Protein AF-0000000077074301 (afdb_homodimer)

InterPro domains:
  IPR039868 Armadillo-like helical domain-containing protein 3-like [PTHR13608] (3-210)

Foldseek 3Di:
DLVVLVVVLLVVLVCLLVLHDPCVPPVCVLVSNLLRAAPLVSNLVSLLVDAPVSLLVNLVSLQVLLLSLLVCLQPPPDPSSVLRSLSVLQSSLLSLLVNVVPDPDPDDSLCSRHRPVCSLVSLLSSLVSLLCQLQDDDDLSSVQSSLSSLVSLLPSDPDSLPRPSLVSVVVDPNLVSLCSLVVDPVSCVSPVVSSVVSVVSSVVNVVPVVVD/DLVVLVVVLLVVLVCLLVLHDPCVPPVCVLVSNLLGAAPLVSNLVSLLVDAPVSLLVSLVSLQVLLLSLLVCLQPPPDPSSVLRSLSVLQSSLLSLLVNVVPDPDPDDSLCSRHRPVCSLVSLLSSLVSLLCQLQDDDDLSSVQSSLSSLVSLLPSDPDNLPRPSLVNVVVDCNLVSLCSLVVDPVSCVSCVVSSVVSVVSSVVNVVPVVVD

Solvent-accessible surface area (backbone atoms only — not comparable to full-atom values): 22866 Å² total; per-residue (Å²): 105,70,65,56,51,47,49,49,51,50,50,51,52,48,38,33,76,69,59,42,66,85,48,82,88,34,94,58,37,65,65,54,54,26,63,39,76,63,58,56,68,57,53,33,50,57,54,64,72,47,51,69,69,56,46,54,74,31,18,69,46,43,17,48,54,45,50,50,29,46,46,34,54,68,72,45,86,49,64,62,31,31,47,23,23,50,51,44,48,40,40,54,53,49,38,51,36,53,53,48,72,77,42,92,64,86,73,54,65,58,43,37,44,50,25,74,89,44,36,67,64,52,49,51,53,43,51,52,40,49,31,47,47,47,60,48,97,60,58,69,68,54,39,49,49,49,49,50,39,53,45,47,64,64,59,54,45,90,56,50,78,74,39,70,71,50,59,62,48,70,77,44,69,47,56,60,19,45,47,51,29,58,77,38,73,70,43,19,66,77,42,24,45,65,38,19,52,45,47,27,54,55,36,57,34,54,66,52,54,75,78,97,104,71,66,55,51,49,51,48,51,50,49,52,50,50,38,34,76,70,60,42,66,83,46,80,90,33,94,57,37,65,66,53,54,26,66,38,76,62,58,58,67,57,54,34,51,58,54,63,70,47,52,70,69,58,46,55,73,32,17,70,44,42,17,48,53,46,51,49,30,46,48,33,54,67,72,47,84,50,62,63,30,32,47,24,25,50,52,44,48,39,40,54,54,50,37,51,36,53,54,50,74,76,41,90,66,87,74,54,65,60,44,38,45,51,25,74,88,47,37,68,64,52,49,50,52,44,48,52,39,50,30,45,47,49,61,47,98,60,58,69,68,53,38,49,50,49,51,47,38,53,44,48,64,65,61,54,46,90,55,49,77,72,39,69,72,51,59,59,49,71,76,44,69,47,57,59,20,46,48,50,30,58,77,38,72,70,43,19,67,78,42,23,45,62,38,19,53,46,47,28,54,56,36,56,36,53,67,52,54,75,78,94

pLDDT: mean 91.2, std 10.06, range [28.11, 98.12]

Radius of gyration: 27.45 Å; Cα contacts (8 Å, |Δi|>4): 513; chains: 2; bounding box: 50×85×54 Å

Sequence (424 aa):
MAKMLREKLITYYELILQGKDPSSRRSDFWDEFFLLKANVEFLEGAIMAMSLSNLMQIKANINNLFIQCCRMLQTDDNMIRNINALQTLCVLVQSIYCKHSSSDSSIEVVDILIGVDAADCQMRNLIECLCKFLSEEYPVSVKNLCLKFILIILTSIDNISQNVMLEYFMLNSIFEALVSTFFHPDAREHHGYDAAVALALLVNYRKHEVFMMAKMLREKLITYYELILQGKDPSSRRSDFWDEFFLLKANVEFLEGAIMAMSLSNLMQIKANINNLFIQCCRMLQTDDNMIRNINALQTLCVLVQSIYCKHSSSDSSIEVVDILIGVDAADCQMRNLIECLCKFLSEEYPVSVKNLCLKFILIILTSIDNISQNVMLEYFMLNSIFEALVSTFFHPDAREHHGYDAAVALALLVNYRKHEVFM

Secondary structure (DSSP, 8-state):
-HHHHHHHHHHHHHHHHTT--TTTT-TTHHHHHTTSPP-HHHHHHHHHTS-HHHHHHTHHHHHHHHHHHHHHHHH---HHHHHHHHHHHHHHHHHHHHHHHT------HHHHHT-TTTHHHHHHHHHHHHHHHHHS---HHHHHHHHHHHHHHHTSSS-GGG-HHHHHHHTTTHHHHHHHTTSSHHHHHHHHHHHHHHHHHHHHHHHHHTT-/-HHHHHHHHHHHHHHHHTT--TTTT-TTHHHHHTTSPP-HHHHHHHHHTS-HHHHHHTHHHHHHHHHHHHHHHHH---HHHHHHHHHHHHHHHHHHHHHHHT------HHHHHT-TTTHHHHHHHHHHHHHHHHHS---HHHHHHHHHHHHHHHTSSS-GGG-HHHHHHHTTTHHHHHHHTTSSHHHHHHHHHHHHHHHHHHHHHHHHHTT-

Organism: Amphimedon queenslandica (NCBI:txid400682)

Nearest PDB structures (foldseek):
  8fbj-assembly1_A  TM=4.070E-01  e=2.189E-01  synthetic construct
  6e9t-assembly1_B  TM=3.382E-01  e=2.092E-01  synthetic construct
  6xr2-assembly1_B  TM=3.585E-01  e=2.875E-01  synthetic construct
  4c0d-assembly1_A  TM=2.833E-01  e=6.512E-01  Homo sapiens
  8fbj-assembly1_A  TM=4.064E-01  e=1.997E-01  synthetic construct

Structure (mmCIF, N/CA/C/O backbone):
data_AF-0000000077074301-model_v1
#
loop_
_entity.id
_entity.type
_entity.pdbx_description
1 polymer 'Armadillo-like helical domain-containing protein'
#
loop_
_atom_site.group_PDB
_atom_site.id
_atom_site.type_symbol
_atom_site.label_atom_id
_atom_site.label_alt_id
_atom_site.label_comp_id
_atom_site.label_asym_id
_atom_site.label_entity_id
_atom_site.label_seq_id
_atom_site.pdbx_PDB_ins_code
_atom_site.Cartn_x
_atom_site.Cartn_y
_atom_site.Cartn_z
_atom_site.occupancy
_atom_site.B_iso_or_equiv
_atom_site.auth_seq_id
_atom_site.auth_comp_id
_atom_site.auth_asym_id
_atom_site.auth_atom_id
_atom_site.pdbx_PDB_model_num
ATOM 1 N N . MET A 1 1 ? 27.125 -30.578 -13.148 1 73.06 1 MET A N 1
ATOM 2 C CA . MET A 1 1 ? 25.969 -31.125 -12.438 1 73.06 1 MET A CA 1
ATOM 3 C C . MET A 1 1 ? 24.781 -30.188 -12.547 1 73.06 1 MET A C 1
ATOM 5 O O . MET A 1 1 ? 23.688 -30.609 -12.938 1 73.06 1 MET A O 1
ATOM 9 N N . ALA A 1 2 ? 25.062 -28.953 -12.336 1 69.25 2 ALA A N 1
ATOM 10 C CA . ALA A 1 2 ? 23.984 -27.984 -12.492 1 69.25 2 ALA A CA 1
ATOM 11 C C . ALA A 1 2 ? 23.438 -28 -13.914 1 69.25 2 ALA A C 1
ATOM 13 O O . ALA A 1 2 ? 22.219 -27.938 -14.117 1 69.25 2 ALA A O 1
ATOM 14 N N . LYS A 1 3 ? 24.297 -28.172 -14.859 1 77.81 3 LYS A N 1
ATOM 15 C CA . LYS A 1 3 ? 23.891 -28.156 -16.266 1 77.81 3 LYS A CA 1
ATOM 16 C C . LYS A 1 3 ? 23.047 -29.359 -16.609 1 77.81 3 LYS A C 1
ATOM 18 O O . LYS A 1 3 ? 22.047 -29.25 -17.328 1 77.81 3 LYS A O 1
ATOM 23 N N . MET A 1 4 ? 23.375 -30.438 -16.125 1 76.19 4 MET A N 1
ATOM 24 C CA . MET A 1 4 ? 22.641 -31.672 -16.391 1 76.19 4 MET A CA 1
ATOM 25 C C . MET A 1 4 ? 21.25 -31.609 -15.766 1 76.19 4 MET A C 1
ATOM 27 O O . MET A 1 4 ? 20.281 -32.062 -16.375 1 76.19 4 MET A O 1
ATOM 31 N N . LEU A 1 5 ? 21.234 -31.141 -14.586 1 80.75 5 LEU A N 1
ATOM 32 C CA . LEU A 1 5 ? 19.953 -31.016 -13.891 1 80.75 5 LEU A CA 1
ATOM 33 C C . LEU A 1 5 ? 19.031 -30.031 -14.609 1 80.75 5 LEU A C 1
ATOM 35 O O . LEU A 1 5 ? 17.828 -30.266 -14.703 1 80.75 5 LEU A O 1
ATOM 39 N N . ARG A 1 6 ? 19.656 -29.047 -15.07 1 81.62 6 ARG A N 1
ATOM 40 C CA . ARG A 1 6 ? 18.906 -28.078 -15.867 1 81.62 6 ARG A CA 1
ATOM 41 C C . ARG A 1 6 ? 18.328 -28.734 -17.109 1 81.62 6 ARG A C 1
ATOM 43 O O . ARG A 1 6 ? 17.172 -28.484 -17.484 1 81.62 6 ARG A O 1
ATOM 50 N N . GLU A 1 7 ? 19.109 -29.516 -17.672 1 85.44 7 GLU A N 1
ATOM 51 C CA . GLU A 1 7 ? 18.672 -30.203 -18.875 1 85.44 7 GLU A CA 1
ATOM 52 C C . GLU A 1 7 ? 17.562 -31.203 -18.578 1 85.44 7 GLU A C 1
ATOM 54 O O . GLU A 1 7 ? 16.641 -31.375 -19.375 1 85.44 7 GLU A O 1
ATOM 59 N N . LYS A 1 8 ? 17.672 -31.766 -17.484 1 92.81 8 LYS A N 1
ATOM 60 C CA . LYS A 1 8 ? 16.656 -32.719 -17.078 1 92.81 8 LYS A CA 1
ATOM 61 C C . LYS A 1 8 ? 15.297 -32.062 -16.922 1 92.81 8 LYS A C 1
ATOM 63 O O . LYS A 1 8 ? 14.281 -32.562 -17.391 1 92.81 8 LYS A O 1
ATOM 68 N N . LEU A 1 9 ? 15.227 -30.953 -16.281 1 96.12 9 LEU A N 1
ATOM 69 C CA . LEU A 1 9 ? 13.977 -30.234 -16.062 1 96.12 9 LEU A CA 1
ATOM 70 C C . LEU A 1 9 ? 13.391 -29.766 -17.391 1 96.12 9 LEU A C 1
ATOM 72 O O . LEU A 1 9 ? 12.172 -29.797 -17.578 1 96.12 9 LEU A O 1
ATOM 76 N N . ILE A 1 10 ? 14.273 -29.328 -18.25 1 96.88 10 ILE A N 1
ATOM 77 C CA . ILE A 1 10 ? 13.828 -28.906 -19.562 1 96.88 10 ILE A CA 1
ATOM 78 C C . ILE A 1 10 ? 13.125 -30.062 -20.281 1 96.88 10 ILE A C 1
ATOM 80 O O . ILE A 1 10 ? 12.07 -29.859 -20.891 1 96.88 10 ILE A O 1
ATOM 84 N N . THR A 1 11 ? 13.695 -31.172 -20.156 1 96.25 11 THR A N 1
ATOM 85 C CA . THR A 1 11 ? 13.086 -32.344 -20.734 1 96.25 11 THR A CA 1
ATOM 86 C C . THR A 1 11 ? 11.703 -32.625 -20.141 1 96.25 11 THR A C 1
ATOM 88 O O . THR A 1 11 ? 10.766 -32.969 -20.859 1 96.25 11 THR A O 1
ATOM 91 N N . TYR A 1 12 ? 11.625 -32.469 -18.859 1 96.75 12 TYR A N 1
ATOM 92 C CA . TYR A 1 12 ? 10.336 -32.625 -18.188 1 96.75 12 TYR A CA 1
ATOM 93 C C . TYR A 1 12 ? 9.32 -31.625 -18.703 1 96.75 12 TYR A C 1
ATOM 95 O O . TYR A 1 12 ? 8.172 -31.969 -18.984 1 96.75 12 TYR A O 1
ATOM 103 N N . TYR A 1 13 ? 9.742 -30.391 -18.828 1 97.62 13 TYR A N 1
ATOM 104 C CA . TYR A 1 13 ? 8.875 -29.359 -19.375 1 97.62 13 TYR A CA 1
ATOM 105 C C . TYR A 1 13 ? 8.375 -29.75 -20.766 1 97.62 13 TYR A C 1
ATOM 107 O O . TYR A 1 13 ? 7.184 -29.641 -21.062 1 97.62 13 TYR A O 1
ATOM 115 N N . GLU A 1 14 ? 9.312 -30.188 -21.562 1 96.75 14 GLU A N 1
ATOM 116 C CA . GLU A 1 14 ? 8.984 -30.562 -22.938 1 96.75 14 GLU A CA 1
ATOM 117 C C . GLU A 1 14 ? 7.957 -31.688 -22.984 1 96.75 14 GLU A C 1
ATOM 119 O O . GLU A 1 14 ? 7.004 -31.625 -23.766 1 96.75 14 GLU A O 1
ATOM 124 N N . LEU A 1 15 ? 8.164 -32.656 -22.234 1 96.56 15 LEU A N 1
ATOM 125 C CA . LEU A 1 15 ? 7.234 -33.781 -22.188 1 96.56 15 LEU A CA 1
ATOM 126 C C . LEU A 1 15 ? 5.84 -33.312 -21.781 1 96.56 15 LEU A C 1
ATOM 128 O O . LEU A 1 15 ? 4.852 -33.688 -22.438 1 96.56 15 LEU A O 1
ATOM 132 N N . ILE A 1 16 ? 5.711 -32.5 -20.781 1 97.06 16 ILE A N 1
ATOM 133 C CA . ILE A 1 16 ? 4.434 -32 -20.297 1 97.06 16 ILE A CA 1
ATOM 134 C C . ILE A 1 16 ? 3.756 -31.172 -21.375 1 97.06 16 ILE A C 1
ATOM 136 O O . ILE A 1 16 ? 2.564 -31.328 -21.641 1 97.06 16 ILE A O 1
ATOM 140 N N . LEU A 1 17 ? 4.539 -30.359 -22.047 1 97.31 17 LEU A N 1
ATOM 141 C CA . LEU A 1 17 ? 3.986 -29.422 -23.031 1 97.31 17 LEU A CA 1
ATOM 142 C C . LEU A 1 17 ? 3.691 -30.125 -24.344 1 97.31 17 LEU A C 1
ATOM 144 O O . LEU A 1 17 ? 2.996 -29.578 -25.203 1 97.31 17 LEU A O 1
ATOM 148 N N . GLN A 1 18 ? 4.176 -31.328 -24.453 1 96.5 18 GLN A N 1
ATOM 149 C CA . GLN A 1 18 ? 3.852 -32.156 -25.609 1 96.5 18 GLN A CA 1
ATOM 150 C C . GLN A 1 18 ? 2.623 -33.031 -25.344 1 96.5 18 GLN A C 1
ATOM 152 O O . GLN A 1 18 ? 2.199 -33.781 -26.203 1 96.5 18 GLN A O 1
ATOM 157 N N . GLY A 1 19 ? 2.109 -32.906 -24.109 1 96.06 19 GLY A N 1
ATOM 158 C CA . GLY A 1 19 ? 0.9 -33.625 -23.75 1 96.06 19 GLY A CA 1
ATOM 159 C C . GLY A 1 19 ? 1.178 -34.969 -23.109 1 96.06 19 GLY A C 1
ATOM 160 O O . GLY A 1 19 ? 0.258 -35.781 -22.875 1 96.06 19 GLY A O 1
ATOM 161 N N . LYS A 1 20 ? 2.438 -35.219 -22.828 1 96.19 20 LYS A N 1
ATOM 162 C CA . LYS A 1 20 ? 2.814 -36.469 -22.172 1 96.19 20 LYS A CA 1
ATOM 163 C C . LYS A 1 20 ? 2.824 -36.312 -20.656 1 96.19 20 LYS A C 1
ATOM 165 O O . LYS A 1 20 ? 2.832 -35.188 -20.141 1 96.19 20 LYS A O 1
ATOM 170 N N . ASP A 1 21 ? 2.771 -37.375 -19.953 1 94.56 21 ASP A N 1
ATOM 171 C CA . ASP A 1 21 ? 2.775 -37.375 -18.5 1 94.56 21 ASP A CA 1
ATOM 172 C C . ASP A 1 21 ? 4.008 -38.094 -17.953 1 94.56 21 ASP A C 1
ATOM 174 O O . ASP A 1 21 ? 3.984 -39.281 -17.734 1 94.56 21 ASP A O 1
ATOM 178 N N . PRO A 1 22 ? 4.98 -37.312 -17.656 1 93.38 22 PRO A N 1
ATOM 179 C CA . PRO A 1 22 ? 6.199 -37.938 -17.141 1 93.38 22 PRO A CA 1
ATOM 180 C C . PRO A 1 22 ? 6.02 -38.531 -15.75 1 93.38 22 PRO A C 1
ATOM 182 O O . PRO A 1 22 ? 6.875 -39.281 -15.289 1 93.38 22 PRO A O 1
ATOM 185 N N . SER A 1 23 ? 4.98 -38.25 -15.031 1 92.75 23 SER A N 1
ATOM 186 C CA . SER A 1 23 ? 4.773 -38.688 -13.664 1 92.75 23 SER A CA 1
ATOM 187 C C . SER A 1 23 ? 4.02 -40.031 -13.625 1 92.75 23 SER A C 1
ATOM 189 O O . SER A 1 23 ? 3.857 -40.625 -12.555 1 92.75 23 SER A O 1
ATOM 191 N N . SER A 1 24 ? 3.395 -40.562 -14.688 1 89.81 24 SER A N 1
ATOM 192 C CA . SER A 1 24 ? 2.49 -41.719 -14.758 1 89.81 24 SER A CA 1
ATOM 193 C C . SER A 1 24 ? 3.096 -42.938 -14.086 1 89.81 24 SER A C 1
ATOM 195 O O . SER A 1 24 ? 2.387 -43.719 -13.43 1 89.81 24 SER A O 1
ATOM 197 N N . ARG A 1 25 ? 4.414 -43.25 -14.094 1 87.25 25 ARG A N 1
ATOM 198 C CA . ARG A 1 25 ? 4.988 -44.469 -13.539 1 87.25 25 ARG A CA 1
ATOM 199 C C . ARG A 1 25 ? 5.992 -44.156 -12.438 1 87.25 25 ARG A C 1
ATOM 201 O O . ARG A 1 25 ? 6.855 -44.969 -12.125 1 87.25 25 ARG A O 1
ATOM 208 N N . ARG A 1 26 ? 5.867 -43 -11.984 1 90.56 26 ARG A N 1
ATOM 209 C CA . ARG A 1 26 ? 6.812 -42.594 -10.953 1 90.56 26 ARG A CA 1
ATOM 210 C C . ARG A 1 26 ? 6.102 -41.812 -9.844 1 90.56 26 ARG A C 1
ATOM 212 O O . ARG A 1 26 ? 5.668 -40.688 -10.031 1 90.56 26 ARG A O 1
ATOM 219 N N . SER A 1 27 ? 5.988 -42.406 -8.695 1 89.19 27 SER A N 1
ATOM 220 C CA . SER A 1 27 ? 5.266 -41.812 -7.57 1 89.19 27 SER A CA 1
ATOM 221 C C . SER A 1 27 ? 6.035 -40.625 -6.969 1 89.19 27 SER A C 1
ATOM 223 O O . SER A 1 27 ? 5.438 -39.75 -6.363 1 89.19 27 SER A O 1
ATOM 225 N N . ASP A 1 28 ? 7.312 -40.625 -7.215 1 93.81 28 ASP A N 1
ATOM 226 C CA . ASP A 1 28 ? 8.141 -39.562 -6.621 1 93.81 28 ASP A CA 1
ATOM 227 C C . ASP A 1 28 ? 8.516 -38.5 -7.656 1 93.81 28 ASP A C 1
ATOM 229 O O . ASP A 1 28 ? 9.422 -37.719 -7.43 1 93.81 28 ASP A O 1
ATOM 233 N N . PHE A 1 29 ? 7.902 -38.531 -8.734 1 96.44 29 PHE A N 1
ATOM 234 C CA . PHE A 1 29 ? 8.273 -37.688 -9.867 1 96.44 29 PHE A CA 1
ATOM 235 C C . PHE A 1 29 ? 8.266 -36.219 -9.453 1 96.44 29 PHE A C 1
ATOM 237 O O . PHE A 1 29 ? 9.25 -35.5 -9.664 1 96.44 29 PHE A O 1
ATOM 244 N N . TRP A 1 30 ? 7.219 -35.781 -8.836 1 96.56 30 TRP A N 1
ATOM 245 C CA . TRP A 1 30 ? 7.051 -34.375 -8.547 1 96.56 30 TRP A CA 1
ATOM 246 C C . TRP A 1 30 ? 7.984 -33.938 -7.422 1 96.56 30 TRP A C 1
ATOM 248 O O . TRP A 1 30 ? 8.453 -32.781 -7.406 1 96.56 30 TRP A O 1
ATOM 258 N N . ASP A 1 31 ? 8.297 -34.844 -6.543 1 95 31 ASP A N 1
ATOM 259 C CA . ASP A 1 31 ? 9.297 -34.531 -5.52 1 95 31 ASP A CA 1
ATOM 260 C C . ASP A 1 31 ? 10.648 -34.219 -6.148 1 95 31 ASP A C 1
ATOM 262 O O . ASP A 1 31 ? 11.352 -33.312 -5.719 1 95 31 ASP A O 1
ATOM 266 N N . GLU A 1 32 ? 10.93 -35.062 -7.105 1 94.81 32 GLU A N 1
ATOM 267 C CA . GLU A 1 32 ? 12.172 -34.812 -7.832 1 94.81 32 GLU A CA 1
ATOM 268 C C . GLU A 1 32 ? 12.086 -33.562 -8.695 1 94.81 32 GLU A C 1
ATOM 270 O O . GLU A 1 32 ? 13.031 -32.781 -8.766 1 94.81 32 GLU A O 1
ATOM 275 N N . PHE A 1 33 ? 11.039 -33.438 -9.336 1 97.06 33 PHE A N 1
ATOM 276 C CA . PHE A 1 33 ? 10.789 -32.312 -10.234 1 97.06 33 PHE A CA 1
ATOM 277 C C . PHE A 1 33 ? 11.031 -30.984 -9.523 1 97.06 33 PHE A C 1
ATOM 279 O O . PHE A 1 33 ? 11.773 -30.141 -10.023 1 97.06 33 PHE A O 1
ATOM 286 N N . PHE A 1 34 ? 10.555 -30.828 -8.336 1 97.19 34 PHE A N 1
ATOM 287 C CA . PHE A 1 34 ? 10.594 -29.547 -7.652 1 97.19 34 PHE A CA 1
ATOM 288 C C . PHE A 1 34 ? 11.883 -29.406 -6.848 1 97.19 34 PHE A C 1
ATOM 290 O O . PHE A 1 34 ? 12.117 -28.359 -6.234 1 97.19 34 PHE A O 1
ATOM 297 N N . LEU A 1 35 ? 12.648 -30.391 -6.859 1 95.44 35 LEU A N 1
ATOM 298 C CA . LEU A 1 35 ? 14 -30.234 -6.332 1 95.44 35 LEU A CA 1
ATOM 299 C C . LEU A 1 35 ? 14.906 -29.531 -7.348 1 95.44 35 LEU A C 1
ATOM 301 O O . LEU A 1 35 ? 15.953 -28.984 -6.984 1 95.44 35 LEU A O 1
ATOM 305 N N . LEU A 1 36 ? 14.484 -29.688 -8.555 1 95.94 36 LEU A N 1
ATOM 306 C CA . LEU A 1 36 ? 15.258 -29.062 -9.625 1 95.94 36 LEU A CA 1
ATOM 307 C C . LEU A 1 36 ? 14.922 -27.578 -9.742 1 95.94 36 LEU A C 1
ATOM 309 O O . LEU A 1 36 ? 13.758 -27.188 -9.625 1 95.94 36 LEU A O 1
ATOM 313 N N . LYS A 1 37 ? 15.953 -26.781 -9.953 1 96.06 37 LYS A N 1
ATOM 314 C CA . LYS A 1 37 ? 15.742 -25.344 -10.102 1 96.06 37 LYS A CA 1
ATOM 315 C C . LYS A 1 37 ? 14.891 -25.031 -11.328 1 96.06 37 LYS A C 1
ATOM 317 O O . LYS A 1 37 ? 15.188 -25.5 -12.43 1 96.06 37 LYS A O 1
ATOM 322 N N . ALA A 1 38 ? 13.883 -24.266 -11.125 1 95.88 38 ALA A N 1
ATOM 323 C CA . ALA A 1 38 ? 12.977 -23.906 -12.219 1 95.88 38 ALA A CA 1
ATOM 324 C C . ALA A 1 38 ? 13.727 -23.188 -13.344 1 95.88 38 ALA A C 1
ATOM 326 O O . ALA A 1 38 ? 14.555 -22.312 -13.086 1 95.88 38 ALA A O 1
ATOM 327 N N . ASN A 1 39 ? 13.555 -23.625 -14.516 1 96.5 39 ASN A N 1
ATOM 328 C CA . ASN A 1 39 ? 14.094 -22.922 -15.68 1 96.5 39 ASN A CA 1
ATOM 329 C C . ASN A 1 39 ? 13.102 -21.922 -16.25 1 96.5 39 ASN A C 1
ATOM 331 O O . ASN A 1 39 ? 12.406 -22.219 -17.234 1 96.5 39 ASN A O 1
ATOM 335 N N . VAL A 1 40 ? 13.094 -20.812 -15.75 1 96.44 40 VAL A N 1
ATOM 336 C CA . VAL A 1 40 ? 12.102 -19.781 -15.992 1 96.44 40 VAL A CA 1
ATOM 337 C C . VAL A 1 40 ? 12.125 -19.375 -17.469 1 96.44 40 VAL A C 1
ATOM 339 O O . VAL A 1 40 ? 11.078 -19.344 -18.125 1 96.44 40 VAL A O 1
ATOM 342 N N . GLU A 1 41 ? 13.258 -19.125 -17.969 1 96.81 41 GLU A N 1
ATOM 343 C CA . GLU A 1 41 ? 13.406 -18.672 -19.344 1 96.81 41 GLU A CA 1
ATOM 344 C C . GLU A 1 41 ? 12.852 -19.703 -20.328 1 96.81 41 GLU A C 1
ATOM 346 O O . GLU A 1 41 ? 12.125 -19.344 -21.266 1 96.81 41 GLU A O 1
ATOM 351 N N . PHE A 1 42 ? 13.234 -20.859 -20.141 1 97.56 42 PHE A N 1
ATOM 352 C CA . PHE A 1 42 ? 12.781 -21.906 -21.047 1 97.56 42 PHE A CA 1
ATOM 353 C C . PHE A 1 42 ? 11.266 -22.078 -20.984 1 97.56 42 PHE A C 1
ATOM 355 O O . PHE A 1 42 ? 10.594 -22.109 -22.016 1 97.56 42 PHE A O 1
ATOM 362 N N . LEU A 1 43 ? 10.766 -22.266 -19.766 1 97.69 43 LEU A N 1
ATOM 363 C CA . LEU A 1 43 ? 9.336 -22.484 -19.594 1 97.69 43 LEU A CA 1
ATOM 364 C C . LEU A 1 43 ? 8.523 -21.328 -20.172 1 97.69 43 LEU A C 1
ATOM 366 O O . LEU A 1 43 ? 7.547 -21.547 -20.891 1 97.69 43 LEU A O 1
ATOM 370 N N . GLU A 1 44 ? 8.906 -20.156 -19.859 1 97.81 44 GLU A N 1
ATOM 371 C CA . GLU A 1 44 ? 8.25 -18.969 -20.406 1 97.81 44 GLU A CA 1
ATOM 372 C C . GLU A 1 44 ? 8.266 -18.984 -21.922 1 97.81 44 GLU A C 1
ATOM 374 O O . GLU A 1 44 ? 7.234 -18.797 -22.562 1 97.81 44 GLU A O 1
ATOM 379 N N . GLY A 1 45 ? 9.445 -19.188 -22.469 1 97.75 45 GLY A N 1
ATOM 380 C CA . GLY A 1 45 ? 9.578 -19.234 -23.906 1 97.75 45 GLY A CA 1
ATOM 381 C C . GLY A 1 45 ? 8.742 -20.328 -24.547 1 97.75 45 GLY A C 1
ATOM 382 O O . GLY A 1 45 ? 8.148 -20.109 -25.609 1 97.75 45 GLY A O 1
ATOM 383 N N . ALA A 1 46 ? 8.781 -21.469 -23.969 1 97.56 46 ALA A N 1
ATOM 384 C CA . ALA A 1 46 ? 8.031 -22.609 -24.484 1 97.56 46 ALA A CA 1
ATOM 385 C C . ALA A 1 46 ? 6.531 -22.312 -24.516 1 97.56 46 ALA A C 1
ATOM 387 O O . ALA A 1 46 ? 5.844 -22.609 -25.484 1 97.56 46 ALA A O 1
ATOM 388 N N . ILE A 1 47 ? 5.992 -21.656 -23.469 1 97.12 47 ILE A N 1
ATOM 389 C CA . ILE A 1 47 ? 4.574 -21.328 -23.391 1 97.12 47 ILE A CA 1
ATOM 390 C C . ILE A 1 47 ? 4.25 -20.219 -24.391 1 97.12 47 ILE A C 1
ATOM 392 O O . ILE A 1 47 ? 3.248 -20.281 -25.109 1 97.12 47 ILE A O 1
ATOM 396 N N . MET A 1 48 ? 5.145 -19.234 -24.469 1 96.06 48 MET A N 1
ATOM 397 C CA . MET A 1 48 ? 4.93 -18.094 -25.359 1 96.06 48 MET A CA 1
ATOM 398 C C . MET A 1 48 ? 4.949 -18.516 -26.812 1 96.06 48 MET A C 1
ATOM 400 O O . MET A 1 48 ? 4.383 -17.844 -27.672 1 96.06 48 MET A O 1
ATOM 404 N N . ALA A 1 49 ? 5.547 -19.625 -27.078 1 96.38 49 ALA A N 1
ATOM 405 C CA . ALA A 1 49 ? 5.637 -20.141 -28.438 1 96.38 49 ALA A CA 1
ATOM 406 C C . ALA A 1 49 ? 4.355 -20.859 -28.844 1 96.38 49 ALA A C 1
ATOM 408 O O . ALA A 1 49 ? 4.125 -21.125 -30.031 1 96.38 49 ALA A O 1
ATOM 409 N N . MET A 1 50 ? 3.496 -21.172 -27.953 1 95.19 50 MET A N 1
ATOM 410 C CA . MET A 1 50 ? 2.256 -21.906 -28.219 1 95.19 50 MET A CA 1
ATOM 411 C C . MET A 1 50 ? 1.077 -20.938 -28.328 1 95.19 50 MET A C 1
ATOM 413 O O . MET A 1 50 ? 1.092 -19.859 -27.75 1 95.19 50 MET A O 1
ATOM 417 N N . SER A 1 51 ? 0.077 -21.312 -29.125 1 93.38 51 SER A N 1
ATOM 418 C CA . SER A 1 51 ? -1.176 -20.562 -29.156 1 93.38 51 SER A CA 1
ATOM 419 C C . SER A 1 51 ? -2.066 -20.938 -27.969 1 93.38 51 SER A C 1
ATOM 421 O O . SER A 1 51 ? -1.856 -21.969 -27.328 1 93.38 51 SER A O 1
ATOM 423 N N . LEU A 1 52 ? -2.988 -20.172 -27.734 1 93.94 52 LEU A N 1
ATOM 424 C CA . LEU A 1 52 ? -3.936 -20.453 -26.656 1 93.94 52 LEU A CA 1
ATOM 425 C C . LEU A 1 52 ? -4.691 -21.75 -26.938 1 93.94 52 LEU A C 1
ATOM 427 O O . LEU A 1 52 ? -4.98 -22.516 -26 1 93.94 52 LEU A O 1
ATOM 431 N N . SER A 1 53 ? -5.004 -21.906 -28.219 1 93.69 53 SER A N 1
ATOM 432 C CA . SER A 1 53 ? -5.691 -23.141 -28.609 1 93.69 53 SER A CA 1
ATOM 433 C C . SER A 1 53 ? -4.836 -24.359 -28.312 1 93.69 53 SER A C 1
ATOM 435 O O . SER A 1 53 ? -5.344 -25.391 -27.859 1 93.69 53 SER A O 1
ATOM 437 N N . ASN A 1 54 ? -3.51 -24.25 -28.547 1 94.88 54 ASN A N 1
ATOM 438 C CA . ASN A 1 54 ? -2.588 -25.344 -28.25 1 94.88 54 ASN A CA 1
ATOM 439 C C . ASN A 1 54 ? -2.51 -25.609 -26.75 1 94.88 54 ASN A C 1
ATOM 441 O O . ASN A 1 54 ? -2.498 -26.766 -26.312 1 94.88 54 ASN A O 1
ATOM 445 N N . LEU A 1 55 ? -2.496 -24.578 -26.016 1 96.31 55 LEU A N 1
ATOM 446 C CA . LEU A 1 55 ? -2.469 -24.703 -24.562 1 96.31 55 LEU A CA 1
ATOM 447 C C . LEU A 1 55 ? -3.74 -25.375 -24.062 1 96.31 55 LEU A C 1
ATOM 449 O O . LEU A 1 55 ? -3.688 -26.203 -23.141 1 96.31 55 LEU A O 1
ATOM 453 N N . MET A 1 56 ? -4.84 -25.031 -24.656 1 95.38 56 MET A N 1
ATOM 454 C CA . MET A 1 56 ? -6.117 -25.641 -24.281 1 95.38 56 MET A CA 1
ATOM 455 C C . MET A 1 56 ? -6.129 -27.125 -24.578 1 95.38 56 MET A C 1
ATOM 457 O O . MET A 1 56 ? -6.762 -27.906 -23.859 1 95.38 56 MET A O 1
ATOM 461 N N . GLN A 1 57 ? -5.438 -27.5 -25.594 1 96.25 57 GLN A N 1
ATOM 462 C CA . GLN A 1 57 ? -5.383 -28.906 -25.984 1 96.25 57 GLN A CA 1
ATOM 463 C C . GLN A 1 57 ? -4.633 -29.734 -24.938 1 96.25 57 GLN A C 1
ATOM 465 O O . GLN A 1 57 ? -4.898 -30.922 -24.766 1 96.25 57 GLN A O 1
ATOM 470 N N . ILE A 1 58 ? -3.711 -29.109 -24.297 1 97.12 58 ILE A N 1
ATOM 471 C CA . ILE A 1 58 ? -2.934 -29.844 -23.297 1 97.12 58 ILE A CA 1
ATOM 472 C C . ILE A 1 58 ? -3.312 -29.344 -21.891 1 97.12 58 ILE A C 1
ATOM 474 O O . ILE A 1 58 ? -2.496 -29.406 -20.969 1 97.12 58 ILE A O 1
ATOM 478 N N . LYS A 1 59 ? -4.414 -28.781 -21.641 1 96.44 59 LYS A N 1
ATOM 479 C CA . LYS A 1 59 ? -4.816 -28.141 -20.391 1 96.44 59 LYS A CA 1
ATOM 480 C C . LYS A 1 59 ? -4.723 -29.125 -19.219 1 96.44 59 LYS A C 1
ATOM 482 O O . LYS A 1 59 ? -4.402 -28.719 -18.094 1 96.44 59 LYS A O 1
ATOM 487 N N . ALA A 1 60 ? -5.051 -30.406 -19.469 1 96.56 60 ALA A N 1
ATOM 488 C CA . ALA A 1 60 ? -4.969 -31.391 -18.406 1 96.56 60 ALA A CA 1
ATOM 489 C C . ALA A 1 60 ? -3.568 -31.422 -17.797 1 96.56 60 ALA A C 1
ATOM 491 O O . ALA A 1 60 ? -3.42 -31.531 -16.578 1 96.56 60 ALA A O 1
ATOM 492 N N . ASN A 1 61 ? -2.59 -31.328 -18.656 1 97.62 61 ASN A N 1
ATOM 493 C CA . ASN A 1 61 ? -1.206 -31.312 -18.203 1 97.62 61 ASN A CA 1
ATOM 494 C C . ASN A 1 61 ? -0.885 -30.031 -17.438 1 97.62 61 ASN A C 1
ATOM 496 O O . ASN A 1 61 ? -0.198 -30.062 -16.422 1 97.62 61 ASN A O 1
ATOM 500 N N . ILE A 1 62 ? -1.354 -28.953 -17.938 1 97.88 62 ILE A N 1
ATOM 501 C CA . ILE A 1 62 ? -1.126 -27.656 -17.312 1 97.88 62 ILE A CA 1
ATOM 502 C C . ILE A 1 62 ? -1.831 -27.625 -15.953 1 97.88 62 ILE A C 1
ATOM 504 O O . ILE A 1 62 ? -1.249 -27.188 -14.953 1 97.88 62 ILE A O 1
ATOM 508 N N . ASN A 1 63 ? -3.09 -28.078 -15.938 1 97.31 63 ASN A N 1
ATOM 509 C CA . ASN A 1 63 ? -3.828 -28.172 -14.688 1 97.31 63 ASN A CA 1
ATOM 510 C C . ASN A 1 63 ? -3.062 -29 -13.648 1 97.31 63 ASN A C 1
ATOM 512 O O . ASN A 1 63 ? -2.961 -28.594 -12.484 1 97.31 63 ASN A O 1
ATOM 516 N N . ASN A 1 64 ? -2.588 -30.094 -14.164 1 96.69 64 ASN A N 1
ATOM 517 C CA . ASN A 1 64 ? -1.861 -30.984 -13.258 1 96.69 64 ASN A CA 1
ATOM 518 C C . ASN A 1 64 ? -0.6 -30.312 -12.719 1 96.69 64 ASN A C 1
ATOM 520 O O . ASN A 1 64 ? -0.292 -30.422 -11.531 1 96.69 64 ASN A O 1
ATOM 524 N N . LEU A 1 65 ? 0.178 -29.688 -13.562 1 97.62 65 LEU A N 1
ATOM 525 C CA . LEU A 1 65 ? 1.358 -28.953 -13.125 1 97.62 65 LEU A CA 1
ATOM 526 C C . LEU A 1 65 ? 0.993 -27.906 -12.078 1 97.62 65 LEU A C 1
ATOM 528 O O . LEU A 1 65 ? 1.666 -27.797 -11.047 1 97.62 65 LEU A O 1
ATOM 532 N N . PHE A 1 66 ? -0.064 -27.203 -12.312 1 97.81 66 PHE A N 1
ATOM 533 C CA . PHE A 1 66 ? -0.542 -26.188 -11.375 1 97.81 66 PHE A CA 1
ATOM 534 C C . PHE A 1 66 ? -0.896 -26.812 -10.031 1 97.81 66 PHE A C 1
ATOM 536 O O . PHE A 1 66 ? -0.457 -26.344 -8.984 1 97.81 66 PHE A O 1
ATOM 543 N N . ILE A 1 67 ? -1.622 -27.859 -10.094 1 96.5 67 ILE A N 1
ATOM 544 C CA . ILE A 1 67 ? -2.084 -28.547 -8.898 1 96.5 67 ILE A CA 1
ATOM 545 C C . ILE A 1 67 ? -0.885 -29.047 -8.094 1 96.5 67 ILE A C 1
ATOM 547 O O . ILE A 1 67 ? -0.869 -28.953 -6.867 1 96.5 67 ILE A O 1
ATOM 551 N N . GLN A 1 68 ? 0.055 -29.547 -8.773 1 96.19 68 GLN A N 1
ATOM 552 C CA . GLN A 1 68 ? 1.23 -30.078 -8.086 1 96.19 68 GLN A CA 1
ATOM 553 C C . GLN A 1 68 ? 2.047 -28.953 -7.449 1 96.19 68 GLN A C 1
ATOM 555 O O . GLN A 1 68 ? 2.633 -29.125 -6.379 1 96.19 68 GLN A O 1
ATOM 560 N N . CYS A 1 69 ? 2.16 -27.828 -8.125 1 97.38 69 CYS A N 1
ATOM 561 C CA . CYS A 1 69 ? 2.789 -26.688 -7.488 1 97.38 69 CYS A CA 1
ATOM 562 C C . CYS A 1 69 ? 2.096 -26.344 -6.176 1 97.38 69 CYS A C 1
ATOM 564 O O . CYS A 1 69 ? 2.752 -26.172 -5.145 1 97.38 69 CYS A O 1
ATOM 566 N N . CYS A 1 70 ? 0.783 -26.297 -6.203 1 96.31 70 CYS A N 1
ATOM 567 C CA . CYS A 1 70 ? 0.001 -25.969 -5.02 1 96.31 70 CYS A CA 1
ATOM 568 C C . CYS A 1 70 ? 0.213 -27 -3.92 1 96.31 70 CYS A C 1
ATOM 570 O O . CYS A 1 70 ? 0.33 -26.641 -2.744 1 96.31 70 CYS A O 1
ATOM 572 N N . ARG A 1 71 ? 0.236 -28.203 -4.336 1 94.75 71 ARG A N 1
ATOM 573 C CA . ARG A 1 71 ? 0.444 -29.281 -3.371 1 94.75 71 ARG A CA 1
ATOM 574 C C . ARG A 1 71 ? 1.79 -29.141 -2.67 1 94.75 71 ARG A C 1
ATOM 576 O O . ARG A 1 71 ? 1.89 -29.328 -1.458 1 94.75 71 ARG A O 1
ATOM 583 N N . MET A 1 72 ? 2.822 -28.797 -3.412 1 95.38 72 MET A N 1
ATOM 584 C CA . MET A 1 72 ? 4.148 -28.609 -2.832 1 95.38 72 MET A CA 1
ATOM 585 C C . MET A 1 72 ? 4.129 -27.5 -1.788 1 95.38 72 MET A C 1
ATOM 587 O O . MET A 1 72 ? 4.812 -27.578 -0.767 1 95.38 72 MET A O 1
ATOM 591 N N . LEU A 1 73 ? 3.4 -26.484 -2.014 1 95.12 73 LEU A N 1
ATOM 592 C CA . LEU A 1 73 ? 3.336 -25.328 -1.11 1 95.12 73 LEU A CA 1
ATOM 593 C C . LEU A 1 73 ? 2.559 -25.688 0.154 1 95.12 73 LEU A C 1
ATOM 595 O O . LEU A 1 73 ? 2.828 -25.141 1.226 1 95.12 73 LEU A O 1
ATOM 599 N N . GLN A 1 74 ? 1.634 -26.516 0.027 1 91.81 74 GLN A N 1
ATOM 600 C CA . GLN A 1 74 ? 0.725 -26.844 1.118 1 91.81 74 GLN A CA 1
ATOM 601 C C . GLN A 1 74 ? 1.347 -27.859 2.061 1 91.81 74 GLN A C 1
ATOM 603 O O . GLN A 1 74 ? 1.234 -27.75 3.281 1 91.81 74 GLN A O 1
ATOM 608 N N . THR A 1 75 ? 1.969 -28.859 1.476 1 87.19 75 THR A N 1
ATOM 609 C CA . THR A 1 75 ? 2.264 -30.047 2.27 1 87.19 75 THR A CA 1
ATOM 610 C C . THR A 1 75 ? 3.77 -30.219 2.447 1 87.19 75 THR A C 1
ATOM 612 O O . THR A 1 75 ? 4.215 -30.938 3.346 1 87.19 75 THR A O 1
ATOM 615 N N . ASP A 1 76 ? 4.523 -29.656 1.623 1 82.06 76 ASP A N 1
ATOM 616 C CA . ASP A 1 76 ? 5.965 -29.891 1.633 1 82.06 76 ASP A CA 1
ATOM 617 C C . ASP A 1 76 ? 6.684 -28.906 2.539 1 82.06 76 ASP A C 1
ATOM 619 O O . ASP A 1 76 ? 6.441 -27.703 2.465 1 82.06 76 ASP A O 1
ATOM 623 N N . ASP A 1 77 ? 7.52 -29.453 3.342 1 85 77 ASP A N 1
ATOM 624 C CA . ASP A 1 77 ? 8.258 -28.609 4.273 1 85 77 ASP A CA 1
ATOM 625 C C . ASP A 1 77 ? 9.625 -28.219 3.701 1 85 77 ASP A C 1
ATOM 627 O O . ASP A 1 77 ? 10.352 -27.422 4.297 1 85 77 ASP A O 1
ATOM 631 N N . ASN A 1 78 ? 9.93 -28.766 2.551 1 90.75 78 ASN A N 1
ATOM 632 C CA . ASN A 1 78 ? 11.203 -28.469 1.922 1 90.75 78 ASN A CA 1
ATOM 633 C C . ASN A 1 78 ? 11.172 -27.109 1.229 1 90.75 78 ASN A C 1
ATOM 635 O O . ASN A 1 78 ? 10.422 -26.906 0.274 1 90.75 78 ASN A O 1
ATOM 639 N N . MET A 1 79 ? 12.047 -26.281 1.607 1 91.31 79 MET A N 1
ATOM 640 C CA . MET A 1 79 ? 12.047 -24.906 1.145 1 91.31 79 MET A CA 1
ATOM 641 C C . MET A 1 79 ? 12.438 -24.828 -0.328 1 91.31 79 MET A C 1
ATOM 643 O O . MET A 1 79 ? 11.938 -23.969 -1.063 1 91.31 79 MET A O 1
ATOM 647 N N . ILE A 1 80 ? 13.336 -25.672 -0.705 1 94.56 80 ILE A N 1
ATOM 648 C CA . ILE A 1 80 ? 13.781 -25.672 -2.092 1 94.56 80 ILE A CA 1
ATOM 649 C C . ILE A 1 80 ? 12.609 -26 -3.012 1 94.56 80 ILE A C 1
ATOM 651 O O . ILE A 1 80 ? 12.391 -25.312 -4.016 1 94.56 80 ILE A O 1
ATOM 655 N N . ARG A 1 81 ? 11.875 -27 -2.625 1 95.19 81 ARG A N 1
ATOM 656 C CA . ARG A 1 81 ? 10.719 -27.391 -3.426 1 95.19 81 ARG A CA 1
ATOM 657 C C . ARG A 1 81 ? 9.648 -26.312 -3.42 1 95.19 81 ARG A C 1
ATOM 659 O O . ARG A 1 81 ? 9.016 -26.062 -4.445 1 95.19 81 ARG A O 1
ATOM 666 N N . ASN A 1 82 ? 9.477 -25.656 -2.287 1 95.25 82 ASN A N 1
ATOM 667 C CA . ASN A 1 82 ? 8.516 -24.562 -2.203 1 95.25 82 ASN A CA 1
ATOM 668 C C . ASN A 1 82 ? 8.898 -23.406 -3.133 1 95.25 82 ASN A C 1
ATOM 670 O O . ASN A 1 82 ? 8.055 -22.891 -3.869 1 95.25 82 ASN A O 1
ATOM 674 N N . ILE A 1 83 ? 10.125 -23.094 -3.129 1 96.25 83 ILE A N 1
ATOM 675 C CA . ILE A 1 83 ? 10.625 -21.984 -3.934 1 96.25 83 ILE A CA 1
ATOM 676 C C . ILE A 1 83 ? 10.461 -22.312 -5.418 1 96.25 83 ILE A C 1
ATOM 678 O O . ILE A 1 83 ? 9.961 -21.484 -6.188 1 96.25 83 ILE A O 1
ATOM 682 N N . ASN A 1 84 ? 10.828 -23.5 -5.777 1 96.75 84 ASN A N 1
ATOM 683 C CA . ASN A 1 84 ? 10.734 -23.891 -7.18 1 96.75 84 ASN A CA 1
ATOM 684 C C . ASN A 1 84 ? 9.281 -23.984 -7.637 1 96.75 84 ASN A C 1
ATOM 686 O O . ASN A 1 84 ? 8.961 -23.672 -8.781 1 96.75 84 ASN A O 1
ATOM 690 N N . ALA A 1 85 ? 8.445 -24.484 -6.754 1 97.56 85 ALA A N 1
ATOM 691 C CA . ALA A 1 85 ? 7.02 -24.547 -7.062 1 97.56 85 ALA A CA 1
ATOM 692 C C . ALA A 1 85 ? 6.449 -23.156 -7.281 1 97.56 85 ALA A C 1
ATOM 694 O O . ALA A 1 85 ? 5.723 -22.906 -8.25 1 97.56 85 ALA A O 1
ATOM 695 N N . LEU A 1 86 ? 6.801 -22.234 -6.406 1 97.44 86 LEU A N 1
ATOM 696 C CA . LEU A 1 86 ? 6.324 -20.859 -6.5 1 97.44 86 LEU A CA 1
ATOM 697 C C . LEU A 1 86 ? 6.859 -20.188 -7.758 1 97.44 86 LEU A C 1
ATOM 699 O O . LEU A 1 86 ? 6.125 -19.469 -8.445 1 97.44 86 LEU A O 1
ATOM 703 N N . GLN A 1 87 ? 8.07 -20.438 -8.031 1 97.75 87 GLN A N 1
ATOM 704 C CA . GLN A 1 87 ? 8.672 -19.875 -9.242 1 97.75 87 GLN A CA 1
ATOM 705 C C . GLN A 1 87 ? 7.977 -20.406 -10.492 1 97.75 87 GLN A C 1
ATOM 707 O O . GLN A 1 87 ? 7.734 -19.656 -11.438 1 97.75 87 GLN A O 1
ATOM 712 N N . THR A 1 88 ? 7.738 -21.625 -10.5 1 98.12 88 THR A N 1
ATOM 713 C CA . THR A 1 88 ? 7.035 -22.25 -11.617 1 98.12 88 THR A CA 1
ATOM 714 C C . THR A 1 88 ? 5.645 -21.641 -11.781 1 98.12 88 THR A C 1
ATOM 716 O O . THR A 1 88 ? 5.23 -21.328 -12.898 1 98.12 88 THR A O 1
ATOM 719 N N . LEU A 1 89 ? 4.934 -21.453 -10.672 1 98 89 LEU A N 1
ATOM 720 C CA . LEU A 1 89 ? 3.619 -20.812 -10.695 1 98 89 LEU A CA 1
ATOM 721 C C . LEU A 1 89 ? 3.699 -19.422 -11.305 1 98 89 LEU A C 1
ATOM 723 O O . LEU A 1 89 ? 2.867 -19.047 -12.133 1 98 89 LEU A O 1
ATOM 727 N N . CYS A 1 90 ? 4.66 -18.703 -10.852 1 98.12 90 CYS A N 1
ATOM 728 C CA . CYS A 1 90 ? 4.832 -17.344 -11.359 1 98.12 90 CYS A CA 1
ATOM 729 C C . CYS A 1 90 ? 4.957 -17.344 -12.883 1 98.12 90 CYS A C 1
ATOM 731 O O . CYS A 1 90 ? 4.258 -16.578 -13.562 1 98.12 90 CYS A O 1
ATOM 733 N N . VAL A 1 91 ? 5.812 -18.203 -13.398 1 98.06 91 VAL A N 1
ATOM 734 C CA . VAL A 1 91 ? 6.078 -18.234 -14.836 1 98.06 91 VAL A CA 1
ATOM 735 C C . VAL A 1 91 ? 4.84 -18.719 -15.578 1 98.06 91 VAL A C 1
ATOM 737 O O . VAL A 1 91 ? 4.461 -18.156 -16.609 1 98.06 91 VAL A O 1
ATOM 740 N N . LEU A 1 92 ? 4.27 -19.766 -15.062 1 97.88 92 LEU A N 1
ATOM 741 C CA . LEU A 1 92 ? 3.086 -20.375 -15.68 1 97.88 92 LEU A CA 1
ATOM 742 C C . LEU A 1 92 ? 1.959 -19.344 -15.789 1 97.88 92 LEU A C 1
ATOM 744 O O . LEU A 1 92 ? 1.432 -19.109 -16.875 1 97.88 92 LEU A O 1
ATOM 748 N N . VAL A 1 93 ? 1.615 -18.688 -14.734 1 97.62 93 VAL A N 1
ATOM 749 C CA . VAL A 1 93 ? 0.506 -17.734 -14.68 1 97.62 93 VAL A CA 1
ATOM 750 C C . VAL A 1 93 ? 0.833 -16.5 -15.523 1 97.62 93 VAL A C 1
ATOM 752 O O . VAL A 1 93 ? 0.023 -16.078 -16.344 1 97.62 93 VAL A O 1
ATOM 755 N N . GLN A 1 94 ? 1.979 -15.984 -15.336 1 97.38 94 GLN A N 1
ATOM 756 C CA . GLN A 1 94 ? 2.381 -14.789 -16.062 1 97.38 94 GLN A CA 1
ATOM 757 C C . GLN A 1 94 ? 2.377 -15.023 -17.562 1 97.38 94 GLN A C 1
ATOM 759 O O . GLN A 1 94 ? 1.862 -14.203 -18.328 1 97.38 94 GLN A O 1
ATOM 764 N N . SER A 1 95 ? 2.945 -16.125 -17.984 1 97.44 95 SER A N 1
ATOM 765 C CA . SER A 1 95 ? 3.07 -16.422 -19.406 1 97.44 95 SER A CA 1
ATOM 766 C C . SER A 1 95 ? 1.705 -16.641 -20.047 1 97.44 95 SER A C 1
ATOM 768 O O . SER A 1 95 ? 1.441 -16.156 -21.141 1 97.44 95 SER A O 1
ATOM 770 N N . ILE A 1 96 ? 0.857 -17.312 -19.391 1 96.44 96 ILE A N 1
ATOM 771 C CA . ILE A 1 96 ? -0.451 -17.625 -19.953 1 96.44 96 ILE A CA 1
ATOM 772 C C . ILE A 1 96 ? -1.3 -16.359 -20.031 1 96.44 96 ILE A C 1
ATOM 774 O O . ILE A 1 96 ? -2.014 -16.141 -21 1 96.44 96 ILE A O 1
ATOM 778 N N . TYR A 1 97 ? -1.196 -15.531 -19.047 1 94.94 97 TYR A N 1
ATOM 779 C CA . TYR A 1 97 ? -1.912 -14.258 -19.094 1 94.94 97 TYR A CA 1
ATOM 780 C C . TYR A 1 97 ? -1.37 -13.375 -20.219 1 94.94 97 TYR A C 1
ATOM 782 O O . TYR A 1 97 ? -2.129 -12.664 -20.875 1 94.94 97 TYR A O 1
ATOM 790 N N . CYS A 1 98 ? -0.132 -13.414 -20.312 1 94.19 98 CYS A N 1
ATOM 791 C CA . CYS A 1 98 ? 0.468 -12.656 -21.406 1 94.19 98 CYS A CA 1
ATOM 792 C C . CYS A 1 98 ? -0.077 -13.117 -22.75 1 94.19 98 CYS A C 1
ATOM 794 O O . CYS A 1 98 ? -0.437 -12.297 -23.594 1 94.19 98 CYS A O 1
ATOM 796 N N . LYS A 1 99 ? -0.134 -14.398 -22.906 1 92.31 99 LYS A N 1
ATOM 797 C CA . LYS A 1 99 ? -0.69 -14.969 -24.141 1 92.31 99 LYS A CA 1
ATOM 798 C C . LYS A 1 99 ? -2.156 -14.578 -24.312 1 92.31 99 LYS A C 1
ATOM 800 O O . LYS A 1 99 ? -2.598 -14.273 -25.422 1 92.31 99 LYS A O 1
ATOM 805 N N . HIS A 1 100 ? -2.832 -14.617 -23.234 1 91.44 100 HIS A N 1
ATOM 806 C CA . HIS A 1 100 ? -4.254 -14.281 -23.25 1 91.44 100 HIS A CA 1
ATOM 807 C C . HIS A 1 100 ? -4.477 -12.828 -23.656 1 91.44 100 HIS A C 1
ATOM 809 O O . HIS A 1 100 ? -5.406 -12.523 -24.391 1 91.44 100 HIS A O 1
ATOM 815 N N . SER A 1 101 ? -3.752 -11.953 -23.172 1 88.94 101 SER A N 1
ATOM 816 C CA . SER A 1 101 ? -3.9 -10.523 -23.438 1 88.94 101 SER A CA 1
ATOM 817 C C . SER A 1 101 ? -3.643 -10.203 -24.906 1 88.94 101 SER A C 1
ATOM 819 O O . SER A 1 101 ? -4.137 -9.195 -25.422 1 88.94 101 SER A O 1
ATOM 821 N N . SER A 1 102 ? -2.863 -11 -25.594 1 84.62 102 SER A N 1
ATOM 822 C CA . SER A 1 102 ? -2.52 -10.766 -26.984 1 84.62 102 SER A CA 1
ATOM 823 C C . SER A 1 102 ? -3.514 -11.453 -27.922 1 84.62 102 SER A C 1
ATOM 825 O O . SER A 1 102 ? -3.441 -11.289 -29.141 1 84.62 102 SER A O 1
ATOM 827 N N . SER A 1 103 ? -4.395 -12.133 -27.281 1 81.69 103 SER A N 1
ATOM 828 C CA . SER A 1 103 ? -5.32 -12.906 -28.094 1 81.69 103 SER A CA 1
ATOM 829 C C . SER A 1 103 ? -6.754 -12.414 -27.922 1 81.69 103 SER A C 1
ATOM 831 O O . SER A 1 103 ? -7.102 -11.852 -26.875 1 81.69 103 SER A O 1
ATOM 833 N N . ASP A 1 104 ? -7.59 -12.539 -28.891 1 79.5 104 ASP A N 1
ATOM 834 C CA . ASP A 1 104 ? -9.016 -12.227 -28.828 1 79.5 104 ASP A CA 1
ATOM 835 C C . ASP A 1 104 ? -9.828 -13.453 -28.438 1 79.5 104 ASP A C 1
ATOM 837 O O . ASP A 1 104 ? -11.039 -13.492 -28.656 1 79.5 104 ASP A O 1
ATOM 841 N N . SER A 1 105 ? -9.211 -14.266 -27.844 1 78.31 105 SER A N 1
ATOM 842 C CA . SER A 1 105 ? -9.859 -15.539 -27.531 1 78.31 105 SER A CA 1
ATOM 843 C C . SER A 1 105 ? -10.812 -15.398 -26.359 1 78.31 105 SER A C 1
ATOM 845 O O . SER A 1 105 ? -10.609 -14.547 -25.484 1 78.31 105 SER A O 1
ATOM 847 N N . SER A 1 106 ? -11.867 -16.156 -26.312 1 83.31 106 SER A N 1
ATOM 848 C CA . SER A 1 106 ? -12.852 -16.203 -25.234 1 83.31 106 SER A CA 1
ATOM 849 C C . SER A 1 106 ? -12.445 -17.203 -24.156 1 83.31 106 SER A C 1
ATOM 851 O O . SER A 1 106 ? -13.148 -17.375 -23.172 1 83.31 106 SER A O 1
ATOM 853 N N . ILE A 1 107 ? -11.312 -17.797 -24.453 1 86 107 ILE A N 1
ATOM 854 C CA . ILE A 1 107 ? -10.852 -18.812 -23.5 1 86 107 ILE A CA 1
ATOM 855 C C . ILE A 1 107 ? -10.5 -18.156 -22.172 1 86 107 ILE A C 1
ATOM 857 O O . ILE A 1 107 ? -9.797 -17.141 -22.141 1 86 107 ILE A O 1
ATOM 861 N N . GLU A 1 108 ? -10.977 -18.766 -21.094 1 88.12 108 GLU A N 1
ATOM 862 C CA . GLU A 1 108 ? -10.695 -18.25 -19.75 1 88.12 108 GLU A CA 1
ATOM 863 C C . GLU A 1 108 ? -9.367 -18.781 -19.219 1 88.12 108 GLU A C 1
ATOM 865 O O . GLU A 1 108 ? -9.133 -19.984 -19.219 1 88.12 108 GLU A O 1
ATOM 870 N N . VAL A 1 109 ? -8.594 -17.953 -18.812 1 92.31 109 VAL A N 1
ATOM 871 C CA . VAL A 1 109 ? -7.258 -18.297 -18.328 1 92.31 109 VAL A CA 1
ATOM 872 C C . VAL A 1 109 ? -7.359 -19.297 -17.172 1 92.31 109 VAL A C 1
ATOM 874 O O . VAL A 1 109 ? -6.566 -20.234 -17.094 1 92.31 109 VAL A O 1
ATOM 877 N N . VAL A 1 110 ? -8.383 -19.141 -16.344 1 93.81 110 VAL A N 1
ATOM 878 C CA . VAL A 1 110 ? -8.562 -20 -15.18 1 93.81 110 VAL A CA 1
ATOM 879 C C . VAL A 1 110 ? -8.797 -21.438 -15.641 1 93.81 110 VAL A C 1
ATOM 881 O O . VAL A 1 110 ? -8.367 -22.391 -14.984 1 93.81 110 VAL A O 1
ATOM 884 N N . ASP A 1 111 ? -9.492 -21.562 -16.719 1 94.81 111 ASP A N 1
ATOM 885 C CA . ASP A 1 111 ? -9.75 -22.891 -17.266 1 94.81 111 ASP A CA 1
ATOM 886 C C . ASP A 1 111 ? -8.453 -23.562 -17.719 1 94.81 111 ASP A C 1
ATOM 888 O O . ASP A 1 111 ? -8.25 -24.766 -17.5 1 94.81 111 ASP A O 1
ATOM 892 N N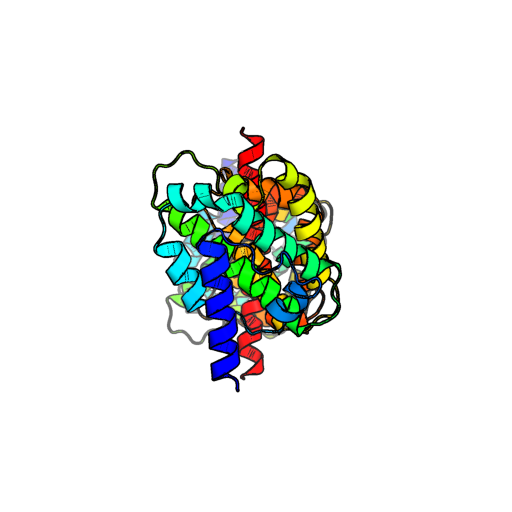 . ILE A 1 112 ? -7.559 -22.828 -18.328 1 95.69 112 ILE A N 1
ATOM 893 C CA . ILE A 1 112 ? -6.285 -23.344 -18.812 1 95.69 112 ILE A CA 1
ATOM 894 C C . ILE A 1 112 ? -5.387 -23.703 -17.641 1 95.69 112 ILE A C 1
ATOM 896 O O . ILE A 1 112 ? -4.773 -24.766 -17.609 1 95.69 112 ILE A O 1
ATOM 900 N N . LEU A 1 113 ? -5.383 -22.891 -16.625 1 96.62 113 LEU A N 1
ATOM 901 C CA . LEU A 1 113 ? -4.441 -23.031 -15.523 1 96.62 113 LEU A CA 1
ATOM 902 C C . LEU A 1 113 ? -4.91 -24.109 -14.539 1 96.62 113 LEU A C 1
ATOM 904 O O . LEU A 1 113 ? -4.109 -24.922 -14.078 1 96.62 113 LEU A O 1
ATOM 908 N N . ILE A 1 114 ? -6.164 -24.141 -14.219 1 96.44 114 ILE A N 1
ATOM 909 C CA . ILE A 1 114 ? -6.641 -24.906 -13.07 1 96.44 114 ILE A CA 1
ATOM 910 C C . ILE A 1 114 ? -7.762 -25.844 -13.5 1 96.44 114 ILE A C 1
ATOM 912 O O . ILE A 1 114 ? -7.84 -26.984 -13.039 1 96.44 114 ILE A O 1
ATOM 916 N N . GLY A 1 115 ? -8.594 -25.406 -14.438 1 94.62 115 GLY A N 1
ATOM 917 C CA . GLY A 1 115 ? -9.836 -26.094 -14.75 1 94.62 115 GLY A CA 1
ATOM 918 C C . GLY A 1 115 ? -11.031 -25.531 -14 1 94.62 115 GLY A C 1
ATOM 919 O O . GLY A 1 115 ? -10.945 -25.266 -12.805 1 94.62 115 GLY A O 1
ATOM 920 N N . VAL A 1 116 ? -12.133 -25.375 -14.625 1 89.19 116 VAL A N 1
ATOM 921 C CA . VAL A 1 116 ? -13.305 -24.672 -14.117 1 89.19 116 VAL A CA 1
ATOM 922 C C . VAL A 1 116 ? -13.875 -25.422 -12.9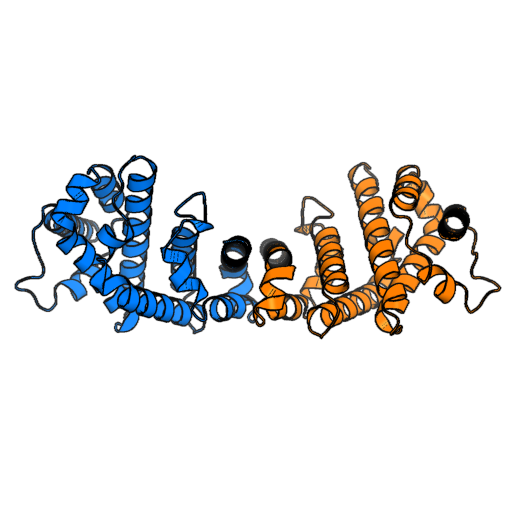14 1 89.19 116 VAL A C 1
ATOM 924 O O . VAL A 1 116 ? -14.266 -24.812 -11.922 1 89.19 116 VAL A O 1
ATOM 927 N N . ASP A 1 117 ? -13.773 -26.672 -12.922 1 91.94 117 ASP A N 1
ATOM 928 C CA . ASP A 1 117 ? -14.398 -27.469 -11.883 1 91.94 117 ASP A CA 1
ATOM 929 C C . ASP A 1 117 ? -13.586 -27.438 -10.586 1 91.94 117 ASP A C 1
ATOM 931 O O . ASP A 1 117 ? -14.141 -27.562 -9.492 1 91.94 117 ASP A O 1
ATOM 935 N N . ALA A 1 118 ? -12.312 -27.234 -10.695 1 92.94 118 ALA A N 1
ATOM 936 C CA . ALA A 1 118 ? -11.43 -27.312 -9.531 1 92.94 118 ALA A CA 1
ATOM 937 C C . ALA A 1 118 ? -11 -25.922 -9.078 1 92.94 118 ALA A C 1
ATOM 939 O O . ALA A 1 118 ? -10.344 -25.781 -8.047 1 92.94 118 ALA A O 1
ATOM 940 N N . ALA A 1 119 ? -11.469 -24.938 -9.711 1 93.25 119 ALA A N 1
ATOM 941 C CA . ALA A 1 119 ? -10.914 -23.594 -9.547 1 93.25 119 ALA A CA 1
ATOM 942 C C . ALA A 1 119 ? -11.172 -23.062 -8.141 1 93.25 119 ALA A C 1
ATOM 944 O O . ALA A 1 119 ? -10.266 -22.531 -7.492 1 93.25 119 ALA A O 1
ATOM 945 N N . ASP A 1 120 ? -12.352 -23.219 -7.598 1 92 120 ASP A N 1
ATOM 946 C CA . ASP A 1 120 ? -12.719 -22.672 -6.289 1 92 120 ASP A CA 1
ATOM 947 C C . ASP A 1 120 ? -11.852 -23.281 -5.188 1 92 120 ASP A C 1
ATOM 949 O O . ASP A 1 120 ? -11.242 -22.547 -4.402 1 92 120 ASP A O 1
ATOM 953 N N . CYS A 1 121 ? -11.812 -24.547 -5.191 1 93.44 121 CYS A N 1
ATOM 954 C CA . CYS A 1 121 ? -11.078 -25.266 -4.152 1 93.44 121 CYS A CA 1
ATOM 955 C C . CYS A 1 121 ? -9.578 -25.016 -4.277 1 93.44 121 CYS A C 1
ATOM 957 O O . CYS A 1 121 ? -8.914 -24.703 -3.287 1 93.44 121 CYS A O 1
ATOM 959 N N . GLN A 1 122 ? -9.078 -25.094 -5.48 1 93.62 122 GLN A N 1
ATOM 960 C CA . GLN A 1 122 ? -7.648 -24.938 -5.699 1 93.62 122 GLN A CA 1
ATOM 961 C C . GLN A 1 122 ? -7.191 -23.531 -5.367 1 93.62 122 GLN A C 1
ATOM 963 O O . GLN A 1 122 ? -6.133 -23.344 -4.758 1 93.62 122 GLN A O 1
ATOM 968 N N . MET A 1 123 ? -8.016 -22.516 -5.695 1 93.25 123 MET A N 1
ATOM 969 C CA . MET A 1 123 ? -7.664 -21.125 -5.422 1 93.25 123 MET A CA 1
ATOM 970 C C . MET A 1 123 ? -7.715 -20.844 -3.926 1 93.25 123 MET A C 1
ATOM 972 O O . MET A 1 123 ? -6.859 -20.125 -3.4 1 93.25 123 MET A O 1
ATOM 976 N N . ARG A 1 124 ? -8.656 -21.375 -3.299 1 92.06 124 ARG A N 1
ATOM 977 C CA . ARG A 1 124 ? -8.742 -21.203 -1.852 1 92.06 124 ARG A CA 1
ATOM 978 C C . ARG A 1 124 ? -7.508 -21.766 -1.159 1 92.06 124 ARG A C 1
ATOM 980 O O . ARG A 1 124 ? -6.914 -21.109 -0.305 1 92.06 124 ARG A O 1
ATOM 987 N N . ASN A 1 125 ? -7.191 -22.953 -1.581 1 93.31 125 ASN A N 1
ATOM 988 C CA . ASN A 1 125 ? -6.012 -23.594 -1.009 1 93.31 125 ASN A CA 1
ATOM 989 C C . ASN A 1 125 ? -4.742 -22.797 -1.3 1 93.31 125 ASN A C 1
ATOM 991 O O . ASN A 1 125 ? -3.889 -22.641 -0.424 1 93.31 125 ASN A O 1
ATOM 995 N N . LEU A 1 126 ? -4.617 -22.375 -2.48 1 95.38 126 LEU A N 1
ATOM 996 C CA . LEU A 1 126 ? -3.459 -21.594 -2.885 1 95.38 126 LEU A CA 1
ATOM 997 C C . LEU A 1 126 ? -3.348 -20.312 -2.049 1 95.38 126 LEU A C 1
ATOM 999 O O . LEU A 1 126 ? -2.283 -20.016 -1.506 1 95.38 126 LEU A O 1
ATOM 1003 N N . ILE A 1 127 ? -4.43 -19.609 -1.891 1 95.38 127 ILE A N 1
ATOM 10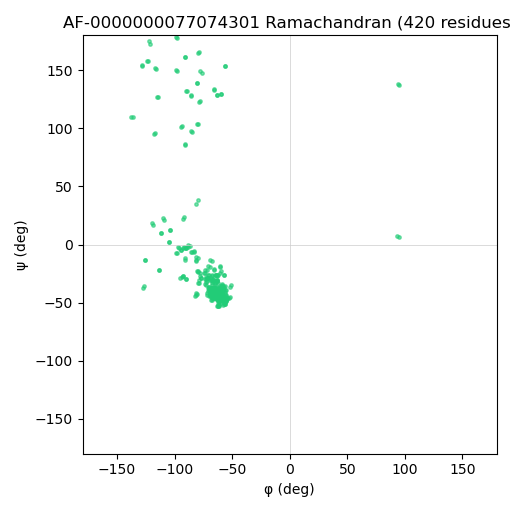04 C CA . ILE A 1 127 ? -4.449 -18.344 -1.155 1 95.38 127 ILE A CA 1
ATOM 1005 C C . ILE A 1 127 ? -4.113 -18.609 0.312 1 95.38 127 ILE A C 1
ATOM 1007 O O . ILE A 1 127 ? -3.373 -17.828 0.928 1 95.38 127 ILE A O 1
ATOM 1011 N N . GLU A 1 128 ? -4.633 -19.641 0.835 1 93.94 128 GLU A N 1
ATOM 1012 C CA . GLU A 1 128 ? -4.305 -20.016 2.209 1 93.94 128 GLU A CA 1
ATOM 1013 C C . GLU A 1 128 ? -2.805 -20.234 2.379 1 93.94 128 GLU A C 1
ATOM 1015 O O . GLU A 1 128 ? -2.221 -19.812 3.379 1 93.94 128 GLU A O 1
ATOM 1020 N N . CYS A 1 129 ? -2.211 -20.906 1.438 1 94.31 129 CYS A N 1
ATOM 1021 C CA . CYS A 1 129 ? -0.771 -21.125 1.476 1 94.31 129 CYS A CA 1
ATOM 1022 C C . CYS A 1 129 ? -0.008 -19.812 1.395 1 94.31 129 CYS A C 1
ATOM 1024 O O . CYS A 1 129 ? 0.967 -19.609 2.121 1 94.31 129 CYS A O 1
ATOM 1026 N N . LEU A 1 130 ? -0.442 -18.984 0.536 1 95.69 130 LEU A N 1
ATOM 1027 C CA . LEU A 1 130 ? 0.205 -17.688 0.393 1 95.69 130 LEU A CA 1
ATOM 1028 C C . LEU A 1 130 ? 0.109 -16.891 1.688 1 95.69 130 LEU A C 1
ATOM 1030 O O . LEU A 1 130 ? 1.091 -16.281 2.121 1 95.69 130 LEU A O 1
ATOM 1034 N N . CYS A 1 131 ? -1.071 -16.891 2.287 1 94.81 131 CYS A N 1
ATOM 1035 C CA . CYS A 1 131 ? -1.265 -16.203 3.559 1 94.81 131 CYS A CA 1
ATOM 1036 C C . CYS A 1 131 ? -0.335 -16.766 4.629 1 94.81 131 CYS A C 1
ATOM 1038 O O . CYS A 1 131 ? 0.247 -16 5.406 1 94.81 131 CYS A O 1
ATOM 1040 N N . LYS A 1 132 ? -0.247 -18.016 4.594 1 93.69 132 LYS A N 1
ATOM 1041 C CA . LYS A 1 132 ? 0.644 -18.656 5.551 1 93.69 132 LYS A CA 1
ATOM 1042 C C . LYS A 1 132 ? 2.088 -18.203 5.352 1 93.69 132 LYS A C 1
ATOM 1044 O O . LYS A 1 132 ? 2.777 -17.875 6.316 1 93.69 132 LYS A O 1
ATOM 1049 N N . PHE A 1 133 ? 2.574 -18.156 4.152 1 94.38 133 PHE A N 1
ATOM 1050 C CA . PHE A 1 133 ? 3.938 -17.75 3.838 1 94.38 133 PHE A CA 1
ATOM 1051 C C . PHE A 1 133 ? 4.191 -16.312 4.293 1 94.38 133 PHE A C 1
ATOM 1053 O O . PHE A 1 133 ? 5.277 -15.992 4.773 1 94.38 133 PHE A O 1
ATOM 1060 N N . LEU A 1 134 ? 3.217 -15.469 4.191 1 93.81 134 LEU A N 1
ATOM 1061 C CA . LEU A 1 134 ? 3.369 -14.055 4.516 1 93.81 134 LEU A CA 1
ATOM 1062 C C . LE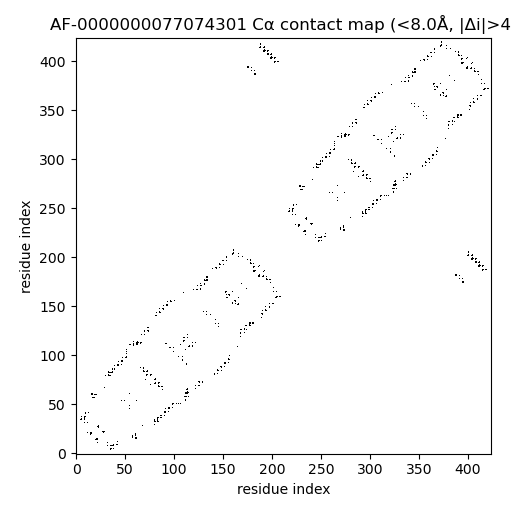U A 1 134 ? 3.301 -13.836 6.023 1 93.81 134 LEU A C 1
ATOM 1064 O O . LEU A 1 134 ? 3.982 -12.953 6.559 1 93.81 134 LEU A O 1
ATOM 1068 N N . SER A 1 135 ? 2.521 -14.633 6.742 1 92.81 135 SER A N 1
ATOM 1069 C CA . SER A 1 135 ? 2.232 -14.375 8.148 1 92.81 135 SER A CA 1
ATOM 1070 C C . SER A 1 135 ? 3.217 -15.102 9.055 1 92.81 135 SER A C 1
ATOM 1072 O O . SER A 1 135 ? 3.438 -14.688 10.195 1 92.81 135 SER A O 1
ATOM 1074 N N . GLU A 1 136 ? 3.734 -16.156 8.594 1 92 136 GLU A N 1
ATOM 1075 C CA . GLU A 1 136 ? 4.621 -16.953 9.43 1 92 136 GLU A CA 1
ATOM 1076 C C . GLU A 1 136 ? 6.086 -16.656 9.141 1 92 136 GLU A C 1
ATOM 1078 O O . GLU A 1 136 ? 6.391 -15.75 8.352 1 92 136 GLU A O 1
ATOM 1083 N N . GLU A 1 137 ? 6.992 -17.312 9.914 1 91.12 137 GLU A N 1
ATOM 1084 C CA . GLU A 1 137 ? 8.422 -17.062 9.781 1 91.12 137 GLU A CA 1
ATOM 1085 C C . GLU A 1 137 ? 9.031 -17.906 8.664 1 91.12 137 GLU A C 1
ATOM 1087 O O . GLU A 1 137 ? 9.297 -19.094 8.844 1 91.12 137 GLU A O 1
ATOM 1092 N N . TYR A 1 138 ? 9.188 -17.359 7.504 1 91.94 138 TYR A N 1
ATOM 1093 C CA . TYR A 1 138 ? 9.859 -17.953 6.352 1 91.94 138 TYR A CA 1
ATOM 1094 C C . TYR A 1 138 ? 11 -17.062 5.875 1 91.94 138 TYR A C 1
ATOM 1096 O O . TYR A 1 138 ? 11.062 -15.875 6.223 1 91.94 138 TYR A O 1
ATOM 1104 N N . PRO A 1 139 ? 11.922 -17.656 5.191 1 92 139 PRO A N 1
ATOM 1105 C CA . PRO A 1 139 ? 13.023 -16.828 4.672 1 92 139 PRO A CA 1
ATOM 1106 C C . PRO A 1 139 ? 12.531 -15.68 3.805 1 92 139 PRO A C 1
ATOM 1108 O O . PRO A 1 139 ? 11.453 -15.75 3.217 1 92 139 PRO A O 1
ATOM 1111 N N . VAL A 1 140 ? 13.352 -14.633 3.766 1 94 140 VAL A N 1
ATOM 1112 C CA . VAL A 1 140 ? 13.039 -13.422 3.014 1 94 140 VAL A CA 1
ATOM 1113 C C . VAL A 1 140 ? 12.773 -13.773 1.553 1 94 140 VAL A C 1
ATOM 1115 O O . VAL A 1 140 ? 11.852 -13.242 0.938 1 94 140 VAL A O 1
ATOM 1118 N N . SER A 1 141 ? 13.531 -14.688 1.015 1 92.75 141 SER A N 1
ATOM 1119 C CA . SER A 1 141 ? 13.43 -15.055 -0.394 1 92.75 141 SER A CA 1
ATOM 1120 C C . SER A 1 141 ? 12.062 -15.656 -0.708 1 92.75 141 SER A C 1
ATOM 1122 O O . SER A 1 141 ? 11.477 -15.367 -1.75 1 92.75 141 SER A O 1
ATOM 1124 N N . VAL A 1 142 ? 11.586 -16.484 0.16 1 93.69 142 VAL A N 1
ATOM 1125 C CA . VAL A 1 142 ? 10.297 -17.141 -0.038 1 93.69 142 VAL A CA 1
ATOM 1126 C C . VAL A 1 142 ? 9.172 -16.125 0.016 1 93.69 142 VAL A C 1
ATOM 1128 O O . VAL A 1 142 ? 8.273 -16.125 -0.831 1 93.69 142 VAL A O 1
ATOM 1131 N N . LYS A 1 143 ? 9.211 -15.219 0.983 1 95.25 143 LYS A N 1
ATOM 1132 C CA . LYS A 1 143 ? 8.18 -14.195 1.132 1 95.25 143 LYS A CA 1
ATOM 1133 C C . LYS A 1 143 ? 8.172 -13.242 -0.061 1 95.25 143 LYS A C 1
ATOM 1135 O O . LYS A 1 143 ? 7.109 -12.859 -0.547 1 95.25 143 LYS A O 1
ATOM 1140 N N . ASN A 1 144 ? 9.344 -12.898 -0.523 1 96.25 144 ASN A N 1
ATOM 1141 C CA . ASN A 1 144 ? 9.438 -12.062 -1.71 1 96.25 144 ASN A CA 1
ATOM 1142 C C . ASN A 1 144 ? 8.812 -12.734 -2.928 1 96.25 144 ASN A C 1
ATOM 1144 O O . ASN A 1 144 ? 8.109 -12.086 -3.707 1 96.25 144 ASN A O 1
ATOM 1148 N N . LEU A 1 145 ? 9.117 -13.977 -3.041 1 96.5 145 LEU A N 1
ATOM 1149 C CA . LEU A 1 145 ? 8.562 -14.719 -4.168 1 96.5 145 LEU A CA 1
ATOM 1150 C C . LEU A 1 145 ? 7.047 -14.844 -4.043 1 96.5 145 LEU A C 1
ATOM 1152 O O . LEU A 1 145 ? 6.328 -14.758 -5.043 1 96.5 145 LEU A O 1
ATOM 1156 N N . CYS A 1 146 ? 6.59 -15.086 -2.875 1 96.94 146 CYS A N 1
ATOM 1157 C CA . CYS A 1 146 ? 5.156 -15.125 -2.602 1 96.94 146 CYS A CA 1
ATOM 1158 C C . CYS A 1 146 ? 4.484 -13.82 -3.012 1 96.94 146 CYS A C 1
ATOM 1160 O O . CYS A 1 146 ? 3.469 -13.836 -3.711 1 96.94 146 CYS A O 1
ATOM 1162 N N . LEU A 1 147 ? 5.043 -12.703 -2.631 1 97.69 147 LEU A N 1
ATOM 1163 C CA . LEU A 1 147 ? 4.508 -11.391 -2.973 1 97.69 147 LEU A CA 1
ATOM 1164 C C . LEU A 1 147 ? 4.562 -11.156 -4.48 1 97.69 147 LEU A C 1
ATOM 1166 O O . LEU A 1 147 ? 3.625 -10.602 -5.059 1 97.69 147 LEU A O 1
ATOM 1170 N N . LYS A 1 148 ? 5.676 -11.562 -5.047 1 97.81 148 LYS A N 1
ATOM 1171 C CA . LYS A 1 148 ? 5.785 -11.461 -6.5 1 97.81 148 LYS A CA 1
ATOM 1172 C C . LYS A 1 148 ? 4.641 -12.195 -7.188 1 97.81 148 LYS A C 1
ATOM 1174 O O . LYS A 1 148 ? 4.023 -11.664 -8.117 1 97.81 148 LYS A O 1
ATOM 1179 N N . PHE A 1 149 ? 4.406 -13.391 -6.758 1 98.06 149 PHE A N 1
ATOM 1180 C CA . PHE A 1 149 ? 3.33 -14.188 -7.336 1 98.06 149 PHE A CA 1
ATOM 1181 C C . PHE A 1 149 ? 1.988 -13.484 -7.176 1 98.06 149 PHE A C 1
ATOM 1183 O O . PHE A 1 149 ? 1.21 -13.398 -8.125 1 98.06 149 PHE A O 1
ATOM 1190 N N . ILE A 1 150 ? 1.689 -12.961 -5.973 1 97.5 150 ILE A N 1
ATOM 1191 C CA . ILE A 1 150 ? 0.456 -12.227 -5.707 1 97.5 150 ILE A CA 1
ATOM 1192 C C . ILE A 1 150 ? 0.344 -11.039 -6.656 1 97.5 150 ILE A C 1
ATOM 1194 O O . ILE A 1 150 ? -0.704 -10.82 -7.27 1 97.5 150 ILE A O 1
ATOM 1198 N N . LEU A 1 151 ? 1.366 -10.289 -6.836 1 97.56 151 LEU A N 1
ATOM 1199 C CA . LEU A 1 151 ? 1.367 -9.109 -7.691 1 97.56 151 LEU A CA 1
ATOM 1200 C C . LEU A 1 151 ? 1.169 -9.492 -9.156 1 97.56 151 LEU A C 1
ATOM 1202 O O . LEU A 1 151 ? 0.511 -8.766 -9.906 1 97.56 151 LEU A O 1
ATOM 1206 N N . ILE A 1 152 ? 1.78 -10.609 -9.547 1 97.56 152 ILE A N 1
ATOM 1207 C CA . ILE A 1 152 ? 1.567 -11.109 -10.898 1 97.56 152 ILE A CA 1
ATOM 1208 C C . ILE A 1 152 ? 0.075 -11.328 -11.141 1 97.56 152 ILE A C 1
ATOM 1210 O O . ILE A 1 152 ? -0.463 -10.914 -12.172 1 97.56 152 ILE A O 1
ATOM 1214 N N . ILE A 1 153 ? -0.58 -11.977 -10.234 1 95.81 153 ILE A N 1
ATOM 1215 C CA . ILE A 1 153 ? -2.008 -12.25 -10.375 1 95.81 153 ILE A CA 1
ATOM 1216 C C . ILE A 1 153 ? -2.781 -10.938 -10.398 1 95.81 153 ILE A C 1
ATOM 1218 O O . ILE A 1 153 ? -3.652 -10.734 -11.25 1 95.81 153 ILE A O 1
ATOM 1222 N N . LEU A 1 154 ? -2.465 -10 -9.531 1 94.88 154 LEU A N 1
ATOM 1223 C CA . LEU A 1 154 ? -3.203 -8.75 -9.367 1 94.88 154 LEU A CA 1
ATOM 1224 C C . LEU A 1 154 ? -3.043 -7.863 -10.602 1 94.88 154 LEU A C 1
ATOM 1226 O O . LEU A 1 154 ? -3.938 -7.082 -10.93 1 94.88 154 LEU A O 1
ATOM 1230 N N . THR A 1 155 ? -2.012 -7.984 -11.305 1 94.69 155 THR A N 1
ATOM 1231 C CA . THR A 1 155 ? -1.726 -7.082 -12.414 1 94.69 155 THR A CA 1
ATOM 1232 C C . THR A 1 155 ? -1.834 -7.82 -13.75 1 94.69 155 THR A C 1
ATOM 1234 O O . THR A 1 155 ? -1.367 -7.324 -14.773 1 94.69 155 THR A O 1
ATOM 1237 N N . SER A 1 156 ? -2.322 -8.969 -13.734 1 92.06 156 SER A N 1
ATOM 1238 C CA . SER A 1 156 ? -2.34 -9.836 -14.906 1 92.06 156 SER A CA 1
ATOM 1239 C C . SER A 1 156 ? -3.184 -9.234 -16.031 1 92.06 156 SER A C 1
ATOM 1241 O O . SER A 1 156 ? -2.959 -9.523 -17.203 1 92.06 156 SER A O 1
ATOM 1243 N N . ILE A 1 157 ? -4.168 -8.508 -15.641 1 89.62 157 ILE A N 1
ATOM 1244 C CA . ILE A 1 157 ? -5.016 -7.859 -16.641 1 89.62 157 ILE A CA 1
ATOM 1245 C C . ILE A 1 157 ? -5.141 -6.371 -16.328 1 89.62 157 ILE A C 1
ATOM 1247 O O . ILE A 1 157 ? -5.047 -5.969 -15.156 1 89.62 157 ILE A O 1
ATOM 1251 N N . ASP A 1 1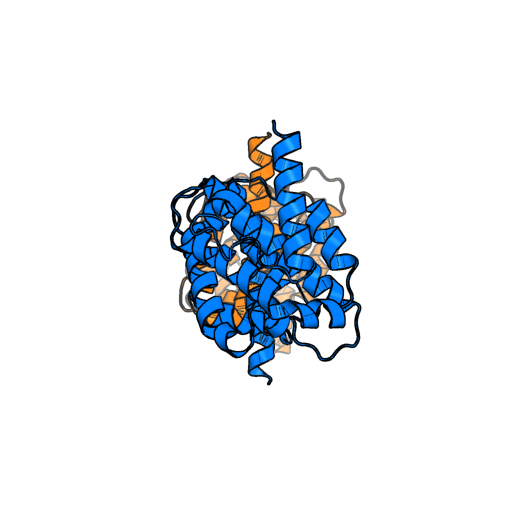58 ? -5.402 -5.539 -17.328 1 85.38 158 ASP A N 1
ATOM 1252 C CA . ASP A 1 158 ? -5.449 -4.086 -17.188 1 85.38 158 ASP A CA 1
ATOM 1253 C C . ASP A 1 158 ? -6.656 -3.654 -16.359 1 85.38 158 ASP A C 1
ATOM 1255 O O . ASP A 1 158 ? -6.527 -2.824 -15.453 1 85.38 158 ASP A O 1
ATOM 1259 N N . ASN A 1 159 ? -7.723 -4.285 -16.672 1 85.69 159 ASN A N 1
ATOM 1260 C CA . ASN A 1 159 ? -8.93 -3.98 -15.914 1 85.69 159 ASN A CA 1
ATOM 1261 C C . ASN A 1 159 ? -9.117 -4.949 -14.75 1 85.69 159 ASN A C 1
ATOM 1263 O O . ASN A 1 159 ? -9.672 -6.035 -14.93 1 85.69 159 ASN A O 1
ATOM 1267 N N . ILE A 1 160 ? -8.766 -4.449 -13.609 1 85.19 160 ILE A N 1
ATOM 1268 C CA . ILE A 1 160 ? -8.695 -5.301 -12.422 1 85.19 160 ILE A CA 1
ATOM 1269 C C . ILE A 1 160 ? -10.086 -5.84 -12.094 1 85.19 160 ILE A C 1
ATOM 1271 O O . ILE A 1 160 ? -10.219 -6.941 -11.555 1 85.19 160 ILE A O 1
ATOM 1275 N N . SER A 1 161 ? -11.125 -5.172 -12.438 1 83 161 SER A N 1
ATOM 1276 C CA . SER A 1 161 ? -12.492 -5.59 -12.141 1 83 161 SER A CA 1
ATOM 1277 C C . SER A 1 161 ? -12.883 -6.816 -12.953 1 83 161 SER A C 1
ATOM 1279 O O . SER A 1 161 ? -13.82 -7.531 -12.602 1 83 161 SER A O 1
ATOM 1281 N N . GLN A 1 162 ? -12.156 -7.07 -14.031 1 85.31 162 GLN A N 1
ATOM 1282 C CA . GLN A 1 162 ? -12.453 -8.195 -14.906 1 85.31 162 GLN A CA 1
ATOM 1283 C C . GLN A 1 162 ? -11.578 -9.406 -14.57 1 85.31 162 GLN A C 1
ATOM 1285 O O . GLN A 1 162 ? -11.727 -10.469 -15.172 1 85.31 162 GLN A O 1
ATOM 1290 N N . ASN A 1 163 ? -10.719 -9.219 -13.625 1 87.69 163 ASN A N 1
ATOM 1291 C CA . ASN A 1 163 ? -9.844 -10.312 -13.211 1 87.69 163 ASN A CA 1
ATOM 1292 C C . ASN A 1 163 ? -10.555 -11.281 -12.273 1 87.69 163 ASN A C 1
ATOM 1294 O O . ASN A 1 163 ? -10.656 -11.031 -11.07 1 87.69 163 ASN A O 1
ATOM 1298 N N . VAL A 1 164 ? -10.93 -12.375 -12.758 1 86.25 164 VAL A N 1
ATOM 1299 C CA . VAL A 1 164 ? -11.734 -13.336 -12.023 1 86.25 164 VAL A CA 1
ATOM 1300 C C . VAL A 1 164 ? -10.93 -13.898 -10.852 1 86.25 164 VAL A C 1
ATOM 1302 O O . VAL A 1 164 ? -11.492 -14.266 -9.82 1 86.25 164 VAL A O 1
ATOM 1305 N N . MET A 1 165 ? -9.672 -13.977 -10.984 1 88.12 165 MET A N 1
ATOM 1306 C CA . MET A 1 165 ? -8.82 -14.523 -9.938 1 88.12 165 MET A CA 1
ATOM 1307 C C . MET A 1 165 ? -8.898 -13.68 -8.672 1 88.12 165 MET A C 1
ATOM 1309 O O . MET A 1 165 ? -8.742 -14.195 -7.562 1 88.12 165 MET A O 1
ATOM 1313 N N . LEU A 1 166 ? -9.219 -12.414 -8.82 1 89.31 166 LEU A N 1
ATOM 1314 C CA . LEU A 1 166 ? -9.219 -11.477 -7.703 1 89.31 166 LEU A CA 1
ATOM 1315 C C . LEU A 1 166 ? -10.422 -11.719 -6.793 1 89.31 166 LEU A C 1
ATOM 1317 O O . LEU A 1 166 ? -10.375 -11.414 -5.602 1 89.31 166 LEU A O 1
ATOM 1321 N N . GLU A 1 167 ? -11.453 -12.273 -7.281 1 87.94 167 GLU A N 1
ATOM 1322 C CA . GLU A 1 167 ? -12.609 -12.617 -6.461 1 87.94 167 GLU A CA 1
ATOM 1323 C C . GLU A 1 167 ? -12.227 -13.57 -5.336 1 87.94 167 GLU A C 1
ATOM 1325 O O . GLU A 1 167 ? -12.727 -13.445 -4.215 1 87.94 167 GLU A O 1
ATOM 1330 N N . TYR A 1 168 ? -11.32 -14.391 -5.684 1 87.75 168 TYR A N 1
ATOM 1331 C CA . TYR A 1 168 ? -10.875 -15.367 -4.691 1 87.75 168 TYR A CA 1
ATOM 1332 C C . TYR A 1 168 ? -10.031 -14.695 -3.609 1 87.75 168 TYR A C 1
ATOM 1334 O O . TYR A 1 168 ? -10.141 -15.039 -2.43 1 87.75 168 TYR A O 1
ATOM 1342 N N . PHE A 1 169 ? -9.289 -13.742 -3.953 1 88.31 169 PHE A N 1
ATOM 1343 C CA . PHE A 1 169 ? -8.453 -13.008 -3.008 1 88.31 169 PHE A CA 1
ATOM 1344 C C . PHE A 1 169 ? -9.312 -12.219 -2.029 1 88.31 169 PHE A C 1
ATOM 1346 O O . PHE A 1 169 ? -9 -12.141 -0.84 1 88.31 169 PHE A O 1
ATOM 1353 N N . MET A 1 170 ? -10.359 -11.633 -2.506 1 83.31 170 MET A N 1
ATOM 1354 C CA . MET A 1 170 ? -11.211 -10.742 -1.718 1 83.31 170 MET A CA 1
ATOM 1355 C C . MET A 1 170 ? -12 -11.523 -0.674 1 83.31 170 MET A C 1
ATOM 1357 O O . MET A 1 170 ? -12.391 -10.977 0.357 1 83.31 170 MET A O 1
ATOM 1361 N N . LEU A 1 171 ? -12.227 -12.703 -0.942 1 75.44 171 LEU A N 1
ATOM 1362 C CA . LEU A 1 171 ? -13.039 -13.539 -0.066 1 75.44 171 LEU A CA 1
ATOM 1363 C C . LEU A 1 171 ? -12.195 -14.109 1.072 1 75.44 171 LEU A C 1
ATOM 1365 O O . LEU A 1 171 ? -12.734 -14.656 2.035 1 75.44 171 LEU A O 1
ATOM 1369 N N . ASN A 1 172 ? -10.953 -13.859 0.966 1 69.62 172 ASN A N 1
ATOM 1370 C CA . ASN A 1 172 ? -10.062 -14.484 1.933 1 69.62 172 ASN A CA 1
ATOM 1371 C C . ASN A 1 172 ? -9.266 -13.445 2.713 1 69.62 172 ASN A C 1
ATOM 1373 O O . ASN A 1 172 ? -9.43 -12.242 2.506 1 69.62 172 ASN A O 1
ATOM 1377 N N . SER A 1 173 ? -8.523 -13.93 3.74 1 80.94 173 SER A N 1
ATOM 1378 C CA . SER A 1 173 ? -7.836 -13.102 4.727 1 80.94 173 SER A CA 1
ATOM 1379 C C . SER A 1 173 ? -6.52 -12.562 4.172 1 80.94 173 SER A C 1
ATOM 1381 O O . SER A 1 173 ? -5.512 -12.516 4.883 1 80.94 173 SER A O 1
ATOM 1383 N N . ILE A 1 174 ? -6.59 -12.203 2.822 1 90.5 174 ILE A N 1
ATOM 1384 C CA . ILE A 1 174 ? -5.352 -11.781 2.18 1 90.5 174 ILE A CA 1
ATOM 1385 C C . ILE A 1 174 ? -4.918 -10.43 2.736 1 90.5 174 ILE A C 1
ATOM 1387 O O . ILE A 1 174 ? -3.723 -10.172 2.908 1 90.5 174 ILE A O 1
ATOM 1391 N N . PHE A 1 175 ? -5.848 -9.594 3.139 1 90.94 175 PHE A N 1
ATOM 1392 C CA . PHE A 1 175 ? -5.523 -8.281 3.68 1 90.94 175 PHE A CA 1
ATOM 1393 C C . PHE A 1 175 ? -4.758 -8.406 4.992 1 90.94 175 PHE A C 1
ATOM 1395 O O . PHE A 1 175 ? -3.742 -7.738 5.191 1 90.94 175 PHE A O 1
ATOM 1402 N N . GLU A 1 176 ? -5.266 -9.312 5.766 1 92.25 176 GLU A N 1
ATOM 1403 C CA . GLU A 1 176 ? -4.621 -9.523 7.059 1 92.25 176 GLU A CA 1
ATOM 1404 C C . GLU A 1 176 ? -3.184 -10.008 6.887 1 92.25 176 GLU A C 1
ATOM 1406 O O . GLU A 1 176 ? -2.283 -9.555 7.598 1 92.25 176 GLU A O 1
ATOM 1411 N N . ALA A 1 177 ? -3.051 -10.898 5.996 1 94.25 177 ALA A N 1
ATOM 1412 C CA . ALA A 1 177 ? -1.716 -11.438 5.75 1 94.25 177 ALA A CA 1
ATOM 1413 C C . ALA A 1 177 ? -0.777 -10.352 5.223 1 94.25 177 ALA A C 1
ATOM 1415 O O . ALA A 1 177 ? 0.365 -10.242 5.676 1 94.25 177 ALA A O 1
ATOM 1416 N N . LEU A 1 178 ? -1.229 -9.562 4.34 1 95.75 178 LEU A N 1
ATOM 1417 C CA . LEU A 1 178 ? -0.42 -8.492 3.76 1 95.75 178 LEU A CA 1
ATOM 1418 C C . LEU A 1 178 ? -0.051 -7.457 4.812 1 95.75 178 LEU A C 1
ATOM 1420 O O . LEU A 1 178 ? 1.098 -7.012 4.879 1 95.75 178 LEU A O 1
ATOM 1424 N N . VAL A 1 179 ? -0.976 -7.109 5.645 1 94.06 179 VAL A N 1
ATOM 1425 C CA . VAL A 1 179 ? -0.749 -6.047 6.625 1 94.06 179 VAL A CA 1
ATOM 1426 C C . VAL A 1 179 ? 0.224 -6.535 7.695 1 94.06 179 VAL A C 1
ATOM 1428 O O . VAL A 1 179 ? 0.958 -5.734 8.281 1 94.06 179 VAL A O 1
ATOM 1431 N N . SER A 1 180 ? 0.222 -7.805 7.926 1 93.19 180 SER A N 1
ATOM 1432 C CA . SER A 1 180 ? 1.115 -8.359 8.938 1 93.19 180 SER A CA 1
ATOM 1433 C C . SER A 1 180 ? 2.57 -8.016 8.641 1 93.19 180 SER A C 1
ATOM 1435 O O . SER A 1 180 ? 3.396 -7.941 9.547 1 93.19 180 SER A O 1
ATOM 1437 N N . THR A 1 181 ? 2.922 -7.793 7.375 1 92.44 181 THR A N 1
ATOM 1438 C CA . THR A 1 181 ? 4.266 -7.441 6.93 1 92.44 181 THR A CA 1
ATOM 1439 C C . THR A 1 181 ? 4.719 -6.129 7.566 1 92.44 181 THR A C 1
ATOM 1441 O O . THR A 1 181 ? 5.914 -5.898 7.738 1 92.44 181 THR A O 1
ATOM 1444 N N . PHE A 1 182 ? 3.801 -5.328 8.07 1 91.88 182 PHE A N 1
ATOM 1445 C CA . PHE A 1 182 ? 4.125 -3.977 8.508 1 91.88 182 PHE A CA 1
ATOM 1446 C C . PHE A 1 182 ? 4.328 -3.932 10.023 1 91.88 182 PHE A C 1
ATOM 1448 O O . PHE A 1 182 ? 4.727 -2.902 10.57 1 91.88 182 PHE A O 1
ATOM 1455 N N . PHE A 1 183 ? 4.051 -4.996 10.656 1 88.25 183 PHE A N 1
ATOM 1456 C CA . PHE A 1 183 ? 4.164 -5.02 12.109 1 88.25 183 PHE A CA 1
ATOM 1457 C C . PHE A 1 183 ? 5.617 -5.207 12.531 1 88.25 183 PHE A C 1
ATOM 1459 O O . PHE A 1 183 ? 5.996 -4.836 13.648 1 88.25 183 PHE A O 1
ATOM 1466 N N . HIS A 1 184 ? 6.414 -5.77 11.625 1 87 184 HIS A N 1
ATOM 1467 C CA . HIS A 1 184 ? 7.809 -6.051 11.953 1 87 184 HIS A CA 1
ATOM 1468 C C . HIS A 1 184 ? 8.75 -5.211 11.094 1 87 184 HIS A C 1
ATOM 1470 O O . HIS A 1 184 ? 8.695 -5.273 9.859 1 87 184 HIS A O 1
ATOM 1476 N N . PRO A 1 185 ? 9.664 -4.492 11.734 1 86.81 185 PRO A N 1
ATOM 1477 C CA . PRO A 1 185 ? 10.539 -3.584 10.992 1 86.81 185 PRO A CA 1
ATOM 1478 C C . PRO A 1 185 ? 11.352 -4.297 9.914 1 86.81 185 PRO A C 1
ATOM 1480 O O . PRO A 1 185 ? 11.539 -3.762 8.812 1 86.81 185 PRO A O 1
ATOM 1483 N N . ASP A 1 186 ? 11.82 -5.496 10.227 1 89.25 186 ASP A N 1
ATOM 1484 C CA . ASP A 1 186 ? 12.602 -6.246 9.25 1 89.25 186 ASP A CA 1
ATOM 1485 C C . ASP A 1 186 ? 11.75 -6.625 8.039 1 89.25 186 ASP A C 1
ATOM 1487 O O . ASP A 1 186 ? 12.195 -6.496 6.898 1 89.25 186 ASP A O 1
ATOM 1491 N N . ALA A 1 187 ? 10.586 -7.066 8.289 1 91.12 187 ALA A N 1
ATOM 1492 C CA . ALA A 1 187 ? 9.68 -7.461 7.215 1 91.12 187 ALA A CA 1
ATOM 1493 C C . ALA A 1 187 ? 9.289 -6.262 6.359 1 91.12 187 ALA A C 1
ATOM 1495 O O . ALA A 1 187 ? 9.211 -6.363 5.133 1 91.12 187 ALA A O 1
ATOM 1496 N N . ARG A 1 188 ? 9.125 -5.156 7.047 1 90.19 188 ARG A N 1
ATOM 1497 C CA . ARG A 1 188 ? 8.75 -3.941 6.332 1 90.19 188 ARG A CA 1
ATOM 1498 C C . ARG A 1 188 ? 9.836 -3.535 5.34 1 90.19 188 ARG A C 1
ATOM 1500 O O . ARG A 1 188 ? 9.539 -3.119 4.219 1 90.19 188 ARG A O 1
ATOM 1507 N N . GLU A 1 189 ? 10.961 -3.635 5.773 1 90.75 189 GLU A N 1
ATOM 1508 C CA . GLU A 1 189 ? 12.102 -3.225 4.957 1 90.75 189 GLU A CA 1
ATOM 1509 C C . GLU A 1 189 ? 12.219 -4.082 3.697 1 90.75 189 GLU A C 1
ATOM 1511 O O . GLU A 1 189 ? 12.422 -3.559 2.602 1 90.75 189 GLU A O 1
ATOM 1516 N N . HIS A 1 190 ? 11.992 -5.371 3.848 1 93.44 190 HIS A N 1
ATOM 1517 C CA . HIS A 1 190 ? 12.234 -6.293 2.742 1 93.44 190 HIS A CA 1
ATOM 1518 C C . HIS A 1 190 ? 10.992 -6.457 1.877 1 93.44 190 HIS A C 1
ATOM 1520 O O . HIS A 1 190 ? 11.094 -6.633 0.661 1 93.44 190 HIS A O 1
ATOM 1526 N N . HIS A 1 191 ? 9.828 -6.316 2.494 1 95.44 191 HIS A N 1
ATOM 1527 C CA . HIS A 1 191 ? 8.617 -6.762 1.816 1 95.44 191 HIS A CA 1
ATOM 1528 C C . HIS A 1 191 ? 7.586 -5.641 1.741 1 95.44 191 HIS A C 1
ATOM 1530 O O . HIS A 1 191 ? 6.602 -5.746 1.004 1 95.44 191 HIS A O 1
ATOM 1536 N N . GLY A 1 192 ? 7.816 -4.617 2.5 1 95 192 GLY A N 1
ATOM 1537 C CA . GLY A 1 192 ? 6.785 -3.619 2.736 1 95 192 GLY A CA 1
ATOM 1538 C C . GLY A 1 192 ? 6.289 -2.961 1.465 1 95 192 GLY A C 1
ATOM 1539 O O . GLY A 1 192 ? 5.086 -2.746 1.3 1 95 192 GLY A O 1
ATOM 1540 N N . TYR A 1 193 ? 7.207 -2.629 0.564 1 95.69 193 TYR A N 1
ATOM 1541 C CA . TYR A 1 193 ? 6.82 -1.937 -0.66 1 95.69 193 TYR A CA 1
ATOM 1542 C C . TYR A 1 193 ? 5.871 -2.789 -1.493 1 95.69 193 TYR A C 1
ATOM 1544 O O . TYR A 1 193 ? 4.785 -2.338 -1.863 1 95.69 193 TYR A O 1
ATOM 1552 N N . ASP A 1 194 ? 6.27 -4.008 -1.77 1 97.38 194 ASP A N 1
ATOM 1553 C CA . ASP A 1 194 ? 5.434 -4.906 -2.561 1 97.38 194 ASP A CA 1
ATOM 1554 C C . ASP A 1 194 ? 4.094 -5.16 -1.873 1 97.38 194 ASP A C 1
ATOM 1556 O O . ASP A 1 194 ? 3.057 -5.238 -2.533 1 97.38 194 ASP A O 1
ATOM 1560 N N . ALA A 1 195 ? 4.113 -5.328 -0.566 1 97.38 195 ALA A N 1
ATOM 1561 C CA . ALA A 1 195 ? 2.881 -5.527 0.192 1 97.38 195 ALA A CA 1
ATOM 1562 C C . ALA A 1 195 ? 1.95 -4.324 0.053 1 97.38 195 ALA A C 1
ATOM 1564 O O . ALA A 1 195 ? 0.744 -4.484 -0.144 1 97.38 195 ALA A O 1
ATOM 1565 N N . ALA A 1 196 ? 2.488 -3.141 0.162 1 96.5 196 ALA A N 1
ATOM 1566 C CA . ALA A 1 196 ? 1.696 -1.919 0.03 1 96.5 196 ALA A CA 1
ATOM 1567 C C . ALA A 1 196 ? 1.079 -1.812 -1.361 1 96.5 196 ALA A C 1
ATOM 1569 O O . ALA A 1 196 ? -0.089 -1.444 -1.503 1 96.5 196 ALA A O 1
ATOM 1570 N N . VAL A 1 197 ? 1.841 -2.117 -2.377 1 97 197 VAL A N 1
ATOM 1571 C CA . VAL A 1 197 ? 1.345 -2.086 -3.748 1 97 197 VAL A CA 1
ATOM 1572 C C . VAL A 1 197 ? 0.202 -3.086 -3.908 1 97 197 VAL A C 1
ATOM 1574 O O . VAL A 1 197 ? -0.834 -2.766 -4.496 1 97 197 VAL A O 1
ATOM 1577 N N . ALA A 1 198 ? 0.39 -4.254 -3.373 1 96.56 198 ALA A N 1
ATOM 1578 C CA . ALA A 1 198 ? -0.657 -5.273 -3.436 1 96.56 198 ALA A CA 1
ATOM 1579 C C . ALA A 1 198 ? -1.936 -4.785 -2.76 1 96.56 198 ALA A C 1
ATOM 1581 O O . ALA A 1 198 ? -3.033 -4.953 -3.299 1 96.56 198 ALA A O 1
ATOM 1582 N N . LEU A 1 199 ? -1.79 -4.172 -1.611 1 95.25 199 LEU A N 1
ATOM 1583 C CA . LEU A 1 199 ? -2.938 -3.629 -0.891 1 95.25 199 LEU A CA 1
ATOM 1584 C C . LEU A 1 199 ? -3.66 -2.584 -1.732 1 95.25 199 LEU A C 1
ATOM 1586 O O . LEU A 1 199 ? -4.891 -2.59 -1.815 1 95.25 199 LEU A O 1
ATOM 1590 N N . ALA A 1 200 ? -2.926 -1.716 -2.359 1 94.81 200 ALA A N 1
ATOM 1591 C CA . ALA A 1 200 ? -3.5 -0.66 -3.189 1 94.81 200 ALA A CA 1
ATOM 1592 C C . ALA A 1 200 ? -4.305 -1.247 -4.348 1 94.81 200 ALA A C 1
ATOM 1594 O O . ALA A 1 200 ? -5.398 -0.773 -4.652 1 94.81 200 ALA A O 1
ATOM 1595 N N . LEU A 1 201 ? -3.758 -2.256 -4.941 1 93.38 201 LEU A N 1
ATOM 1596 C CA . LEU A 1 201 ? -4.434 -2.898 -6.062 1 93.38 201 LEU A CA 1
ATOM 1597 C C . LEU A 1 201 ? -5.711 -3.592 -5.605 1 93.38 201 LEU A C 1
ATOM 1599 O O . LEU A 1 201 ? -6.75 -3.479 -6.258 1 93.38 201 LEU A O 1
ATOM 1603 N N . LEU A 1 202 ? -5.691 -4.285 -4.504 1 92.75 202 LEU A N 1
ATOM 1604 C CA . LEU A 1 202 ? -6.828 -5.043 -3.992 1 92.75 202 LEU A CA 1
ATOM 1605 C C . LEU A 1 202 ? -7.969 -4.113 -3.6 1 92.75 202 LEU A C 1
ATOM 1607 O O . LEU A 1 202 ? -9.133 -4.406 -3.875 1 92.75 202 LEU A O 1
ATOM 1611 N N . VAL A 1 203 ? -7.656 -3.014 -2.951 1 91.94 203 VAL A N 1
ATOM 1612 C CA . VAL A 1 203 ? -8.703 -2.1 -2.502 1 91.94 203 VAL A CA 1
ATOM 1613 C C . VAL A 1 203 ? -9.391 -1.47 -3.709 1 91.94 203 VAL A C 1
ATOM 1615 O O . VAL A 1 203 ? -10.586 -1.16 -3.658 1 91.94 203 VAL A O 1
ATOM 1618 N N . ASN A 1 204 ? -8.672 -1.288 -4.766 1 87.88 204 ASN A N 1
ATOM 1619 C CA . ASN A 1 204 ? -9.234 -0.697 -5.973 1 87.88 204 ASN A CA 1
ATOM 1620 C C . ASN A 1 204 ? -10.172 -1.671 -6.688 1 87.88 204 ASN A C 1
ATOM 1622 O O . ASN A 1 204 ? -10.969 -1.264 -7.531 1 87.88 204 ASN A O 1
ATOM 1626 N N . TYR A 1 205 ? -9.914 -2.865 -6.512 1 82.69 205 TYR A N 1
ATOM 1627 C CA . TYR A 1 205 ? -10.812 -3.871 -7.074 1 82.69 205 TYR A CA 1
ATOM 1628 C C . TYR A 1 205 ? -12.219 -3.719 -6.523 1 82.69 205 TYR A C 1
ATOM 1630 O O . TYR A 1 205 ? -13.203 -3.855 -7.262 1 82.69 205 TYR A O 1
ATOM 1638 N N . ARG A 1 206 ? -12.445 -3.41 -5.297 1 66.88 206 ARG A N 1
ATOM 1639 C CA . ARG A 1 206 ? -13.734 -3.352 -4.605 1 66.88 206 ARG A CA 1
ATOM 1640 C C . ARG A 1 206 ? -14.5 -2.09 -4.98 1 66.88 206 ARG A C 1
ATOM 1642 O O . ARG A 1 206 ? -15.727 -2.062 -4.91 1 66.88 206 ARG A O 1
ATOM 1649 N N . LYS A 1 207 ? -13.82 -1.121 -5.293 1 63.91 207 LYS A N 1
ATOM 1650 C CA . LYS A 1 207 ? -14.531 0.101 -5.656 1 63.91 207 LYS A CA 1
ATOM 1651 C C . LYS A 1 207 ? -15.438 -0.125 -6.863 1 63.91 207 LYS A C 1
ATOM 1653 O O . LYS A 1 207 ? -16.5 0.475 -6.969 1 63.91 207 LYS A O 1
ATOM 1658 N N . HIS A 1 208 ? -15.172 -1.077 -7.684 1 52.5 208 HIS A N 1
ATOM 1659 C CA . HIS A 1 208 ? -15.953 -1.321 -8.891 1 52.5 208 HIS A CA 1
ATOM 1660 C C . HIS A 1 208 ? -17.047 -2.35 -8.633 1 52.5 208 HIS A C 1
ATOM 1662 O O . HIS A 1 208 ? -18.047 -2.398 -9.367 1 52.5 208 HIS A O 1
ATOM 1668 N N . GLU A 1 209 ? -16.938 -3.242 -7.766 1 48.97 209 GLU A N 1
ATOM 1669 C CA . GLU A 1 209 ? -17.969 -4.242 -7.539 1 48.97 209 GLU A CA 1
ATOM 1670 C C . GLU A 1 209 ? -19.234 -3.605 -6.965 1 48.97 209 GLU A C 1
ATOM 1672 O O . GLU A 1 209 ? -20.344 -4.105 -7.176 1 48.97 209 GLU A O 1
ATOM 1677 N N . VAL A 1 210 ? -19.25 -2.621 -6.105 1 39.78 210 VAL A N 1
ATOM 1678 C CA . VAL A 1 210 ? -20.453 -2 -5.586 1 39.78 210 VAL A CA 1
ATOM 1679 C C . VAL A 1 210 ? -21.219 -1.327 -6.723 1 39.78 210 VAL A C 1
ATOM 1681 O O . VAL A 1 210 ? -22.438 -1.146 -6.637 1 39.78 210 VAL A O 1
ATOM 1684 N N . PHE A 1 211 ? -20.672 -0.835 -7.734 1 33.06 211 PHE A N 1
ATOM 1685 C CA . PHE A 1 211 ? -21.469 -0.272 -8.82 1 33.06 211 PHE A CA 1
ATOM 1686 C C . PHE A 1 211 ? -21.891 -1.358 -9.797 1 33.06 211 PHE A C 1
ATOM 1688 O O . PHE A 1 211 ? -22.469 -1.062 -10.852 1 33.06 211 PHE A O 1
ATOM 1695 N N . MET A 1 212 ? -21.453 -2.463 -9.656 1 28.55 212 MET A N 1
ATOM 1696 C CA . MET A 1 212 ? -22.156 -3.471 -10.453 1 28.55 212 MET A CA 1
ATOM 1697 C C . MET A 1 212 ? -23.328 -4.066 -9.68 1 28.55 212 MET A C 1
ATOM 1699 O O . MET A 1 212 ? -23.234 -4.285 -8.469 1 28.55 212 MET A O 1
ATOM 1703 N N . MET B 1 1 ? -24.734 35 4.992 1 71.12 1 MET B N 1
ATOM 1704 C CA . MET B 1 1 ? -24.047 34.625 6.219 1 71.12 1 MET B CA 1
ATOM 1705 C C . MET B 1 1 ? -22.766 33.844 5.898 1 71.12 1 MET B C 1
ATOM 1707 O O . MET B 1 1 ? -21.688 34.219 6.395 1 71.12 1 MET B O 1
ATOM 1711 N N . ALA B 1 2 ? -22.938 32.969 5.043 1 69.06 2 ALA B N 1
ATOM 1712 C CA . ALA B 1 2 ? -21.734 32.219 4.648 1 69.06 2 ALA B CA 1
ATOM 1713 C C . ALA B 1 2 ? -20.672 33.188 4.078 1 69.06 2 ALA B C 1
ATOM 1715 O O . ALA B 1 2 ? -19.484 33.062 4.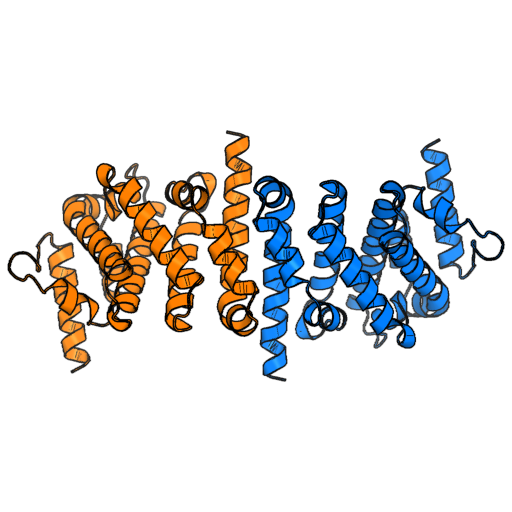395 1 69.06 2 ALA B O 1
ATOM 1716 N N . LYS B 1 3 ? -21.172 34.031 3.346 1 74.31 3 LYS B N 1
ATOM 1717 C CA . LYS B 1 3 ? -20.281 35 2.686 1 74.31 3 LYS B CA 1
ATOM 1718 C C . LYS B 1 3 ? -19.609 35.906 3.703 1 74.31 3 LYS B C 1
ATOM 1720 O O . LYS B 1 3 ? -18.422 36.188 3.578 1 74.31 3 LYS B O 1
ATOM 1725 N N . MET B 1 4 ? -20.203 36.25 4.598 1 74.06 4 MET B N 1
ATOM 1726 C CA . MET B 1 4 ? -19.656 37.125 5.641 1 74.06 4 MET B CA 1
ATOM 1727 C C . MET B 1 4 ? -18.625 36.375 6.473 1 74.06 4 MET B C 1
ATOM 1729 O O . MET B 1 4 ? -17.594 36.969 6.836 1 74.06 4 MET B O 1
ATOM 1733 N N . LEU B 1 5 ? -18.922 35.281 6.801 1 80.5 5 LEU B N 1
ATOM 1734 C CA . LEU B 1 5 ? -18.016 34.438 7.582 1 80.5 5 LEU B CA 1
ATOM 1735 C C . LEU B 1 5 ? -16.734 34.156 6.801 1 80.5 5 LEU B C 1
ATOM 1737 O O . LEU B 1 5 ? -15.641 34.125 7.379 1 80.5 5 LEU B O 1
ATOM 1741 N N . ARG B 1 6 ? -16.984 33.969 5.52 1 82.94 6 ARG B N 1
ATOM 1742 C CA . ARG B 1 6 ? -15.812 33.781 4.664 1 82.94 6 ARG B CA 1
ATOM 1743 C C . ARG B 1 6 ? -14.922 35.031 4.668 1 82.94 6 ARG B C 1
ATOM 1745 O O . ARG B 1 6 ? -13.695 34.938 4.73 1 82.94 6 ARG B O 1
ATOM 1752 N N . GLU B 1 7 ? -15.516 36.094 4.641 1 85.88 7 GLU B N 1
ATOM 1753 C CA . GLU B 1 7 ? -14.773 37.344 4.633 1 85.88 7 GLU B CA 1
ATOM 1754 C C . GLU B 1 7 ? -14.055 37.562 5.957 1 85.88 7 GLU B C 1
ATOM 1756 O O . GLU B 1 7 ? -12.945 38.094 5.984 1 85.88 7 GLU B O 1
ATOM 1761 N N . LYS B 1 8 ? -14.703 37.094 6.934 1 92.56 8 LYS B N 1
ATOM 1762 C CA . LYS B 1 8 ? -14.102 37.25 8.258 1 92.56 8 LYS B CA 1
ATOM 1763 C C . LYS B 1 8 ? -12.812 36.438 8.367 1 92.56 8 LYS B C 1
ATOM 1765 O O . LYS B 1 8 ? -11.805 36.938 8.859 1 92.56 8 LYS B O 1
ATOM 1770 N N . LEU B 1 9 ? -12.797 35.25 7.938 1 96 9 LEU B N 1
ATOM 1771 C CA . LEU B 1 9 ? -11.617 34.406 8.016 1 96 9 LEU B CA 1
ATOM 1772 C C . LEU B 1 9 ? -10.492 34.938 7.141 1 96 9 LEU B C 1
ATOM 1774 O O . LEU B 1 9 ? -9.32 34.875 7.516 1 96 9 LEU B O 1
ATOM 1778 N N . ILE B 1 10 ? -10.891 35.469 6.012 1 96.75 10 ILE B N 1
ATOM 1779 C CA . ILE B 1 10 ? -9.914 36.062 5.117 1 96.75 10 ILE B CA 1
ATOM 1780 C C . ILE B 1 10 ? -9.203 37.219 5.832 1 96.75 10 ILE B C 1
ATOM 1782 O O . ILE B 1 10 ? -7.98 37.344 5.75 1 96.75 10 ILE B O 1
ATOM 1786 N N . THR B 1 11 ? -9.953 37.938 6.512 1 96.06 11 THR B N 1
ATOM 1787 C CA . THR B 1 11 ? -9.391 39.062 7.281 1 96.06 11 THR B CA 1
ATOM 1788 C C . THR B 1 11 ? -8.414 38.531 8.336 1 96.06 11 THR B C 1
ATOM 1790 O O . THR B 1 11 ? -7.352 39.125 8.547 1 96.06 11 THR B O 1
ATOM 1793 N N . TYR B 1 12 ? -8.812 37.469 8.984 1 96.62 12 TYR B N 1
ATOM 1794 C CA . TYR B 1 12 ? -7.93 36.875 9.969 1 96.62 12 TYR B CA 1
ATOM 1795 C C . TYR B 1 12 ? -6.629 36.406 9.328 1 96.62 12 TYR B C 1
ATOM 1797 O O . TYR B 1 12 ? -5.543 36.625 9.867 1 96.62 12 TYR B O 1
ATOM 1805 N N . TYR B 1 13 ? -6.754 35.781 8.195 1 97.56 13 TYR B N 1
ATOM 1806 C CA . TYR B 1 13 ? -5.57 35.344 7.465 1 97.56 13 TYR B CA 1
ATOM 1807 C C . TYR B 1 13 ? -4.656 36.531 7.16 1 97.56 13 TYR B C 1
ATOM 1809 O O . TYR B 1 13 ? -3.443 36.438 7.371 1 97.56 13 TYR B O 1
ATOM 1817 N N . GLU B 1 14 ? -5.273 37.562 6.68 1 96.56 14 GLU B N 1
ATOM 1818 C CA . GLU B 1 14 ? -4.516 38.75 6.297 1 96.56 14 GLU B CA 1
ATOM 1819 C C . GLU B 1 14 ? -3.77 39.344 7.488 1 96.56 14 GLU B C 1
ATOM 1821 O O . GLU B 1 14 ? -2.598 39.688 7.375 1 96.56 14 GLU B O 1
ATOM 1826 N N . LEU B 1 15 ? -4.414 39.469 8.547 1 96.44 15 LEU B N 1
ATOM 1827 C CA . LEU B 1 15 ? -3.793 40 9.75 1 96.44 15 LEU B CA 1
ATOM 1828 C C . LEU B 1 15 ? -2.598 39.156 10.172 1 96.44 15 LEU B C 1
ATOM 1830 O O . LEU B 1 15 ? -1.521 39.688 10.453 1 96.44 15 LEU B O 1
ATOM 1834 N N . ILE B 1 16 ? -2.715 37.875 10.18 1 97 16 ILE B N 1
ATOM 1835 C CA . ILE B 1 16 ? -1.657 36.938 10.578 1 97 16 ILE B CA 1
ATOM 1836 C C . ILE B 1 16 ? -0.479 37.062 9.617 1 97 16 ILE B C 1
ATOM 1838 O O . ILE B 1 16 ? 0.674 37.156 10.039 1 97 16 ILE B O 1
ATOM 1842 N N . LEU B 1 17 ? -0.786 37.188 8.344 1 97.25 17 LEU B N 1
ATOM 1843 C CA . LEU B 1 17 ? 0.254 37.188 7.316 1 97.25 17 LEU B CA 1
ATOM 1844 C C . LEU B 1 17 ? 0.899 38.562 7.203 1 97.25 17 LEU B C 1
ATOM 1846 O O . LEU B 1 17 ? 1.957 38.719 6.586 1 97.25 17 LEU B O 1
ATOM 1850 N N . GLN B 1 18 ? 0.286 39.5 7.848 1 96.44 18 GLN B N 1
ATOM 1851 C CA . GLN B 1 18 ? 0.872 40.844 7.926 1 96.44 18 GLN B CA 1
ATOM 1852 C C . GLN B 1 18 ? 1.728 41 9.18 1 96.44 18 GLN B C 1
ATOM 1854 O O . GLN B 1 18 ? 2.309 42.062 9.422 1 96.44 18 GLN B O 1
ATOM 1859 N N . GLY B 1 19 ? 1.743 39.938 9.992 1 96 19 GLY B N 1
ATOM 1860 C CA . GLY B 1 19 ? 2.572 39.938 11.188 1 96 19 GLY B CA 1
ATOM 1861 C C . GLY B 1 19 ? 1.83 40.375 12.43 1 96 19 GLY B C 1
ATOM 1862 O O . GLY B 1 19 ? 2.436 40.594 13.484 1 96 19 GLY B O 1
ATOM 1863 N N . LYS B 1 20 ? 0.544 40.562 12.281 1 96.12 20 LYS B N 1
ATOM 1864 C CA . LYS B 1 20 ? -0.275 40.969 13.414 1 96.12 20 LYS B CA 1
ATOM 1865 C C . LYS B 1 20 ? -0.833 39.75 14.148 1 96.12 20 LYS B C 1
ATOM 1867 O O . LYS B 1 20 ? -0.833 38.625 13.617 1 96.12 20 LYS B O 1
ATOM 1872 N N . ASP B 1 21 ? -1.247 39.938 15.352 1 94.56 21 ASP B N 1
ATOM 1873 C CA . ASP B 1 21 ? -1.805 38.844 16.156 1 94.56 21 ASP B CA 1
ATOM 1874 C C . ASP B 1 21 ? -3.26 39.125 16.531 1 94.56 21 ASP B C 1
ATOM 1876 O O . ASP B 1 21 ? -3.537 39.75 17.547 1 94.56 21 ASP B O 1
ATOM 1880 N N . PRO B 1 22 ? -4.105 38.594 15.742 1 93.19 22 PRO B N 1
ATOM 1881 C CA . PRO B 1 22 ? -5.516 38.844 16.031 1 93.19 22 PRO B CA 1
ATOM 1882 C C . PRO B 1 22 ? -5.996 38.188 17.312 1 93.19 22 PRO B C 1
ATOM 1884 O O . PRO B 1 22 ? -7.082 38.5 17.812 1 93.19 22 PRO B O 1
ATOM 1887 N N . SER B 1 23 ? -5.293 37.281 17.906 1 92.62 23 SER B N 1
ATOM 1888 C CA . SER B 1 23 ? -5.715 36.531 19.094 1 92.62 23 SER B CA 1
ATOM 1889 C C . SER B 1 23 ? -5.285 37.219 20.375 1 92.62 23 SER B C 1
ATOM 1891 O O . SER B 1 23 ? -5.652 36.812 21.469 1 92.62 23 SER B O 1
ATOM 1893 N N . SER B 1 24 ? -4.414 38.25 20.406 1 89.62 24 SER B N 1
ATOM 1894 C CA . SER B 1 24 ? -3.771 38.906 21.562 1 89.62 24 SER B CA 1
ATOM 1895 C C . SER B 1 24 ? -4.797 39.312 22.594 1 89.62 24 SER B C 1
ATOM 1897 O O . SER B 1 24 ? -4.551 39.219 23.797 1 89.62 24 SER B O 1
ATOM 1899 N N . ARG B 1 25 ? -6.043 39.781 22.312 1 87.19 25 ARG B N 1
ATOM 1900 C CA . ARG B 1 25 ? -6.992 40.281 23.297 1 87.19 25 ARG B CA 1
ATOM 1901 C C . ARG B 1 25 ? -8.266 39.438 23.312 1 87.19 25 ARG B C 1
ATOM 1903 O O . ARG B 1 25 ? -9.312 39.906 23.766 1 87.19 25 ARG B O 1
ATOM 1910 N N . ARG B 1 26 ? -8.125 38.344 22.766 1 90.56 26 ARG B N 1
ATOM 1911 C CA . ARG B 1 26 ? -9.297 37.469 22.672 1 90.56 26 ARG B CA 1
ATOM 1912 C C . ARG B 1 26 ? -8.938 36.031 23.016 1 90.56 26 ARG B C 1
ATOM 1914 O O . ARG B 1 26 ? -8.258 35.375 22.234 1 90.56 26 ARG B O 1
ATOM 1921 N N . SER B 1 27 ? -9.375 35.531 24.109 1 89.06 27 SER B N 1
ATOM 1922 C CA . SER B 1 27 ? -9.039 34.219 24.594 1 89.06 27 SER B CA 1
ATOM 1923 C C . SER B 1 27 ? -9.75 33.125 23.781 1 89.06 27 SER B C 1
ATOM 1925 O O . SER B 1 27 ? -9.281 32 23.703 1 89.06 27 SER B O 1
ATOM 1927 N N . ASP B 1 28 ? -10.82 33.531 23.141 1 93.69 28 ASP B N 1
ATOM 1928 C CA . ASP B 1 28 ? -11.609 32.562 22.391 1 93.69 28 ASP B CA 1
ATOM 1929 C C . ASP B 1 28 ? -11.359 32.688 20.891 1 93.69 28 ASP B C 1
ATOM 1931 O O . ASP B 1 28 ? -12.125 32.156 20.078 1 93.69 28 ASP B O 1
ATOM 1935 N N . PHE B 1 29 ? -10.391 33.375 20.531 1 96.31 29 PHE B N 1
ATOM 1936 C CA . PHE B 1 29 ? -10.141 33.719 19.141 1 96.31 29 PHE B CA 1
ATOM 1937 C C . PHE B 1 29 ? -10.023 32.469 18.297 1 96.31 29 PHE B C 1
ATOM 1939 O O . PHE B 1 29 ? -10.711 32.312 17.281 1 96.31 29 PHE B O 1
ATOM 1946 N N . TRP B 1 30 ? -9.234 31.547 18.734 1 96.44 30 TRP B N 1
ATOM 1947 C CA . TRP B 1 30 ? -8.93 30.359 17.922 1 96.44 30 TRP B CA 1
ATOM 1948 C C . TRP B 1 30 ? -10.125 29.422 17.875 1 96.44 30 TRP B C 1
ATOM 1950 O O . TRP B 1 30 ? -10.352 28.75 16.859 1 96.44 30 TRP B O 1
ATOM 1960 N N . ASP B 1 31 ? -10.914 29.422 18.906 1 94.88 31 ASP B N 1
ATOM 1961 C CA . ASP B 1 31 ? -12.156 28.656 18.891 1 94.88 31 ASP B CA 1
ATOM 1962 C C . ASP B 1 31 ? -13.094 29.172 17.797 1 94.88 31 ASP B C 1
ATOM 1964 O O . ASP B 1 31 ? -13.719 28.375 17.078 1 94.88 31 ASP B O 1
ATOM 1968 N N . GLU B 1 32 ? -13.117 30.453 17.734 1 94.69 32 GLU B N 1
ATOM 1969 C CA . GLU B 1 32 ? -13.93 31.062 16.688 1 94.69 32 GLU B CA 1
ATOM 1970 C C . GLU B 1 32 ? -13.297 30.859 15.312 1 94.69 32 GLU B C 1
ATOM 1972 O O . GLU B 1 32 ? -13.992 30.562 14.336 1 94.69 32 GLU B O 1
ATOM 1977 N N . PHE B 1 33 ? -12.086 31.047 15.266 1 97 33 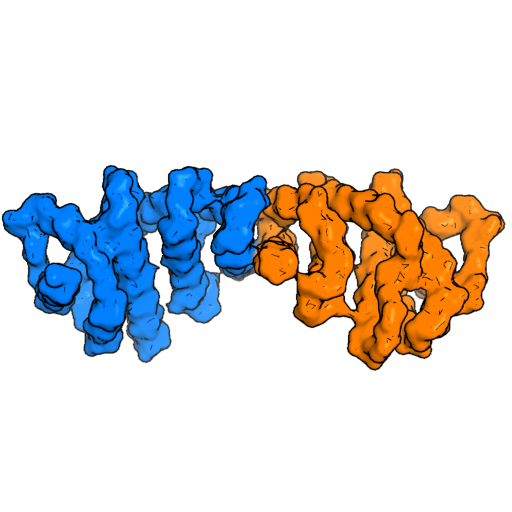PHE B N 1
ATOM 1978 C CA . PHE B 1 33 ? -11.32 30.922 14.031 1 97 33 PHE B CA 1
ATOM 1979 C C . PHE B 1 33 ? -11.578 29.578 13.359 1 97 33 PHE B C 1
ATOM 1981 O O . PHE B 1 33 ? -11.906 29.516 12.172 1 97 33 PHE B O 1
ATOM 1988 N N . PHE B 1 34 ? -11.555 28.516 14.102 1 97.06 34 PHE B N 1
ATOM 1989 C CA . PHE B 1 34 ? -11.625 27.172 13.531 1 97.06 34 PHE B CA 1
ATOM 1990 C C . PHE B 1 34 ? -13.07 26.719 13.383 1 97.06 34 PHE B C 1
ATOM 1992 O O . PHE B 1 34 ? -13.336 25.625 12.867 1 97.06 34 PHE B O 1
ATOM 1999 N N . LEU B 1 35 ? -13.953 27.516 13.805 1 95.31 35 LEU B N 1
ATOM 2000 C CA . LEU B 1 35 ? -15.352 27.266 13.469 1 95.31 35 LEU B CA 1
ATOM 2001 C C . LEU B 1 35 ? -15.656 27.734 12.047 1 95.31 35 LEU B C 1
ATOM 2003 O O . LEU B 1 35 ? -16.641 27.297 11.453 1 95.31 35 LEU B O 1
ATOM 2007 N N . LEU B 1 36 ? -14.844 28.641 11.641 1 95.88 36 LEU B N 1
ATOM 2008 C CA . LEU B 1 36 ? -15.023 29.156 10.289 1 95.88 36 LEU B CA 1
ATOM 2009 C C . LEU B 1 36 ? -14.414 28.203 9.266 1 95.88 36 LEU B C 1
ATOM 2011 O O . LEU B 1 36 ? -13.336 27.656 9.484 1 95.88 36 LEU B O 1
ATOM 2015 N N . LYS B 1 37 ? -15.133 28.031 8.172 1 95.88 37 LYS B N 1
ATOM 2016 C CA . LYS B 1 37 ? -14.625 27.156 7.113 1 95.88 37 LYS B CA 1
ATOM 2017 C C . LYS B 1 37 ? -13.328 27.688 6.523 1 95.88 37 LYS B C 1
ATOM 2019 O O . LYS B 1 37 ? -13.258 28.859 6.133 1 95.88 37 LYS B O 1
ATOM 2024 N N . ALA B 1 38 ? -12.344 26.859 6.453 1 95.81 38 ALA B N 1
ATOM 2025 C CA . ALA B 1 38 ? -11.047 27.266 5.922 1 95.81 38 ALA B CA 1
ATOM 2026 C C . ALA B 1 38 ? -11.164 27.75 4.48 1 95.81 38 ALA B C 1
ATOM 2028 O O . ALA B 1 38 ? -11.859 27.141 3.666 1 95.81 38 ALA B O 1
ATOM 2029 N N . ASN B 1 39 ? -10.641 28.875 4.211 1 96.44 39 ASN B N 1
ATOM 2030 C CA . ASN B 1 39 ? -10.57 29.359 2.84 1 96.44 39 ASN B CA 1
ATOM 2031 C C . ASN B 1 39 ? -9.266 28.953 2.162 1 96.44 39 ASN B C 1
ATOM 2033 O O . ASN B 1 39 ? -8.32 29.734 2.09 1 96.44 39 ASN B O 1
ATOM 2037 N N . VAL B 1 40 ? -9.25 27.859 1.624 1 96.25 40 VAL B N 1
ATOM 2038 C CA . VAL B 1 40 ? -8.07 27.172 1.1 1 96.25 40 VAL B CA 1
ATOM 2039 C C . VAL B 1 40 ? -7.457 28 -0.028 1 96.25 40 VAL B C 1
ATOM 2041 O O . VAL B 1 40 ? -6.254 28.266 -0.021 1 96.25 40 VAL B O 1
ATOM 2044 N N . GLU B 1 41 ? -8.242 28.406 -0.916 1 96.69 41 GLU B N 1
ATOM 2045 C CA . GLU B 1 41 ? -7.773 29.156 -2.08 1 96.69 41 GLU B CA 1
ATOM 2046 C C . GLU B 1 41 ? -7.078 30.438 -1.665 1 96.69 41 GLU B C 1
ATOM 2048 O O . GLU B 1 41 ? -6 30.766 -2.168 1 96.69 41 GLU B O 1
ATOM 2053 N N . PHE B 1 42 ? -7.707 31.141 -0.859 1 97.44 42 PHE B N 1
ATOM 2054 C CA . PHE B 1 42 ? -7.141 32.406 -0.428 1 97.44 42 PHE B CA 1
ATOM 2055 C C . PHE B 1 42 ? -5.82 32.188 0.305 1 97.44 42 PHE B C 1
ATOM 2057 O O . PHE B 1 42 ? -4.82 32.844 0.003 1 97.44 42 PHE B O 1
ATOM 2064 N N . LEU B 1 43 ? -5.863 31.312 1.316 1 97.56 43 LEU B N 1
ATOM 2065 C CA . LEU B 1 43 ? -4.672 31.094 2.127 1 97.56 43 LEU B CA 1
ATOM 2066 C C . LEU B 1 43 ? -3.51 30.609 1.263 1 97.56 43 LEU B C 1
ATOM 2068 O O . LEU B 1 43 ? -2.389 31.109 1.393 1 97.56 43 LEU B O 1
ATOM 2072 N N . GLU B 1 44 ? -3.756 29.672 0.427 1 97.75 44 GLU B N 1
ATOM 2073 C CA . GLU B 1 44 ? -2.74 29.188 -0.5 1 97.75 44 GLU B CA 1
ATOM 2074 C C . GLU B 1 44 ? -2.182 30.328 -1.354 1 97.75 44 GLU B C 1
ATOM 2076 O O . GLU B 1 44 ? -0.963 30.484 -1.467 1 97.75 44 GLU B O 1
ATOM 2081 N N . GLY B 1 45 ? -3.09 31.062 -1.957 1 97.62 45 GLY B N 1
ATOM 2082 C CA . GLY B 1 45 ? -2.67 32.188 -2.783 1 97.62 45 GLY B CA 1
ATOM 2083 C C . GLY B 1 45 ? -1.859 33.219 -2.023 1 97.62 45 GLY B C 1
ATOM 2084 O O . GLY B 1 45 ? -0.877 33.75 -2.545 1 97.62 45 GLY B O 1
ATOM 2085 N N . ALA B 1 46 ? -2.322 33.531 -0.87 1 97.44 46 ALA B N 1
ATOM 2086 C CA . ALA B 1 46 ? -1.64 34.531 -0.043 1 97.44 46 ALA B CA 1
ATOM 2087 C C . ALA B 1 46 ? -0.223 34.062 0.299 1 97.44 46 ALA B C 1
ATOM 2089 O O . ALA B 1 46 ? 0.72 34.875 0.236 1 97.44 46 ALA B O 1
ATOM 2090 N N . ILE B 1 47 ? -0.012 32.812 0.613 1 97.06 47 ILE B N 1
ATOM 2091 C CA . ILE B 1 47 ? 1.303 32.25 0.951 1 97.06 47 ILE B CA 1
ATOM 2092 C C . ILE B 1 47 ? 2.176 32.219 -0.302 1 97.06 47 ILE B C 1
ATOM 2094 O O . ILE B 1 47 ? 3.346 32.594 -0.268 1 97.06 47 ILE B O 1
ATOM 2098 N N . MET B 1 48 ? 1.579 31.797 -1.406 1 96 48 MET B N 1
ATOM 2099 C CA . MET B 1 48 ? 2.318 31.656 -2.658 1 96 48 MET B CA 1
ATOM 2100 C C . MET B 1 48 ? 2.781 33 -3.174 1 96 48 MET B C 1
ATOM 2102 O O . MET B 1 48 ? 3.748 33.094 -3.934 1 96 48 MET B O 1
ATOM 2106 N N . ALA B 1 49 ? 2.131 34.031 -2.736 1 96.31 49 ALA B N 1
ATOM 2107 C CA . ALA B 1 49 ? 2.479 35.375 -3.164 1 96.31 49 ALA B CA 1
ATOM 2108 C C . ALA B 1 49 ? 3.668 35.906 -2.375 1 96.31 49 ALA B C 1
ATOM 2110 O O . ALA B 1 49 ? 4.281 36.906 -2.766 1 96.31 49 ALA B O 1
ATOM 2111 N N . MET B 1 50 ? 4.047 35.312 -1.319 1 95.12 50 MET B N 1
ATOM 2112 C CA . MET B 1 50 ? 5.141 35.75 -0.458 1 95.12 50 MET B CA 1
ATOM 2113 C C . MET B 1 50 ? 6.426 35 -0.78 1 95.12 50 MET B C 1
ATOM 2115 O O . MET B 1 50 ? 6.383 33.844 -1.239 1 95.12 50 MET B O 1
ATOM 2119 N N . SER B 1 51 ? 7.578 35.656 -0.59 1 93.31 51 SER B N 1
ATOM 2120 C CA . SER B 1 51 ? 8.859 34.938 -0.674 1 93.31 51 SER B CA 1
ATOM 2121 C C . SER B 1 51 ? 9.148 34.156 0.604 1 93.31 51 SER B C 1
ATOM 2123 O O . SER B 1 51 ? 8.523 34.406 1.641 1 93.31 51 SER B O 1
ATOM 2125 N N . LEU B 1 52 ? 10.023 33.344 0.542 1 93.88 52 LEU B N 1
ATOM 2126 C CA . LEU B 1 52 ? 10.422 32.562 1.714 1 93.88 52 LEU B CA 1
ATOM 2127 C C . LEU B 1 52 ? 10.977 33.469 2.803 1 93.88 52 LEU B C 1
ATOM 2129 O O . LEU B 1 52 ? 10.75 33.219 3.992 1 93.88 52 LEU B O 1
ATOM 2133 N N . SER B 1 53 ? 11.727 34.438 2.314 1 93.62 53 SER B N 1
ATOM 2134 C CA . SER B 1 53 ? 12.273 35.406 3.26 1 93.62 53 SER B CA 1
ATOM 2135 C C . SER B 1 53 ? 11.164 36.156 3.996 1 93.62 53 SER B C 1
ATOM 2137 O O . SER B 1 53 ? 11.273 36.406 5.199 1 93.62 53 SER B O 1
ATOM 2139 N N . ASN B 1 54 ? 10.078 36.5 3.275 1 94.88 54 ASN B N 1
ATOM 2140 C CA . ASN B 1 54 ? 8.93 37.156 3.893 1 94.88 54 ASN B CA 1
ATOM 2141 C C . ASN B 1 54 ? 8.234 36.25 4.902 1 94.88 54 ASN B C 1
ATOM 2143 O O . ASN B 1 54 ? 7.852 36.688 5.984 1 94.88 54 ASN B O 1
ATOM 2147 N N . LEU B 1 55 ? 8.133 35.031 4.555 1 96.31 55 LEU B N 1
ATOM 2148 C CA . LEU B 1 55 ? 7.535 34.062 5.453 1 96.31 55 LEU B CA 1
ATOM 2149 C C . LEU B 1 55 ? 8.375 33.906 6.719 1 96.31 55 LEU B C 1
ATOM 2151 O O . LEU B 1 55 ? 7.828 33.781 7.816 1 96.31 55 LEU B O 1
ATOM 2155 N N . MET B 1 56 ? 9.664 33.906 6.543 1 95.38 56 MET B N 1
ATOM 2156 C CA . MET B 1 56 ? 10.57 33.812 7.68 1 95.38 56 MET B CA 1
ATOM 2157 C C . MET B 1 56 ? 10.422 35 8.617 1 95.38 56 MET B C 1
ATOM 2159 O O . MET B 1 56 ? 10.586 34.875 9.828 1 95.38 56 MET B O 1
ATOM 2163 N N . GLN B 1 57 ? 10.117 36.125 8.062 1 96.25 57 GLN B N 1
ATOM 2164 C CA . GLN B 1 57 ? 9.961 37.312 8.859 1 96.25 57 GLN B CA 1
ATOM 2165 C C . GLN B 1 57 ? 8.734 37.25 9.766 1 96.25 57 GLN B C 1
ATOM 2167 O O . GLN B 1 57 ? 8.695 37.844 10.836 1 96.25 57 GLN B O 1
ATOM 2172 N N . ILE B 1 58 ? 7.77 36.531 9.312 1 97.12 58 ILE B N 1
ATOM 2173 C CA . ILE B 1 58 ? 6.555 36.406 10.109 1 97.12 58 ILE B CA 1
ATOM 2174 C C . ILE B 1 58 ? 6.449 35 10.68 1 97.12 58 ILE B C 1
ATOM 2176 O O . ILE B 1 58 ? 5.348 34.5 10.922 1 97.12 58 ILE B O 1
ATOM 2180 N N . LYS B 1 59 ? 7.453 34.219 10.812 1 96.38 59 LYS B N 1
ATOM 2181 C CA . LYS B 1 59 ? 7.453 32.812 11.195 1 96.38 59 LYS B CA 1
ATOM 2182 C C . LYS B 1 59 ? 6.75 32.625 12.531 1 96.38 59 LYS B C 1
ATOM 2184 O O . LYS B 1 59 ? 6.098 31.594 12.75 1 96.38 59 LYS B O 1
ATOM 2189 N N . ALA B 1 60 ? 6.902 33.594 13.461 1 96.56 60 ALA B N 1
ATOM 2190 C CA . ALA B 1 60 ? 6.242 33.469 14.758 1 96.56 60 ALA B CA 1
ATOM 2191 C C . ALA B 1 60 ? 4.734 33.281 14.594 1 96.56 60 ALA B C 1
ATOM 2193 O O . ALA B 1 60 ? 4.117 32.5 15.312 1 96.56 60 ALA B O 1
ATOM 2194 N N . ASN B 1 61 ? 4.203 34.062 13.672 1 97.5 61 ASN B N 1
ATOM 2195 C CA . ASN B 1 61 ? 2.773 33.938 13.391 1 97.5 61 ASN B CA 1
ATOM 2196 C C . ASN B 1 61 ? 2.422 32.594 12.75 1 97.5 61 ASN B C 1
ATOM 2198 O O . ASN B 1 61 ? 1.403 32 13.086 1 97.5 61 ASN B O 1
ATOM 2202 N N . ILE B 1 62 ? 3.234 32.188 11.852 1 97.81 62 ILE B N 1
ATOM 2203 C CA . ILE B 1 62 ? 3.012 30.906 11.18 1 97.81 62 ILE B CA 1
ATOM 2204 C C . ILE B 1 62 ? 3.145 29.766 12.18 1 97.81 62 ILE B C 1
ATOM 2206 O O . ILE B 1 62 ? 2.312 28.859 12.211 1 97.81 62 ILE B O 1
ATOM 2210 N N . ASN B 1 63 ? 4.203 29.828 13.008 1 97.25 63 ASN B N 1
ATOM 2211 C CA . ASN B 1 63 ? 4.375 28.844 14.07 1 97.25 63 ASN B CA 1
ATOM 2212 C C . ASN B 1 63 ? 3.141 28.766 14.961 1 97.25 63 ASN B C 1
ATOM 2214 O O . ASN B 1 63 ? 2.682 27.672 15.289 1 97.25 63 ASN B O 1
ATOM 2218 N N . ASN B 1 64 ? 2.705 29.938 15.289 1 96.69 64 ASN B N 1
ATOM 2219 C CA . ASN B 1 64 ? 1.542 29.984 16.172 1 96.69 64 ASN B CA 1
ATOM 2220 C C . ASN B 1 64 ? 0.31 29.375 15.508 1 96.69 64 ASN B C 1
ATOM 2222 O O . ASN B 1 64 ? -0.44 28.641 16.141 1 96.69 64 ASN B O 1
ATOM 2226 N N . LEU B 1 65 ? 0.037 29.734 14.281 1 97.5 65 LEU B N 1
ATOM 2227 C CA . LEU B 1 65 ? -1.069 29.141 13.539 1 97.5 65 LEU B CA 1
ATOM 2228 C C . LEU B 1 65 ? -0.953 27.625 13.5 1 97.5 65 LEU B C 1
ATOM 2230 O O . LEU B 1 65 ? -1.936 26.922 13.742 1 97.5 65 LEU B O 1
ATOM 2234 N N . PHE B 1 66 ? 0.211 27.141 13.258 1 97.75 66 PHE B N 1
ATOM 2235 C CA . PHE B 1 66 ? 0.468 25.703 13.219 1 97.75 66 PHE B CA 1
ATOM 2236 C C . PHE B 1 66 ? 0.166 25.062 14.57 1 97.75 66 PHE B C 1
ATOM 2238 O O . PHE B 1 66 ? -0.548 24.062 14.641 1 97.75 66 PHE B O 1
ATOM 2245 N N . ILE B 1 67 ? 0.678 25.672 15.57 1 96.44 67 ILE B N 1
ATOM 2246 C CA . ILE B 1 67 ? 0.517 25.156 16.922 1 96.44 67 ILE B CA 1
ATOM 2247 C C . ILE B 1 67 ? -0.965 25.109 17.297 1 96.44 67 ILE B C 1
ATOM 2249 O O . ILE B 1 67 ? -1.433 24.156 17.906 1 96.44 67 ILE B O 1
ATOM 2253 N N . GLN B 1 68 ? -1.648 26.094 16.922 1 96.12 68 GLN B N 1
ATOM 2254 C CA . GLN B 1 68 ? -3.068 26.156 17.25 1 96.12 68 GLN B CA 1
ATOM 2255 C C . GLN B 1 68 ? -3.854 25.094 16.469 1 96.12 68 GLN B C 1
ATOM 2257 O O . GLN B 1 68 ? -4.828 24.531 16.984 1 96.12 68 GLN B O 1
ATOM 2262 N N . CYS B 1 69 ? -3.498 24.891 15.227 1 97.25 69 CYS B N 1
ATOM 2263 C CA . CYS B 1 69 ? -4.105 23.781 14.5 1 97.25 69 CYS B CA 1
ATOM 2264 C C . CYS B 1 69 ? -3.916 22.469 15.25 1 97.25 69 CYS B C 1
ATOM 2266 O O . CYS B 1 69 ? -4.875 21.719 15.461 1 97.25 69 CYS B O 1
ATOM 2268 N N . CYS B 1 70 ? -2.703 22.219 15.711 1 96.25 70 CYS B N 1
ATOM 2269 C CA . CYS B 1 70 ? -2.387 21 16.422 1 96.25 70 CYS B CA 1
ATOM 2270 C C . CYS B 1 70 ? -3.182 20.906 17.719 1 96.25 70 CYS B C 1
ATOM 2272 O O . CYS B 1 70 ? -3.672 19.828 18.078 1 96.25 70 CYS B O 1
ATOM 2274 N N . ARG B 1 71 ? -3.26 22 18.359 1 94.56 71 ARG B N 1
ATOM 2275 C CA . ARG B 1 71 ? -4.008 22.031 19.609 1 94.56 71 ARG B CA 1
ATOM 2276 C C . ARG B 1 71 ? -5.469 21.672 19.391 1 94.56 71 ARG B C 1
ATOM 2278 O O . ARG B 1 71 ? -6.059 20.922 20.188 1 94.56 71 ARG B O 1
ATOM 2285 N N . MET B 1 72 ? -6.055 22.172 18.344 1 95.31 72 MET B N 1
ATOM 2286 C CA . MET B 1 72 ? -7.445 21.859 18.016 1 95.31 72 MET B CA 1
ATOM 2287 C C . MET B 1 72 ? -7.629 20.375 17.797 1 95.31 72 MET B C 1
ATOM 2289 O O . MET B 1 72 ? -8.648 19.797 18.172 1 95.31 72 MET B O 1
ATOM 2293 N N . LEU B 1 73 ? -6.707 19.734 17.188 1 94.94 73 LEU B N 1
ATOM 2294 C CA . LEU B 1 73 ? -6.793 18.312 16.891 1 94.94 73 LEU B CA 1
ATOM 2295 C C . LEU B 1 73 ? -6.633 17.469 18.141 1 94.94 73 LEU B C 1
ATOM 2297 O O . LEU B 1 73 ? -7.188 16.375 18.25 1 94.94 73 LEU B O 1
ATOM 2301 N N . GLN B 1 74 ? -5.898 17.938 19.047 1 91.56 74 GLN B N 1
ATOM 2302 C CA . GLN B 1 74 ? -5.555 17.188 20.25 1 91.56 74 GLN B CA 1
ATOM 2303 C C . GLN B 1 74 ? -6.664 17.281 21.281 1 91.56 74 GLN B C 1
ATOM 2305 O O . GLN B 1 74 ? -7.008 16.281 21.922 1 91.56 74 GLN B O 1
ATOM 2310 N N . THR B 1 75 ? -7.18 18.469 21.453 1 87 75 THR B N 1
ATOM 2311 C CA . THR B 1 75 ? -7.965 18.719 22.656 1 87 75 THR B CA 1
ATOM 2312 C C . THR B 1 75 ? -9.43 18.969 22.312 1 87 75 THR B C 1
ATOM 2314 O O . THR B 1 75 ? -10.305 18.859 23.172 1 87 75 THR B O 1
ATOM 2317 N N . ASP B 1 76 ? -9.695 19.344 21.141 1 81.88 76 ASP B N 1
ATOM 2318 C CA . ASP B 1 76 ? -11.047 19.766 20.766 1 81.88 76 ASP B CA 1
ATOM 2319 C C . ASP B 1 76 ? -11.867 18.578 20.266 1 81.88 76 ASP B C 1
ATOM 2321 O O . ASP B 1 76 ? -11.406 17.797 19.422 1 81.88 76 ASP B O 1
ATOM 2325 N N . ASP B 1 77 ? -13.031 18.5 20.797 1 84.88 77 ASP B N 1
ATOM 2326 C CA . ASP B 1 77 ? -13.914 17.391 20.422 1 84.88 77 ASP B CA 1
ATOM 2327 C C . ASP B 1 77 ? -14.859 17.812 19.297 1 84.88 77 ASP B C 1
ATOM 2329 O O . ASP B 1 77 ? -15.594 16.984 18.766 1 84.88 77 ASP B O 1
ATOM 2333 N N . ASN B 1 78 ? -14.789 19.078 18.953 1 90.75 78 ASN B N 1
ATOM 2334 C CA . ASN B 1 78 ? -15.656 19.562 17.891 1 90.75 78 ASN B CA 1
ATOM 2335 C C . ASN B 1 78 ? -15.117 19.172 16.516 1 90.75 78 ASN B C 1
ATOM 2337 O O . ASN B 1 78 ? -14.031 19.609 16.125 1 90.75 78 ASN B O 1
ATOM 2341 N N . MET B 1 79 ? -15.906 18.516 15.797 1 91.19 79 MET B N 1
ATOM 2342 C CA . MET B 1 79 ? -15.484 17.953 14.516 1 91.19 79 MET B CA 1
ATOM 2343 C C . MET B 1 79 ? -15.258 19.047 13.484 1 91.19 79 MET B C 1
ATOM 2345 O O . MET B 1 79 ? -14.359 18.938 12.641 1 91.19 79 MET B O 1
ATOM 2349 N N . ILE B 1 80 ? -16.078 20.047 13.547 1 94.44 80 ILE B N 1
ATOM 2350 C CA . ILE B 1 80 ? -15.961 21.156 12.602 1 94.44 80 ILE B CA 1
ATOM 2351 C C . ILE B 1 80 ? -14.602 21.828 12.773 1 94.44 80 ILE B C 1
ATOM 2353 O O . ILE B 1 80 ? -13.898 22.078 11.789 1 94.44 80 ILE B O 1
ATOM 2357 N N . ARG B 1 81 ? -14.258 22.047 13.992 1 95 81 ARG B N 1
ATOM 2358 C CA . ARG B 1 81 ? -12.977 22.688 14.273 1 95 81 ARG B CA 1
ATOM 2359 C C . ARG B 1 81 ? -11.812 21.781 13.891 1 95 81 ARG B C 1
ATOM 2361 O O . ARG B 1 81 ? -10.797 22.25 13.367 1 95 81 ARG B O 1
ATOM 2368 N N . ASN B 1 82 ? -11.969 20.5 14.117 1 95.19 82 ASN B N 1
ATOM 2369 C CA . ASN B 1 82 ? -10.938 19.547 13.727 1 95.19 82 ASN B CA 1
ATOM 2370 C C . ASN B 1 82 ? -10.719 19.547 12.219 1 95.19 82 ASN B C 1
ATOM 2372 O O . ASN B 1 82 ? -9.578 19.594 11.75 1 95.19 82 ASN B O 1
ATOM 2376 N N . ILE B 1 83 ? -11.781 19.547 11.539 1 96.12 83 ILE B N 1
ATOM 2377 C CA . ILE B 1 83 ? -11.734 19.5 10.078 1 96.12 83 ILE B CA 1
ATOM 2378 C C . ILE B 1 83 ? -11.078 20.766 9.547 1 96.12 83 ILE B C 1
ATOM 2380 O O . ILE B 1 83 ? -10.188 20.703 8.695 1 96.12 83 ILE B O 1
ATOM 2384 N N . ASN B 1 84 ? -11.484 21.891 10.062 1 96.62 84 ASN B N 1
ATOM 2385 C CA . ASN B 1 84 ? -10.938 23.156 9.594 1 96.62 84 ASN B CA 1
ATOM 2386 C C . ASN B 1 84 ? -9.461 23.297 9.969 1 96.62 84 ASN B C 1
ATOM 2388 O O . ASN B 1 84 ? -8.68 23.875 9.211 1 96.62 84 ASN B O 1
ATOM 2392 N N . ALA B 1 85 ? -9.125 22.812 11.148 1 97.44 85 ALA B N 1
ATOM 2393 C CA . ALA B 1 85 ? -7.727 22.828 11.562 1 97.44 85 ALA B CA 1
ATOM 2394 C C . ALA B 1 85 ? -6.875 21.969 10.633 1 97.44 85 ALA B C 1
ATOM 2396 O O . ALA B 1 85 ? -5.805 22.391 10.188 1 97.44 85 ALA B O 1
ATOM 2397 N N . LEU B 1 86 ? -7.367 20.797 10.312 1 97.38 86 LEU B N 1
ATOM 2398 C CA . LEU B 1 86 ? -6.652 19.875 9.43 1 97.38 86 LEU B CA 1
ATOM 2399 C C . LEU B 1 86 ? -6.535 20.453 8.023 1 97.38 86 LEU B C 1
ATOM 2401 O O . LEU B 1 86 ? -5.48 20.359 7.395 1 97.38 86 LEU B O 1
ATOM 2405 N N . GLN B 1 87 ? -7.578 21.031 7.594 1 97.69 87 GLN B N 1
ATOM 2406 C CA . GLN B 1 87 ? -7.559 21.656 6.277 1 97.69 87 GLN B CA 1
ATOM 2407 C C . GLN B 1 87 ? -6.547 22.797 6.227 1 97.69 87 GLN B C 1
ATOM 2409 O O . GLN B 1 87 ? -5.836 22.969 5.234 1 97.69 87 GLN B O 1
ATOM 2414 N N . THR B 1 88 ? -6.539 23.562 7.219 1 98.12 88 THR B N 1
ATOM 2415 C CA . THR B 1 88 ? -5.586 24.672 7.309 1 98.12 88 THR B CA 1
ATOM 2416 C C . THR B 1 88 ? -4.156 24.141 7.301 1 98.12 88 THR B C 1
ATOM 2418 O O . THR B 1 88 ? -3.297 24.672 6.59 1 98.12 88 THR B O 1
ATOM 2421 N N . LEU B 1 89 ? -3.898 23.078 8.062 1 97.94 89 LEU B N 1
ATOM 2422 C CA . LEU B 1 89 ? -2.584 22.438 8.086 1 97.94 89 LEU B CA 1
ATOM 2423 C C . LEU B 1 89 ? -2.176 21.984 6.688 1 97.94 89 LEU B C 1
ATOM 2425 O O . LEU B 1 89 ? -1.038 22.203 6.266 1 97.94 89 LEU B O 1
ATOM 2429 N N . CYS B 1 90 ? -3.092 21.359 6.039 1 98.12 90 CYS B N 1
ATOM 2430 C CA . CYS B 1 90 ? -2.812 20.875 4.691 1 98.12 90 CYS B CA 1
ATOM 2431 C C . CYS B 1 90 ? -2.346 22.016 3.789 1 98.12 90 CYS B C 1
ATOM 2433 O O . CYS B 1 90 ? -1.321 21.891 3.113 1 98.12 90 CYS B O 1
ATOM 2435 N N . VAL B 1 91 ? -3.076 23.109 3.805 1 98 91 VAL B N 1
ATOM 2436 C CA . VAL B 1 91 ? -2.777 24.219 2.916 1 98 91 VAL B CA 1
ATOM 2437 C C . VAL B 1 91 ? -1.455 24.875 3.326 1 98 91 VAL B C 1
ATOM 2439 O O . VAL B 1 91 ? -0.618 25.188 2.475 1 98 91 VAL B O 1
ATOM 2442 N N . LEU B 1 92 ? -1.314 25.078 4.609 1 97.88 92 LEU B N 1
ATOM 2443 C CA . LEU B 1 92 ? -0.112 25.688 5.148 1 97.88 92 LEU B CA 1
ATOM 2444 C C . LEU B 1 92 ? 1.133 24.906 4.762 1 97.88 92 LEU B C 1
ATOM 2446 O O . LEU B 1 92 ? 2.068 25.453 4.18 1 97.88 92 LEU B O 1
ATOM 2450 N N . VAL B 1 93 ? 1.157 23.641 4.988 1 97.5 93 VAL B N 1
ATOM 2451 C CA . VAL B 1 93 ? 2.307 22.766 4.742 1 97.5 93 VAL B CA 1
ATOM 2452 C C . VAL B 1 93 ? 2.549 22.641 3.24 1 97.5 93 VAL B C 1
ATOM 2454 O O . VAL B 1 93 ? 3.676 22.828 2.77 1 97.5 93 VAL B O 1
ATOM 2457 N N . GLN B 1 94 ? 1.531 22.391 2.537 1 97.31 94 GLN B N 1
ATOM 2458 C CA . GLN B 1 94 ? 1.654 22.203 1.096 1 97.31 94 GLN B CA 1
ATOM 2459 C C . GLN B 1 94 ? 2.191 23.469 0.425 1 97.31 94 GLN B C 1
ATOM 2461 O O . GLN B 1 94 ? 3.094 23.391 -0.412 1 97.31 94 GLN B O 1
ATOM 2466 N N . SER B 1 95 ? 1.636 24.594 0.79 1 97.44 95 SER B N 1
ATOM 2467 C CA . SER B 1 95 ? 2.014 25.859 0.152 1 97.44 95 SER B CA 1
ATOM 2468 C C . SER B 1 95 ? 3.457 26.219 0.476 1 97.44 95 SER B C 1
ATOM 2470 O O . SER B 1 95 ? 4.203 26.656 -0.402 1 97.44 95 SER B O 1
ATOM 2472 N N . ILE B 1 96 ? 3.865 26.031 1.658 1 96.44 96 ILE B N 1
ATOM 2473 C CA . ILE B 1 96 ? 5.211 26.422 2.066 1 96.44 96 ILE B CA 1
ATOM 2474 C C . ILE B 1 96 ? 6.234 25.484 1.423 1 96.44 96 ILE B C 1
ATOM 2476 O O . ILE B 1 96 ? 7.297 25.938 0.981 1 96.44 96 ILE B O 1
ATOM 2480 N N . TYR B 1 97 ? 5.906 24.234 1.319 1 94.88 97 TYR B N 1
ATOM 2481 C CA . TYR B 1 97 ? 6.805 23.312 0.629 1 94.88 97 TYR B CA 1
ATOM 2482 C C . TYR B 1 97 ? 6.895 23.656 -0.855 1 94.88 97 TYR B C 1
ATOM 2484 O O . TYR B 1 97 ? 7.961 23.547 -1.46 1 94.88 97 TYR B O 1
ATOM 2492 N N . CYS B 1 98 ? 5.809 23.969 -1.343 1 94.12 98 CYS B N 1
ATOM 2493 C CA . CYS B 1 98 ? 5.816 24.375 -2.74 1 94.12 98 CYS B CA 1
ATOM 2494 C C . CYS B 1 98 ? 6.746 25.578 -2.951 1 94.12 98 CYS B C 1
ATOM 2496 O O . CYS B 1 98 ? 7.543 25.578 -3.891 1 94.12 98 CYS B O 1
ATOM 2498 N N . LYS B 1 99 ? 6.625 26.516 -2.078 1 92.31 99 LYS B N 1
ATOM 2499 C CA . LYS B 1 99 ? 7.496 27.688 -2.139 1 92.31 99 LYS B CA 1
ATOM 2500 C C . LYS B 1 99 ? 8.961 27.297 -1.965 1 92.31 99 LYS B C 1
ATOM 2502 O O . LYS B 1 99 ? 9.836 27.828 -2.646 1 92.31 99 LYS B O 1
ATOM 2507 N N . HIS B 1 100 ? 9.156 26.406 -1.077 1 91.38 100 HIS B N 1
ATOM 2508 C CA . HIS B 1 100 ? 10.508 25.953 -0.79 1 91.38 100 HIS B CA 1
ATOM 2509 C C . HIS B 1 100 ? 11.125 25.25 -1.998 1 91.38 100 HIS B C 1
ATOM 2511 O O . HIS B 1 100 ? 12.305 25.422 -2.291 1 91.38 100 HIS B O 1
ATOM 2517 N N . SER B 1 101 ? 10.445 24.453 -2.654 1 88.94 101 SER B N 1
ATOM 2518 C CA . SER B 1 101 ? 10.938 23.688 -3.797 1 88.94 101 SER B CA 1
ATOM 2519 C C . SER B 1 101 ? 11.312 24.609 -4.957 1 88.94 101 SER B C 1
ATOM 2521 O O . SER B 1 101 ? 12.133 24.234 -5.801 1 88.94 101 SER B O 1
ATOM 2523 N N . SER B 1 102 ? 10.711 25.766 -5.043 1 84.75 102 SER B N 1
ATOM 2524 C CA . SER B 1 102 ? 10.961 26.703 -6.129 1 84.75 102 SER B CA 1
ATOM 2525 C C . SER B 1 102 ? 12.102 27.656 -5.777 1 84.75 102 SER B C 1
ATOM 2527 O O . SER B 1 102 ? 12.523 28.453 -6.613 1 84.75 102 SER B O 1
ATOM 2529 N N . SER B 1 103 ? 12.539 27.453 -4.582 1 81.69 103 SER B N 1
ATOM 2530 C CA . SER B 1 103 ? 13.555 28.391 -4.129 1 81.69 103 SER B CA 1
ATOM 2531 C C . SER B 1 103 ? 14.875 27.688 -3.844 1 81.69 103 SER B C 1
ATOM 2533 O O . SER B 1 103 ? 14.898 26.5 -3.539 1 81.69 103 SER B O 1
ATOM 2535 N N . ASP B 1 104 ? 15.977 28.344 -3.973 1 79.31 104 ASP B N 1
ATOM 2536 C CA . ASP B 1 104 ? 17.297 27.828 -3.631 1 79.31 104 ASP B CA 1
ATOM 2537 C C . ASP B 1 104 ? 17.672 28.188 -2.195 1 79.31 104 ASP B C 1
ATOM 2539 O O . ASP B 1 104 ? 18.844 28.156 -1.827 1 79.31 104 ASP B O 1
ATOM 2543 N N . SER B 1 105 ? 16.75 28.422 -1.507 1 78.38 105 SER B N 1
ATOM 2544 C CA . SER B 1 105 ? 16.984 28.906 -0.152 1 78.38 105 SER B CA 1
ATOM 2545 C C . SER B 1 105 ? 17.422 27.766 0.772 1 78.38 105 SER B C 1
ATOM 2547 O O . SER B 1 105 ? 17.062 26.609 0.562 1 78.38 105 SER B O 1
ATOM 2549 N N . SER B 1 106 ? 18.25 28.031 1.75 1 83.19 106 SER B N 1
ATOM 2550 C CA . SER B 1 106 ? 18.719 27.094 2.764 1 83.19 106 SER B CA 1
ATOM 2551 C C . SER B 1 106 ? 17.75 27.047 3.949 1 83.19 106 SER B C 1
ATOM 2553 O O . SER B 1 106 ? 17.984 26.297 4.902 1 83.19 106 SER B O 1
ATOM 2555 N N . ILE B 1 107 ? 16.734 27.859 3.807 1 85.75 107 ILE B N 1
ATOM 2556 C CA . ILE B 1 107 ? 15.781 27.906 4.906 1 85.75 107 ILE B CA 1
ATOM 2557 C C . ILE B 1 107 ? 15.062 26.562 5.035 1 85.75 107 ILE B C 1
ATOM 2559 O O . ILE B 1 107 ? 14.602 26 4.043 1 85.75 107 ILE B O 1
ATOM 2563 N N . GLU B 1 108 ? 14.992 26.094 6.262 1 88.12 108 GLU B N 1
ATOM 2564 C CA . GLU B 1 108 ? 14.312 24.828 6.531 1 88.12 108 GLU B CA 1
ATOM 2565 C C . GLU B 1 108 ? 12.812 25.031 6.719 1 88.12 108 GLU B C 1
ATOM 2567 O O . GLU B 1 108 ? 12.391 25.859 7.52 1 88.12 108 GLU B O 1
ATOM 2572 N N . VAL B 1 109 ? 12.094 24.328 6.059 1 92.25 109 VAL B N 1
ATOM 2573 C CA . VAL B 1 109 ? 10.633 24.438 6.074 1 92.25 109 VAL B CA 1
ATOM 2574 C C . VAL B 1 109 ? 10.117 24.234 7.492 1 92.25 109 VAL B C 1
ATOM 2576 O O . VAL B 1 109 ? 9.195 24.922 7.93 1 92.25 109 VAL B O 1
ATOM 2579 N N . VAL B 1 110 ? 10.75 23.328 8.234 1 93.75 110 VAL B N 1
ATOM 2580 C CA . VAL B 1 110 ? 10.32 23.016 9.594 1 93.75 110 VAL B CA 1
ATOM 2581 C C . VAL B 1 110 ? 10.453 24.25 10.477 1 93.75 110 VAL B C 1
ATOM 2583 O O . VAL B 1 110 ? 9.648 24.469 11.383 1 93.75 110 VAL B O 1
ATOM 2586 N N . ASP B 1 111 ? 11.469 25.016 10.234 1 94.75 111 ASP B N 1
ATOM 2587 C CA . ASP B 1 111 ? 11.672 26.234 11 1 94.75 111 ASP B CA 1
ATOM 2588 C C . ASP B 1 111 ? 10.547 27.234 10.742 1 94.75 111 ASP B C 1
ATOM 2590 O O . ASP B 1 111 ? 10.07 27.906 11.664 1 94.75 111 ASP B O 1
ATOM 2594 N N . ILE B 1 112 ? 10.102 27.359 9.508 1 95.62 112 ILE B N 1
ATOM 2595 C CA . ILE B 1 112 ? 9.039 28.281 9.133 1 95.62 112 ILE B CA 1
ATOM 2596 C C . ILE B 1 112 ? 7.707 27.797 9.711 1 95.62 112 ILE B C 1
ATOM 2598 O O . ILE B 1 112 ? 6.945 28.578 10.281 1 95.62 112 ILE B O 1
ATOM 2602 N N . LEU B 1 113 ? 7.473 26.531 9.688 1 96.56 113 LEU B N 1
ATOM 2603 C CA . LEU B 1 113 ? 6.176 25.984 10.055 1 96.56 113 LEU B CA 1
ATOM 2604 C C . LEU B 1 113 ? 6.035 25.875 11.57 1 96.56 113 LEU B C 1
ATOM 2606 O O . LEU B 1 113 ? 4.988 26.203 12.125 1 96.56 113 LEU B O 1
ATOM 2610 N N . ILE B 1 114 ? 7.031 25.453 12.266 1 96.31 114 ILE B N 1
ATOM 2611 C CA . ILE B 1 114 ? 6.898 25.016 13.648 1 96.31 114 ILE B CA 1
ATOM 2612 C C . ILE B 1 114 ? 7.914 25.75 14.523 1 96.31 114 ILE B C 1
ATOM 2614 O O . ILE B 1 114 ? 7.602 26.141 15.648 1 96.31 114 ILE B O 1
ATOM 2618 N N . GLY B 1 115 ? 9.102 25.984 13.992 1 94.62 115 GLY B N 1
ATOM 2619 C CA . GLY B 1 115 ? 10.234 26.438 14.789 1 94.62 115 GLY B CA 1
ATOM 2620 C C . GLY B 1 115 ? 11.133 25.297 15.25 1 94.62 115 GLY B C 1
ATOM 2621 O O . GLY B 1 115 ? 10.648 24.266 15.695 1 94.62 115 GLY B O 1
ATOM 2622 N N . VAL B 1 116 ? 12.383 25.469 15.188 1 89.06 116 VAL B N 1
ATOM 2623 C CA . VAL B 1 116 ? 13.383 24.422 15.406 1 89.06 116 VAL B CA 1
ATOM 2624 C C . VAL B 1 116 ? 13.312 23.938 16.844 1 89.06 116 VAL B C 1
ATOM 2626 O O . VAL B 1 116 ? 13.414 22.734 17.109 1 89.06 116 VAL B O 1
ATOM 2629 N N . ASP B 1 117 ? 13.008 24.766 17.719 1 91.94 117 ASP B N 1
ATOM 2630 C CA . ASP B 1 117 ? 13.039 24.422 19.141 1 91.94 117 ASP B CA 1
ATOM 2631 C C . ASP B 1 117 ? 11.82 23.594 19.531 1 91.94 117 ASP B C 1
ATOM 2633 O O . ASP B 1 117 ? 11.891 22.781 20.453 1 91.94 117 ASP B O 1
ATOM 2637 N N . ALA B 1 118 ? 10.727 23.781 18.844 1 92.75 118 ALA B N 1
ATOM 2638 C CA . ALA B 1 118 ? 9.477 23.141 19.234 1 92.75 118 ALA B CA 1
ATOM 2639 C C . ALA B 1 118 ? 9.148 21.969 18.297 1 92.75 118 ALA B C 1
ATOM 2641 O O . ALA B 1 118 ? 8.188 21.234 18.531 1 92.75 118 ALA B O 1
ATOM 2642 N N . ALA B 1 119 ? 10.008 21.703 17.375 1 93.06 119 ALA B N 1
ATOM 2643 C CA . ALA B 1 119 ? 9.68 20.812 16.281 1 93.06 119 ALA B CA 1
ATOM 2644 C C . ALA B 1 119 ? 9.469 19.375 16.781 1 93.06 119 ALA B C 1
ATOM 2646 O O . ALA B 1 119 ? 8.492 18.719 16.406 1 93.06 119 ALA B O 1
ATOM 2647 N N . ASP B 1 120 ? 10.305 18.875 17.641 1 91.62 120 ASP B N 1
ATOM 2648 C CA . ASP B 1 120 ? 10.234 17.5 18.125 1 91.62 120 ASP B CA 1
ATOM 2649 C C . ASP B 1 120 ? 8.922 17.234 18.859 1 91.62 120 ASP B C 1
ATOM 2651 O O . ASP B 1 120 ? 8.195 16.281 18.531 1 91.62 120 ASP B O 1
ATOM 2655 N N . CYS B 1 121 ? 8.656 18.078 19.781 1 93.25 121 CYS B N 1
ATOM 2656 C CA . CYS B 1 121 ? 7.469 17.922 20.609 1 93.25 121 CYS B CA 1
ATOM 2657 C C . CYS B 1 121 ? 6.199 18.109 19.781 1 93.25 121 CYS B C 1
ATOM 2659 O O . CYS B 1 121 ? 5.273 17.312 19.859 1 93.25 121 CYS B O 1
ATOM 2661 N N . GLN B 1 122 ? 6.195 19.141 18.984 1 93.44 122 GLN B N 1
ATOM 2662 C CA . GLN B 1 122 ? 5.004 19.453 18.203 1 93.44 122 GLN B CA 1
ATOM 2663 C C . GLN B 1 122 ? 4.711 18.359 17.172 1 93.44 122 GLN B C 1
ATOM 2665 O O . GLN B 1 122 ? 3.557 17.984 16.969 1 93.44 122 GLN B O 1
ATOM 2670 N N . MET B 1 123 ? 5.762 17.797 16.547 1 93.12 123 MET B N 1
ATOM 2671 C CA . MET B 1 123 ? 5.586 16.75 15.547 1 93.12 123 MET B CA 1
ATOM 2672 C C . MET B 1 123 ? 5.113 15.453 16.203 1 93.12 123 MET B C 1
ATOM 2674 O O . MET B 1 123 ? 4.262 14.75 15.648 1 93.12 123 MET B O 1
ATOM 2678 N N . ARG B 1 124 ? 5.629 15.18 17.297 1 91.81 124 ARG B N 1
ATOM 2679 C CA . ARG B 1 124 ? 5.188 13.992 18.031 1 91.81 124 ARG B CA 1
ATOM 2680 C C . ARG B 1 124 ? 3.703 14.078 18.359 1 91.81 124 ARG B C 1
ATOM 2682 O O . ARG B 1 124 ? 2.957 13.125 18.141 1 91.81 124 ARG B O 1
ATOM 2689 N N . ASN B 1 125 ? 3.365 15.211 18.875 1 93.06 125 ASN B N 1
ATOM 2690 C CA . ASN B 1 125 ? 1.965 15.422 19.234 1 93.06 125 ASN B CA 1
ATOM 2691 C C . ASN B 1 125 ? 1.064 15.344 18 1 93.06 125 ASN B C 1
ATOM 2693 O O . ASN B 1 125 ? -0.015 14.75 18.047 1 93.06 125 ASN B O 1
ATOM 2697 N N . LEU B 1 126 ? 1.477 15.953 16.969 1 95.25 126 LEU B N 1
ATOM 2698 C CA . LEU B 1 126 ? 0.72 15.938 15.727 1 95.25 126 LEU B CA 1
ATOM 2699 C C . LEU B 1 126 ? 0.527 14.516 15.219 1 95.25 126 LEU B C 1
ATOM 2701 O O . LEU B 1 126 ? -0.594 14.109 14.906 1 95.25 126 LEU B O 1
ATOM 2705 N N . ILE B 1 127 ? 1.57 13.742 15.203 1 95.25 127 ILE B N 1
ATOM 2706 C CA . ILE B 1 127 ? 1.532 12.367 14.703 1 95.25 127 ILE B CA 1
ATOM 2707 C C . ILE B 1 127 ? 0.622 11.523 15.586 1 95.25 127 ILE B C 1
ATOM 2709 O O . ILE B 1 127 ? -0.148 10.695 15.086 1 95.25 127 ILE B O 1
ATOM 2713 N N . GLU B 1 128 ? 0.713 11.727 16.844 1 93.69 128 GLU B N 1
ATOM 2714 C CA . GLU B 1 128 ? -0.173 11.016 17.75 1 93.69 128 GLU B CA 1
ATOM 2715 C C . GLU B 1 128 ? -1.638 11.305 17.438 1 93.69 128 GLU B C 1
ATOM 2717 O O . GLU B 1 128 ? -2.475 10.398 17.469 1 93.69 128 GLU B O 1
ATOM 2722 N N . CYS B 1 129 ? -1.936 12.547 17.188 1 94.19 129 CYS B N 1
ATOM 2723 C CA . CYS B 1 129 ? -3.297 12.93 16.828 1 94.19 129 CYS B CA 1
ATOM 2724 C C . CYS B 1 129 ? -3.727 12.258 15.523 1 94.19 129 CYS B C 1
ATOM 2726 O O . CYS B 1 129 ? -4.852 11.773 15.414 1 94.19 129 CYS B O 1
ATOM 2728 N N . LEU B 1 130 ? -2.859 12.273 14.594 1 95.5 130 LEU B N 1
ATOM 2729 C CA . LEU B 1 130 ? -3.164 11.641 13.312 1 95.5 130 LEU B CA 1
ATOM 2730 C C . LEU B 1 130 ? -3.426 10.148 13.492 1 95.5 130 LEU B C 1
ATOM 2732 O O . LEU B 1 130 ? -4.375 9.609 12.914 1 95.5 130 LEU B O 1
ATOM 2736 N N . CYS B 1 131 ? -2.582 9.5 14.297 1 94.69 131 CYS B N 1
ATOM 2737 C CA . CYS B 1 131 ? -2.768 8.078 14.578 1 94.69 131 CYS B CA 1
ATOM 2738 C C . CYS B 1 131 ? -4.117 7.824 15.242 1 94.69 131 CYS B C 1
ATOM 2740 O O . CYS B 1 131 ? -4.809 6.863 14.898 1 94.69 131 CYS B O 1
ATOM 2742 N N . LYS B 1 132 ? -4.414 8.688 16.094 1 93.62 132 LYS B N 1
ATOM 2743 C CA . LYS B 1 132 ? -5.703 8.578 16.766 1 93.62 132 LYS B CA 1
ATOM 2744 C C . LYS B 1 132 ? -6.855 8.688 15.773 1 93.62 132 LYS B C 1
ATOM 2746 O O . LYS B 1 132 ? -7.789 7.879 15.812 1 93.62 132 LYS B O 1
ATOM 2751 N N . PHE B 1 133 ? -6.828 9.617 14.891 1 94.19 133 PHE B N 1
ATOM 2752 C CA . PHE B 1 133 ? -7.871 9.82 13.898 1 94.19 133 PHE B CA 1
ATOM 2753 C C . PHE B 1 133 ? -8.016 8.594 13.008 1 94.19 133 PHE B C 1
ATOM 2755 O O . PHE B 1 133 ? -9.133 8.227 12.625 1 94.19 133 PHE B O 1
ATOM 2762 N N . LEU B 1 134 ? -6.957 7.941 12.688 1 93.56 134 LEU B N 1
ATOM 2763 C CA . LEU B 1 134 ? -6.969 6.805 11.773 1 93.56 134 LEU B CA 1
ATOM 2764 C C . LEU B 1 134 ? -7.445 5.543 12.484 1 93.56 134 LEU B C 1
ATOM 2766 O O . LEU B 1 134 ? -8.109 4.699 11.883 1 93.56 134 LEU B O 1
ATOM 2770 N N . SER B 1 135 ? -7.152 5.395 13.773 1 92.75 135 SER B N 1
ATOM 2771 C CA . SER B 1 135 ? -7.379 4.137 14.484 1 92.75 135 SER B CA 1
ATOM 2772 C C . SER B 1 135 ? -8.75 4.125 15.156 1 92.75 135 SER B C 1
ATOM 2774 O O . SER B 1 135 ? -9.312 3.057 15.406 1 92.75 135 SER B O 1
ATOM 2776 N N . GLU B 1 136 ? -9.234 5.254 15.469 1 91.88 136 GLU B N 1
ATOM 2777 C CA . GLU B 1 136 ? -10.5 5.324 16.188 1 91.88 136 GLU B CA 1
ATOM 2778 C C . GLU B 1 136 ? -11.664 5.602 15.242 1 91.88 136 GLU B C 1
ATOM 2780 O O . GLU B 1 136 ? -11.477 5.641 14.023 1 91.88 136 GLU B O 1
ATOM 2785 N N . GLU B 1 137 ? -12.891 5.645 15.836 1 91 137 GLU B N 1
ATOM 2786 C CA . GLU B 1 137 ? -14.094 5.836 15.039 1 91 137 GLU B CA 1
ATOM 2787 C C . GLU B 1 137 ? -14.367 7.316 14.797 1 91 137 GLU B C 1
ATOM 2789 O O . GLU B 1 137 ? -14.875 8.016 15.68 1 91 137 GLU B O 1
ATOM 2794 N N . TYR B 1 138 ? -13.977 7.844 13.664 1 91.81 138 TYR B N 1
ATOM 2795 C CA . TYR B 1 138 ? -14.258 9.195 13.195 1 91.81 138 TYR B CA 1
ATOM 2796 C C . TYR B 1 138 ? -14.945 9.172 11.836 1 91.81 138 TYR B C 1
ATOM 2798 O O . TYR B 1 138 ? -14.93 8.148 11.141 1 91.81 138 TYR B O 1
ATOM 2806 N N . PRO B 1 139 ? -15.617 10.227 11.547 1 91.94 139 PRO B N 1
ATOM 2807 C CA . PRO B 1 139 ? -16.266 10.273 10.234 1 91.94 139 PRO B CA 1
ATOM 2808 C C . PRO B 1 139 ? -15.297 10.062 9.078 1 91.94 139 PRO B C 1
ATOM 2810 O O . PRO B 1 139 ? -14.102 10.344 9.219 1 91.94 139 PRO B O 1
ATOM 2813 N N . VAL B 1 140 ? -15.836 9.555 7.977 1 94 140 VAL B N 1
ATOM 2814 C CA . VAL B 1 140 ? -15.055 9.258 6.781 1 94 140 VAL B CA 1
ATOM 2815 C C . VAL B 1 140 ? -14.312 10.508 6.324 1 94 140 VAL B C 1
ATOM 2817 O O . VAL B 1 140 ? -13.141 10.445 5.938 1 94 140 VAL B O 1
ATOM 2820 N N . SER B 1 141 ? -14.953 11.633 6.414 1 92.75 141 SER B N 1
ATOM 2821 C CA . SER B 1 141 ? -14.391 12.891 5.93 1 92.75 141 SER B CA 1
ATOM 2822 C C . SER B 1 141 ? -13.141 13.266 6.715 1 92.75 141 SER B C 1
ATOM 2824 O O . SER B 1 141 ? -12.156 13.734 6.137 1 92.75 141 SER B O 1
ATOM 2826 N N . VAL B 1 142 ? -13.18 13.086 7.992 1 93.62 142 VAL B N 1
ATOM 2827 C CA . VAL B 1 142 ? -12.055 13.43 8.852 1 93.62 142 VAL B CA 1
ATOM 2828 C C . VAL B 1 142 ? -10.867 12.516 8.555 1 93.62 142 VAL B C 1
ATOM 2830 O O . VAL B 1 142 ? -9.734 12.977 8.43 1 93.62 142 VAL B O 1
ATOM 2833 N N . LYS B 1 143 ? -11.125 11.219 8.422 1 95.19 143 LYS B N 1
ATOM 2834 C CA . LYS B 1 143 ? -10.062 10.25 8.141 1 95.19 143 LYS B CA 1
ATOM 2835 C C . LYS B 1 143 ? -9.438 10.5 6.777 1 95.19 143 LYS B C 1
ATOM 2837 O O . LYS B 1 143 ? -8.219 10.406 6.621 1 95.19 143 LYS B O 1
ATOM 2842 N N . ASN B 1 144 ? -10.258 10.844 5.824 1 96.19 144 ASN B N 1
ATOM 2843 C CA . ASN B 1 144 ? -9.742 11.18 4.5 1 96.19 144 ASN B CA 1
ATOM 2844 C C . ASN B 1 144 ? -8.828 12.398 4.547 1 96.19 144 ASN B C 1
ATOM 2846 O O . ASN B 1 144 ? -7.777 12.414 3.902 1 96.19 144 ASN B O 1
ATOM 2850 N N . LEU B 1 145 ? -9.281 13.352 5.277 1 96.44 145 LEU B N 1
ATOM 2851 C CA . LEU B 1 145 ? -8.477 14.562 5.402 1 96.44 145 LEU B CA 1
ATOM 2852 C C . LEU B 1 145 ? -7.172 14.273 6.137 1 96.44 145 LEU B C 1
ATOM 2854 O O . LEU B 1 145 ? -6.121 14.828 5.789 1 96.44 145 LEU B O 1
ATOM 2858 N N . CYS B 1 146 ? -7.25 13.492 7.148 1 96.81 146 CYS B N 1
ATOM 2859 C CA . CYS B 1 146 ? -6.062 13.055 7.879 1 96.81 146 CYS B CA 1
ATOM 2860 C C . CYS B 1 146 ? -5.062 12.383 6.945 1 96.81 146 CYS B C 1
ATOM 2862 O O . CYS B 1 146 ? -3.879 12.727 6.945 1 96.81 146 CYS B O 1
ATOM 2864 N N . LEU B 1 147 ? -5.52 11.477 6.121 1 97.62 147 LEU B N 1
ATOM 2865 C CA . LEU B 1 147 ? -4.672 10.766 5.168 1 97.62 147 LEU B CA 1
ATOM 2866 C C . LEU B 1 147 ? -4.102 11.734 4.129 1 97.62 147 LEU B C 1
ATOM 2868 O O . LEU B 1 147 ? -2.934 11.625 3.752 1 97.62 147 LEU B O 1
ATOM 2872 N N . LYS B 1 148 ? -4.965 12.617 3.682 1 97.75 148 LYS B N 1
ATOM 2873 C CA . LYS B 1 148 ? -4.492 13.633 2.748 1 97.75 148 LYS B CA 1
ATOM 2874 C C . LYS B 1 148 ? -3.322 14.422 3.334 1 97.75 148 LYS B C 1
ATOM 2876 O O . LYS B 1 148 ? -2.312 14.633 2.66 1 97.75 148 LYS B O 1
ATOM 2881 N N . PHE B 1 149 ? -3.496 14.828 4.535 1 98.12 149 PHE B N 1
ATOM 2882 C CA . PHE B 1 149 ? -2.441 15.586 5.199 1 98.12 149 PHE B CA 1
ATOM 2883 C C . PHE B 1 149 ? -1.159 14.766 5.285 1 98.12 149 PHE B C 1
ATOM 2885 O O . PHE B 1 149 ? -0.073 15.273 4.992 1 98.12 149 PHE B O 1
ATOM 2892 N N . ILE B 1 150 ? -1.247 13.484 5.699 1 97.38 150 ILE B N 1
ATOM 2893 C CA . ILE B 1 150 ? -0.1 12.594 5.781 1 97.38 150 ILE B CA 1
ATOM 2894 C C . ILE B 1 150 ? 0.575 12.484 4.418 1 97.38 150 ILE B C 1
ATOM 2896 O O . ILE B 1 150 ? 1.797 12.609 4.309 1 97.38 150 ILE B O 1
ATOM 2900 N N . LEU B 1 151 ? -0.155 12.32 3.385 1 97.5 151 LEU B N 1
ATOM 2901 C CA . LEU B 1 151 ? 0.377 12.172 2.035 1 97.5 151 LEU B CA 1
ATOM 2902 C C . LEU B 1 151 ? 1.049 13.461 1.568 1 97.5 151 LEU B C 1
ATOM 2904 O O . LEU B 1 151 ? 2.062 13.414 0.867 1 97.5 151 LEU B O 1
ATOM 2908 N N . ILE B 1 152 ? 0.443 14.578 1.935 1 97.56 152 ILE B N 1
ATOM 2909 C CA . ILE B 1 152 ? 1.063 15.859 1.616 1 97.56 152 ILE B CA 1
ATOM 2910 C C . ILE B 1 152 ? 2.469 15.914 2.209 1 97.56 152 ILE B C 1
ATOM 2912 O O . ILE B 1 152 ? 3.422 16.297 1.529 1 97.56 152 ILE B O 1
ATOM 2916 N N . ILE B 1 153 ? 2.609 15.562 3.439 1 95.69 153 ILE B N 1
ATOM 2917 C CA . ILE B 1 153 ? 3.908 15.586 4.102 1 95.69 153 ILE B CA 1
ATOM 2918 C C . ILE B 1 153 ? 4.855 14.602 3.418 1 95.69 153 ILE B C 1
ATOM 2920 O O . ILE B 1 153 ? 6.004 14.938 3.123 1 95.69 153 ILE B O 1
ATOM 2924 N N . LEU B 1 154 ? 4.406 13.406 3.098 1 94.81 154 LEU B N 1
ATOM 2925 C CA . LEU B 1 154 ? 5.234 12.344 2.553 1 94.81 154 LEU B CA 1
ATOM 2926 C C . LEU B 1 154 ? 5.715 12.688 1.146 1 94.81 154 LEU B C 1
ATOM 2928 O O . LEU B 1 154 ? 6.785 12.25 0.725 1 94.81 154 LEU B O 1
ATOM 2932 N N . THR B 1 155 ? 5.031 13.477 0.445 1 94.69 155 THR B N 1
ATOM 2933 C CA . THR B 1 155 ? 5.355 13.75 -0.95 1 94.69 155 THR B CA 1
ATOM 2934 C C . THR B 1 155 ? 5.828 15.188 -1.121 1 94.69 155 THR B C 1
ATOM 2936 O O . THR B 1 155 ? 5.891 15.703 -2.242 1 94.69 155 THR B O 1
ATOM 2939 N N . SER B 1 156 ? 6.051 15.852 -0.084 1 91.94 156 SER B N 1
ATOM 2940 C CA . SER B 1 156 ? 6.363 17.281 -0.101 1 91.94 156 SER B CA 1
ATOM 2941 C C . SER B 1 156 ? 7.664 17.547 -0.847 1 91.94 156 SER B C 1
ATOM 2943 O O . SER B 1 156 ? 7.863 18.641 -1.377 1 91.94 156 SER B O 1
ATOM 2945 N N . ILE B 1 157 ? 8.539 16.609 -0.78 1 89.56 157 ILE B N 1
ATOM 2946 C CA . ILE B 1 157 ? 9.805 16.766 -1.488 1 89.56 157 ILE B CA 1
ATOM 2947 C C . ILE B 1 157 ? 10.062 15.531 -2.354 1 89.56 157 ILE B C 1
ATOM 2949 O O . ILE B 1 157 ? 9.609 14.43 -2.029 1 89.56 157 ILE B O 1
ATOM 2953 N N . ASP B 1 158 ? 10.82 15.664 -3.432 1 85.38 158 ASP B N 1
ATOM 2954 C CA . ASP B 1 158 ? 11.062 14.594 -4.398 1 85.38 158 ASP B CA 1
ATOM 2955 C C . ASP B 1 158 ? 11.922 13.484 -3.789 1 85.38 158 ASP B C 1
ATOM 2957 O O . ASP B 1 158 ? 11.617 12.305 -3.939 1 85.38 158 ASP B O 1
ATOM 2961 N N . ASN B 1 159 ? 12.914 13.961 -3.098 1 85.44 159 ASN B N 1
ATOM 2962 C CA . ASN B 1 159 ? 13.773 12.992 -2.434 1 85.44 159 ASN B CA 1
ATOM 2963 C C . ASN B 1 159 ? 13.328 12.734 -0.996 1 85.44 159 ASN B C 1
ATOM 2965 O O . ASN B 1 159 ? 13.703 13.484 -0.087 1 85.44 159 ASN B O 1
ATOM 2969 N N . ILE B 1 160 ? 12.672 11.625 -0.85 1 85.12 160 ILE B N 1
ATOM 2970 C CA . ILE B 1 160 ? 12.008 11.328 0.414 1 85.12 160 ILE B CA 1
ATOM 2971 C C . ILE B 1 160 ? 13.047 11.195 1.525 1 85.12 160 ILE B C 1
ATOM 2973 O O . ILE B 1 160 ? 12.766 11.5 2.686 1 85.12 160 ILE B O 1
ATOM 2977 N N . SER B 1 161 ? 14.242 10.844 1.253 1 83 161 SER B N 1
ATOM 2978 C CA . SER B 1 161 ? 15.289 10.656 2.248 1 83 161 SER B CA 1
ATOM 2979 C C . SER B 1 161 ? 15.742 11.992 2.834 1 83 161 SER B C 1
ATOM 2981 O O . SER B 1 161 ? 16.328 12.031 3.914 1 83 161 SER B O 1
ATOM 2983 N N . GLN B 1 162 ? 15.438 13.07 2.121 1 85.06 162 GLN B N 1
ATOM 2984 C CA . GLN B 1 162 ? 15.836 14.406 2.559 1 85.06 162 GLN B CA 1
ATOM 2985 C C . GLN B 1 162 ? 14.703 15.102 3.305 1 85.06 162 GLN B C 1
ATOM 2987 O O . GLN B 1 162 ? 14.875 16.219 3.799 1 85.06 162 GLN B O 1
ATOM 2992 N N . ASN B 1 163 ? 13.594 14.445 3.367 1 87.56 163 ASN B N 1
ATOM 2993 C CA . ASN B 1 163 ? 12.453 15.016 4.07 1 87.56 163 ASN B CA 1
ATOM 2994 C C . ASN B 1 163 ? 12.578 14.828 5.582 1 87.56 163 ASN B C 1
ATOM 2996 O O . ASN B 1 163 ? 12.242 13.766 6.109 1 87.56 163 ASN B O 1
ATOM 3000 N N . VAL B 1 164 ? 12.906 15.828 6.254 1 86.19 164 VAL B N 1
ATOM 3001 C CA . VAL B 1 164 ? 13.195 15.766 7.684 1 86.19 164 VAL B CA 1
ATOM 3002 C C . VAL B 1 164 ? 11.914 15.422 8.453 1 86.19 164 VAL B C 1
ATOM 3004 O O . VAL B 1 164 ? 11.977 14.805 9.516 1 86.19 164 VAL B O 1
ATOM 3007 N N . MET B 1 165 ? 10.812 15.789 7.953 1 87.88 165 MET B N 1
ATOM 3008 C CA . MET B 1 165 ? 9.547 15.539 8.625 1 87.88 165 MET B CA 1
ATOM 3009 C C . MET B 1 165 ? 9.289 14.039 8.75 1 87.88 165 MET B C 1
ATOM 3011 O O . MET B 1 165 ? 8.633 13.594 9.688 1 87.88 165 MET B O 1
ATOM 3015 N N . LEU B 1 166 ? 9.859 13.258 7.852 1 89.12 166 LEU B N 1
ATOM 3016 C CA . LEU B 1 166 ? 9.602 11.828 7.797 1 89.12 166 LEU B CA 1
ATOM 3017 C C . LEU B 1 166 ? 10.297 11.102 8.945 1 89.12 166 LEU B C 1
ATOM 3019 O O . LEU B 1 166 ? 9.859 10.031 9.367 1 89.12 166 LEU B O 1
ATOM 3023 N N . GLU B 1 167 ? 11.32 11.648 9.469 1 87.75 167 GLU B N 1
ATOM 3024 C CA . GLU B 1 167 ? 12 11.062 10.617 1 87.75 167 GLU B CA 1
ATOM 3025 C C . GLU B 1 167 ? 11.047 10.93 11.805 1 87.75 167 GLU B C 1
ATOM 3027 O O . GLU B 1 167 ? 11.102 9.938 12.539 1 87.75 167 GLU B O 1
ATOM 3032 N N . TYR B 1 168 ? 10.188 11.867 11.867 1 87.5 168 TYR B N 1
ATOM 3033 C CA . TYR B 1 168 ? 9.234 11.852 12.969 1 87.5 168 TYR B CA 1
ATOM 3034 C C . TYR B 1 168 ? 8.18 10.773 12.758 1 87.5 168 TYR B C 1
ATOM 3036 O O . TYR B 1 168 ? 7.758 10.117 13.719 1 87.5 168 TYR B O 1
ATOM 3044 N N . PHE B 1 169 ? 7.812 10.523 11.586 1 87.94 169 PHE B N 1
ATOM 3045 C CA . PHE B 1 169 ? 6.824 9.508 11.258 1 87.94 169 PHE B CA 1
ATOM 3046 C C . PHE B 1 169 ? 7.367 8.109 11.555 1 87.94 169 PHE B C 1
ATOM 3048 O O . PHE B 1 169 ? 6.633 7.238 12.023 1 87.94 169 PHE B O 1
ATOM 3055 N N . MET B 1 170 ? 8.625 7.895 11.273 1 83.19 170 MET B N 1
ATOM 3056 C CA . MET B 1 170 ? 9.25 6.578 11.383 1 83.19 170 MET B CA 1
ATOM 3057 C C . MET B 1 170 ? 9.414 6.176 12.844 1 83.19 170 MET B C 1
ATOM 3059 O O . MET B 1 170 ? 9.492 4.988 13.156 1 83.19 170 MET B O 1
ATOM 3063 N N . LEU B 1 171 ? 9.5 7.094 13.656 1 74.25 171 LEU B N 1
ATOM 3064 C CA . LEU B 1 171 ? 9.742 6.852 15.07 1 74.25 171 LEU B CA 1
ATOM 3065 C C . LEU B 1 171 ? 8.438 6.531 15.797 1 74.25 171 LEU B C 1
ATOM 3067 O O . LEU B 1 171 ? 8.461 6.09 16.953 1 74.25 171 LEU B O 1
ATOM 3071 N N . ASN B 1 172 ? 7.391 6.641 15.102 1 68.5 172 ASN B N 1
ATOM 3072 C CA . ASN B 1 172 ? 6.098 6.508 15.758 1 68.5 172 ASN B CA 1
ATOM 3073 C C . ASN B 1 172 ? 5.262 5.391 15.141 1 68.5 172 ASN B C 1
ATOM 3075 O O . ASN B 1 172 ? 5.703 4.73 14.203 1 68.5 172 ASN B O 1
ATOM 3079 N N . SER B 1 173 ? 4.109 5.141 15.758 1 81.56 173 SER B N 1
ATOM 3080 C CA . SER B 1 173 ? 3.24 4.008 15.461 1 81.56 173 SER B CA 1
ATOM 3081 C C . SER B 1 173 ? 2.367 4.289 14.242 1 81.56 173 SER B C 1
ATOM 3083 O O . SER B 1 173 ? 1.191 3.922 14.211 1 81.56 173 SER B O 1
ATOM 3085 N N . ILE B 1 174 ? 3.016 5.059 13.281 1 90.56 174 ILE B N 1
ATOM 3086 C CA . ILE B 1 174 ? 2.227 5.473 12.125 1 90.56 174 ILE B CA 1
ATOM 3087 C C . ILE B 1 174 ? 1.873 4.254 11.273 1 90.56 174 ILE B C 1
ATOM 3089 O O . ILE B 1 174 ? 0.772 4.168 10.727 1 90.56 174 ILE B O 1
ATOM 3093 N N . PHE B 1 175 ? 2.711 3.25 11.25 1 91.12 175 PHE B N 1
ATOM 3094 C CA . PHE B 1 175 ? 2.449 2.049 10.461 1 91.12 175 PHE B CA 1
ATOM 3095 C C . PHE B 1 175 ? 1.234 1.304 11 1 91.12 175 PHE B C 1
ATOM 3097 O O . PHE B 1 175 ? 0.356 0.901 10.234 1 91.12 175 PHE B O 1
ATOM 3104 N N . GLU B 1 176 ? 1.232 1.229 12.281 1 92.31 176 GLU B N 1
ATOM 3105 C CA . GLU B 1 176 ? 0.116 0.533 12.914 1 92.31 176 GLU B CA 1
ATOM 3106 C C . GLU B 1 176 ? -1.207 1.237 12.633 1 92.31 176 GLU B C 1
ATOM 3108 O O . GLU B 1 176 ? -2.217 0.586 12.352 1 92.31 176 GLU B O 1
ATOM 3113 N N . ALA B 1 177 ? -1.143 2.5 12.742 1 94.19 177 ALA B N 1
ATOM 3114 C CA . ALA B 1 177 ? -2.355 3.275 12.492 1 94.19 177 ALA B CA 1
ATOM 3115 C C . ALA B 1 177 ? -2.814 3.125 11.047 1 94.19 177 ALA B C 1
ATOM 3117 O O . ALA B 1 177 ? -4.004 2.924 10.781 1 94.19 177 ALA B O 1
ATOM 3118 N N . LEU B 1 178 ? -1.934 3.172 10.125 1 95.69 178 LEU B N 1
ATOM 3119 C CA . LEU B 1 178 ? -2.258 3.045 8.711 1 95.69 178 LEU B CA 1
ATOM 3120 C C . LEU B 1 178 ? -2.809 1.657 8.398 1 95.69 178 LEU B C 1
ATOM 3122 O O . LEU B 1 178 ? -3.797 1.523 7.676 1 95.69 178 LEU B O 1
ATOM 3126 N N . VAL B 1 179 ? -2.227 0.651 8.961 1 94.06 179 VAL B N 1
ATOM 3127 C CA . VAL B 1 179 ? -2.617 -0.72 8.648 1 94.06 179 VAL B CA 1
ATOM 3128 C C . VAL B 1 179 ? -3.996 -1.012 9.242 1 94.06 179 VAL B C 1
ATOM 3130 O O . VAL B 1 179 ? -4.746 -1.831 8.703 1 94.06 179 VAL B O 1
ATOM 3133 N N . SER B 1 180 ? -4.301 -0.349 10.312 1 93.25 180 SER B N 1
ATOM 3134 C CA . SER B 1 180 ? -5.598 -0.569 10.945 1 93.25 180 SER B CA 1
ATOM 3135 C C . SER B 1 180 ? -6.742 -0.309 9.977 1 93.25 180 SER B C 1
ATOM 3137 O O . SER B 1 180 ? -7.828 -0.876 10.117 1 93.25 180 SER B O 1
ATOM 3139 N N . THR B 1 181 ? -6.539 0.541 8.969 1 92.5 181 THR B N 1
ATOM 3140 C CA . THR B 1 181 ? -7.527 0.877 7.953 1 92.5 181 THR B CA 1
ATOM 3141 C C . THR B 1 181 ? -7.949 -0.367 7.176 1 92.5 181 THR B C 1
ATOM 3143 O O . THR B 1 181 ? -9.062 -0.43 6.652 1 92.5 181 THR B O 1
ATOM 3146 N N . PHE B 1 182 ? -7.164 -1.426 7.207 1 91.94 182 PHE B N 1
ATOM 3147 C CA . PHE B 1 182 ? -7.387 -2.574 6.34 1 91.94 182 PHE B CA 1
ATOM 3148 C C . PHE B 1 182 ? -8.141 -3.674 7.078 1 91.94 182 PHE B C 1
ATOM 3150 O O . PHE B 1 182 ? -8.531 -4.676 6.477 1 91.94 182 PHE B O 1
ATOM 3157 N N . PHE B 1 183 ? -8.328 -3.496 8.32 1 88.31 183 PHE B N 1
ATOM 3158 C CA . PHE B 1 183 ? -8.992 -4.527 9.109 1 88.31 183 PHE B CA 1
ATOM 3159 C C . PHE B 1 183 ? -10.508 -4.453 8.945 1 88.31 183 PHE B C 1
ATOM 3161 O O . PHE B 1 183 ? -11.211 -5.441 9.164 1 88.31 183 PHE B O 1
ATOM 3168 N N . HIS B 1 184 ? -10.977 -3.273 8.555 1 86.94 184 HIS B N 1
ATOM 3169 C CA . HIS B 1 184 ? -12.414 -3.08 8.414 1 86.94 184 HIS B CA 1
ATOM 3170 C C . HIS B 1 184 ? -12.797 -2.83 6.961 1 86.94 184 HIS B C 1
ATOM 3172 O O . HIS B 1 184 ? -12.297 -1.895 6.336 1 86.94 184 HIS B O 1
ATOM 3178 N N . PRO B 1 185 ? -13.734 -3.605 6.449 1 86.75 185 PRO B N 1
ATOM 3179 C CA . PRO B 1 185 ? -14.086 -3.5 5.031 1 86.75 185 PRO B CA 1
ATOM 3180 C C . PRO B 1 185 ? -14.539 -2.094 4.637 1 86.75 185 PRO B C 1
ATOM 3182 O O . PRO B 1 185 ? -14.188 -1.608 3.559 1 86.75 185 PRO B O 1
ATOM 3185 N N . ASP B 1 186 ? -15.297 -1.462 5.52 1 89.31 186 ASP B N 1
ATOM 3186 C CA . ASP B 1 186 ? -15.766 -0.111 5.223 1 89.31 186 ASP B CA 1
ATOM 3187 C C . ASP B 1 186 ? -14.602 0.871 5.145 1 89.31 186 ASP B C 1
ATOM 3189 O O . ASP B 1 186 ? -14.547 1.702 4.234 1 89.31 186 ASP B O 1
ATOM 3193 N N . ALA B 1 187 ? -13.719 0.772 6.043 1 91 187 ALA B N 1
ATOM 3194 C CA . ALA B 1 187 ? -12.555 1.655 6.074 1 91 187 ALA B CA 1
ATOM 3195 C C . ALA B 1 187 ? -11.664 1.425 4.863 1 91 187 ALA B C 1
ATOM 3197 O O . ALA B 1 187 ? -11.148 2.377 4.273 1 91 187 ALA B O 1
ATOM 3198 N N . ARG B 1 188 ? -11.57 0.165 4.523 1 90.25 188 ARG B N 1
ATOM 319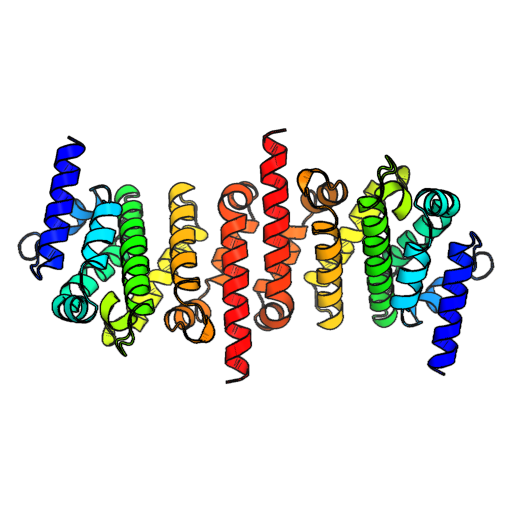9 C CA . ARG B 1 188 ? -10.742 -0.177 3.375 1 90.25 188 ARG B CA 1
ATOM 3200 C C . ARG B 1 188 ? -11.273 0.471 2.102 1 90.25 188 ARG B C 1
ATOM 3202 O O . ARG B 1 188 ? -10.5 0.963 1.279 1 90.25 188 ARG B O 1
ATOM 3209 N N . GLU B 1 189 ? -12.477 0.423 1.983 1 90.75 189 GLU B N 1
ATOM 3210 C CA . GLU B 1 189 ? -13.125 0.955 0.787 1 90.75 189 GLU B CA 1
ATOM 3211 C C . GLU B 1 189 ? -12.906 2.459 0.663 1 90.75 189 GLU B C 1
ATOM 3213 O O . GLU B 1 189 ? -12.578 2.957 -0.417 1 90.75 189 GLU B O 1
ATOM 3218 N N . HIS B 1 190 ? -12.992 3.152 1.766 1 93.38 190 HIS B N 1
ATOM 3219 C CA . HIS B 1 190 ? -12.961 4.609 1.724 1 93.38 190 HIS B CA 1
ATOM 3220 C C . HIS B 1 190 ? -11.531 5.133 1.828 1 93.38 190 HIS B C 1
ATOM 3222 O O . HIS B 1 190 ? -11.195 6.16 1.234 1 93.38 190 HIS B O 1
ATOM 3228 N N . HIS B 1 191 ? -10.68 4.379 2.514 1 95.44 191 HIS B N 1
ATOM 3229 C CA . HIS B 1 191 ? -9.406 4.957 2.916 1 95.44 191 HIS B CA 1
ATOM 3230 C C . HIS B 1 191 ? -8.242 4.09 2.445 1 95.44 191 HIS B C 1
ATOM 3232 O O . HIS B 1 191 ? -7.086 4.523 2.48 1 95.44 191 HIS B O 1
ATOM 3238 N N . GLY B 1 192 ? -8.562 2.908 2.035 1 95.06 192 GLY B N 1
ATOM 3239 C CA . GLY B 1 192 ? -7.535 1.896 1.831 1 95.06 192 GLY B CA 1
ATOM 3240 C C . GLY B 1 192 ? -6.484 2.307 0.82 1 95.06 192 GLY B C 1
ATOM 3241 O O . GLY B 1 192 ? -5.293 2.07 1.026 1 95.06 192 GLY B O 1
ATOM 3242 N N . TYR B 1 193 ? -6.91 2.912 -0.274 1 95.69 193 TYR B N 1
ATOM 3243 C CA . TYR B 1 193 ? -5.973 3.285 -1.325 1 95.69 193 TYR B CA 1
ATOM 3244 C C . TYR B 1 193 ? -4.945 4.289 -0.81 1 95.69 193 TYR B C 1
ATOM 3246 O O . TYR B 1 193 ? -3.74 4.07 -0.933 1 95.69 193 TYR B O 1
ATOM 3254 N N . ASP B 1 194 ? -5.418 5.363 -0.221 1 97.31 194 ASP B N 1
ATOM 3255 C CA . ASP B 1 194 ? -4.523 6.383 0.313 1 97.31 194 ASP B CA 1
ATOM 3256 C C . ASP B 1 194 ? -3.613 5.809 1.396 1 97.31 194 ASP B C 1
ATOM 3258 O O . ASP B 1 194 ? -2.436 6.156 1.476 1 97.31 194 ASP B O 1
ATOM 3262 N N . ALA B 1 195 ? -4.16 4.949 2.242 1 97.31 195 ALA B N 1
ATOM 3263 C CA . ALA B 1 195 ? -3.363 4.305 3.285 1 97.31 195 ALA B CA 1
ATOM 3264 C C . ALA B 1 195 ? -2.252 3.453 2.678 1 97.31 195 ALA B C 1
ATOM 3266 O O . ALA B 1 195 ? -1.11 3.488 3.143 1 97.31 195 ALA B O 1
ATOM 3267 N N . ALA B 1 196 ? -2.566 2.695 1.661 1 96.5 196 ALA B N 1
ATOM 3268 C CA . ALA B 1 196 ? -1.581 1.849 0.993 1 96.5 196 ALA B CA 1
ATOM 3269 C C . ALA B 1 196 ? -0.473 2.689 0.365 1 96.5 196 ALA B C 1
ATOM 3271 O O . ALA B 1 196 ? 0.707 2.342 0.456 1 96.5 196 ALA B O 1
ATOM 3272 N N . VAL B 1 197 ? -0.838 3.768 -0.274 1 97 197 VAL B N 1
ATOM 3273 C CA . VAL B 1 197 ? 0.138 4.664 -0.883 1 97 197 VAL B CA 1
ATOM 3274 C C . VAL B 1 197 ? 1.058 5.234 0.194 1 97 197 VAL B C 1
ATOM 3276 O O . VAL B 1 197 ? 2.279 5.27 0.023 1 97 197 VAL B O 1
ATOM 3279 N N . ALA B 1 198 ? 0.481 5.637 1.289 1 96.44 198 ALA B N 1
ATOM 3280 C CA . ALA B 1 198 ? 1.273 6.164 2.396 1 96.44 198 ALA B CA 1
ATOM 3281 C C . ALA B 1 198 ? 2.264 5.121 2.908 1 96.44 198 ALA B C 1
ATOM 3283 O O . ALA B 1 198 ? 3.434 5.43 3.148 1 96.44 198 ALA B O 1
ATOM 3284 N N . LEU B 1 199 ? 1.8 3.904 3.055 1 95.12 199 LEU B N 1
ATOM 3285 C CA . LEU B 1 199 ? 2.664 2.814 3.498 1 95.12 199 LEU B CA 1
ATOM 3286 C C . LEU B 1 199 ? 3.828 2.617 2.533 1 95.12 199 LEU B C 1
ATOM 3288 O O . LEU B 1 199 ? 4.973 2.465 2.961 1 95.12 199 LEU B O 1
ATOM 3292 N N . ALA B 1 200 ? 3.561 2.639 1.253 1 94.81 200 ALA B N 1
ATOM 3293 C CA . ALA B 1 200 ? 4.586 2.451 0.229 1 94.81 200 ALA B CA 1
ATOM 3294 C C . ALA B 1 200 ? 5.648 3.541 0.312 1 94.81 200 ALA B C 1
ATOM 3296 O O . ALA B 1 200 ? 6.848 3.26 0.206 1 94.81 200 ALA B O 1
ATOM 3297 N N . LEU B 1 201 ? 5.195 4.738 0.517 1 93.38 201 LEU B N 1
ATOM 3298 C CA . LEU B 1 201 ? 6.121 5.863 0.613 1 93.38 201 LEU B CA 1
ATOM 3299 C C . LEU B 1 201 ? 6.98 5.758 1.869 1 93.38 201 LEU B C 1
ATOM 3301 O O . LEU B 1 201 ? 8.195 5.977 1.818 1 93.38 201 LEU B O 1
ATOM 3305 N N . LEU B 1 202 ? 6.434 5.402 2.996 1 92.62 202 LEU B N 1
ATOM 3306 C CA . LEU B 1 202 ? 7.133 5.324 4.273 1 92.62 202 LEU B CA 1
ATOM 3307 C C . LEU B 1 202 ? 8.188 4.223 4.25 1 92.62 202 LEU B C 1
ATOM 3309 O O . LEU B 1 202 ? 9.297 4.406 4.758 1 92.62 202 LEU B O 1
ATOM 3313 N N . VAL B 1 203 ? 7.84 3.084 3.674 1 91.88 203 VAL B N 1
ATOM 3314 C CA . VAL B 1 203 ? 8.781 1.969 3.658 1 91.88 203 VAL B CA 1
ATOM 3315 C C . VAL B 1 203 ? 9.977 2.314 2.777 1 91.88 203 VAL B C 1
ATOM 3317 O O . VAL B 1 203 ? 11.094 1.854 3.029 1 91.88 203 VAL B O 1
ATOM 3320 N N . ASN B 1 204 ? 9.75 3.082 1.775 1 88.25 204 ASN B N 1
ATOM 3321 C CA . ASN B 1 204 ? 10.828 3.479 0.88 1 88.25 204 ASN B CA 1
ATOM 3322 C C . ASN B 1 204 ? 11.773 4.469 1.548 1 88.25 204 ASN B C 1
ATOM 3324 O O . ASN B 1 204 ? 12.898 4.668 1.087 1 88.25 204 ASN B O 1
ATOM 3328 N N . TYR B 1 205 ? 11.289 5.219 2.441 1 82.19 205 TYR B N 1
ATOM 3329 C CA . TYR B 1 205 ? 12.141 6.133 3.203 1 82.19 205 TYR B CA 1
ATOM 3330 C C . TYR B 1 205 ? 13.234 5.375 3.939 1 82.19 205 TYR B C 1
ATOM 3332 O O . TYR B 1 205 ? 14.375 5.844 4.02 1 82.19 205 TYR B O 1
ATOM 3340 N N . ARG B 1 206 ? 13.047 4.199 4.461 1 67 206 ARG B N 1
ATOM 3341 C CA . ARG B 1 206 ? 13.953 3.426 5.297 1 67 206 ARG B CA 1
ATOM 3342 C C . ARG B 1 206 ? 15.023 2.736 4.453 1 67 206 ARG B C 1
ATOM 3344 O O . ARG B 1 206 ? 16.109 2.441 4.945 1 67 206 ARG B O 1
ATOM 3351 N N . LYS B 1 207 ? 14.688 2.418 3.311 1 64.06 207 LYS B N 1
ATOM 3352 C CA . LYS B 1 207 ? 15.688 1.755 2.477 1 64.06 207 LYS B CA 1
ATOM 3353 C C . LYS B 1 207 ? 16.922 2.635 2.287 1 64.06 207 LYS B C 1
ATOM 3355 O O . LYS B 1 207 ? 18.047 2.129 2.191 1 64.06 207 LYS B O 1
ATOM 3360 N N . HIS B 1 208 ? 16.797 3.883 2.436 1 52.44 208 HIS B N 1
ATOM 3361 C CA . HIS B 1 208 ? 17.922 4.789 2.211 1 52.44 208 HIS B CA 1
ATOM 3362 C C . HIS B 1 208 ? 18.641 5.098 3.516 1 52.44 208 HIS B C 1
ATOM 3364 O O . HIS B 1 208 ? 19.812 5.5 3.502 1 52.44 208 HIS B O 1
ATOM 3370 N N . GLU B 1 209 ? 18.062 5.094 4.625 1 48.31 209 GLU B N 1
ATOM 3371 C CA . GLU B 1 209 ? 18.75 5.414 5.871 1 48.31 209 GLU B CA 1
ATOM 3372 C C . GLU B 1 209 ? 19.797 4.355 6.207 1 48.31 209 GLU B C 1
ATOM 3374 O O . GLU B 1 209 ? 20.797 4.648 6.871 1 48.31 209 GLU B O 1
ATOM 3379 N N . VAL B 1 210 ? 19.672 3.066 6.004 1 39.09 210 VAL B N 1
ATOM 3380 C CA . VAL B 1 210 ? 20.703 2.068 6.301 1 39.09 210 VAL B CA 1
ATOM 3381 C C . VAL B 1 210 ? 21.938 2.318 5.434 1 39.09 210 VAL B C 1
ATOM 3383 O O . VAL B 1 210 ? 23.047 1.936 5.805 1 39.09 210 VAL B O 1
ATOM 3386 N N . PHE B 1 211 ? 21.891 2.805 4.293 1 33 211 PHE B N 1
ATOM 3387 C CA . PHE B 1 211 ? 23.125 3.084 3.562 1 33 211 PHE B CA 1
ATOM 3388 C C . PHE B 1 211 ? 23.672 4.449 3.943 1 33 211 PHE B C 1
ATOM 3390 O O . PHE B 1 211 ? 24.656 4.914 3.346 1 33 211 PHE B O 1
ATOM 3397 N N . MET B 1 212 ? 23.031 5.152 4.648 1 28.11 212 MET B N 1
ATOM 3398 C CA . MET B 1 212 ? 23.781 6.285 5.172 1 28.11 212 MET B CA 1
ATOM 3399 C C . MET B 1 212 ? 24.453 5.93 6.496 1 28.11 212 MET B C 1
ATOM 3401 O O . MET B 1 212 ? 23.875 5.219 7.316 1 28.11 212 MET B O 1
#